Protein 7BHF (pdb70)

Radius of gyration: 43.04 Å; Cα contacts (8 Å, |Δi|>4): 1170; chains: 4; bounding box: 34×81×126 Å

Solvent-accessible surface area: 26265 Å² total; per-residue (Å²): 65,82,61,50,0,56,96,0,9,10,2,0,14,30,15,82,35,97,75,0,101,102,8,7,77,97,50,7,71,16,59,15,141,18,69,46,5,1,8,0,2,2,1,0,0,2,35,28,61,51,91,1,0,64,21,0,23,162,90,49,11,68,15,57,13,114,12,101,60,20,6,4,0,2,0,2,0,1,78,22,27,45,35,105,3,0,65,12,0,25,157,65,51,10,74,27,104,16,116,18,100,147,36,72,21,0,71,52,2,0,94,88,71,59,40,140,101,0,7,91,29,6,122,150,88,122,106,33,103,33,13,32,132,57,21,36,182,13,112,22,48,35,55,18,127,60,30,158,87,50,14,88,78,53,63,3,26,94,94,0,24,56,88,89,37,126,64,29,4,27,39,114,145,40,80,9,84,19,10,18,46,12,6,62,56,42,155,59,70,51,2,8,126,12,56,25,9,79,39,26,69,96,28,34,101,52,114,21,43,89,37,4,3,16,14,8,20,62,0,13,5,3,49,202,9,40,72,38,55,29,62,38,142,143,67,27,8,113,90,16,63,162,84,6,101,98,26,17,166,5,70,88,101,151,29,34,147,66,86,66,52,0,62,82,0,10,12,2,0,24,26,13,88,34,98,76,0,103,99,10,6,75,100,49,6,68,16,62,16,141,23,125,64,5,2,7,0,1,2,1,0,0,4,40,28,56,46,89,1,0,69,19,0,23,161,86,51,11,70,14,55,14,111,11,97,61,20,6,4,0,3,1,1,0,2,75,27,25,49,40,105,4,0,65,13,0,16,158,66,49,7,71,21,104,17,116,15,101,136,36,69,23,0,71,54,1,0,101,88,77,56,43,146,91,0,8,82,28,3,122,156,92,118,108,29,106,37,11,34,124,68,21,35,178,17,111,18,55,36,49,19,132,60,31,140,50,67,11,88,75,51,63,4,25,85,110,1,26,54,89,106,37,125,61,32,4,25,39,118,147,53,76,8,84,25,11,19,42,10,7,64,59,41,161,59,67,51,2,7,120,13,56,17,9,80,42,24,66,98,27,32,96,52,112,29,44,91,43,5,13,14,14,6,19,58,0,15,6,4,47,191,10,40,70,40,54,26,63,34,142,143,69,25,7,111,92,17,56,149,90,10,114,103,18,16,166,6,71,88,94,148,29,35,144

GO terms:
  GO:0043235 signaling receptor complex (C, IDA)
  GO:0038132 neuregulin binding (F, IDA)
  GO:0004713 protein tyrosine kinase activity (F, EXP)
  GO:0005886 plasma membrane (C, EXP)
  GO:0005515 protein binding (F, IPI)
  GO:0005886 plasma membrane (C, TAS)
  GO:0042802 identical protein binding (F, IPI)
  GO:0005576 extracellular region (C, IDA)
  GO:0016323 basolateral plasma membrane (C, IDA)
  GO:0042127 regulation of cell population proliferation (P, IDA)
  GO:0030296 protein tyrosine kinase activator activity (F, IDA)
  GO:0043491 phosphatidylinositol 3-kinase/protein kinase B signal transduction (P, IDA)
  GO:0009968 negative regulation of signal transduction (P, IDA)
  GO:0051048 negative regulation of secretion (P, IDA)
  GO:0007162 negative regulation of cell adhesion (P, IDA)
  GO:0007169 cell surface receptor protein tyrosine kinase signaling pathway (P, IDA)
  GO:0051897 positive regulation of phosphatidylinositol 3-kinase/protein kinase B signal transduction (P, TAS)
  GO:0051402 neuron apoptotic process (P, IMP)
  GO:0097192 extrinsic apoptotic signaling pathway in absence of ligand (P, IMP)
  GO:0046982 protein heterodimerization activity (F, IPI)

Foldseek 3Di:
DDVLQVVLLVCLLVVVLVSNLVSLVVPHDLCDADPFQQGSLLNNLQVLNQNSNVSSVVSPHDLLRATPFNDGSLLSNLLNVNQSSNVVSVVSPHDQCRATNVSDGSLNNCVVVVNPVNNVSSVVSD/DEPQADPPAFPDDAQLTHPHGPAADEPSGRDPDAQFAHDPPFWADDRRYTDGAAPQFDRDHPGGQFHDNFQLGGPHGNAAAEPSGRDNDAFFQPQDPVGGFEFEQDPRRYTDGDDPPLPGYANDNDPVRRD/DAVLQVVLLVCLLVVVLVSNLVSLVVPHDLCDADPQQQGSLLNNLQVLNQNSNVSSVVSPHDQLRATPFQDGSLLSNLLVVNQVSNVVSLVSPYDQCRQTNVSDGSLNNCVVVVPPVNNVSSVVSD/DDPQAPPPAFPDHAQLTHPHGNAAEEPSRHDPDEQFAHDPPFWADDPRYTDGAAPQQDRHHPGGQAHDNFQLTGPHGNAAAEVSGRDNDAFFQDDDPVGGFEFEQDPVRYTDGDDPPQPTYAHDNDPVRRD

Nearest PDB structures (foldseek):
  7bhf-assembly2_D  TM=1.003E+00  e=7.428E-29  Homo sapiens
  7mn6-assembly1_A  TM=9.715E-01  e=1.818E-25  Homo sapiens
  5o4o-assembly1_C  TM=9.491E-01  e=2.855E-25  Homo sapiens
  7mn5-assembly1_A  TM=9.721E-01  e=2.353E-25  Homo sapiens
  6kbi-assembly1_B-2  TM=9.640E-01  e=2.910E-24  Homo sapiens

Structure (mmCIF, N/CA/C/O backbone):
data_7BHF
#
_entry.id   7BHF
#
_cell.length_a   62.258
_cell.length_b   64.951
_cell.length_c   144.895
_cell.angle_alpha   90.000
_cell.angle_beta   90.000
_cell.angle_gamma   90.000
#
_symmetry.space_group_name_H-M   'P 21 21 21'
#
loop_
_entity.id
_entity.type
_entity.pdbx_description
1 polymer DARPin_D5
2 polymer 'Isoform 4 of Receptor tyrosine-protein kinase erbB-3'
3 non-polymer 'ACETATE ION'
4 water water
#
loop_
_atom_site.group_PDB
_atom_site.id
_atom_site.type_symbol
_atom_site.label_atom_id
_atom_site.label_alt_id
_atom_site.label_comp_id
_atom_site.label_asym_id
_atom_site.label_entity_id
_atom_site.label_seq_id
_atom_site.pdbx_PDB_ins_code
_atom_site.Cartn_x
_atom_site.Cartn_y
_atom_site.Cartn_z
_atom_site.occupancy
_atom_site.B_iso_or_equiv
_atom_site.auth_seq_id
_atom_site.auth_comp_id
_atom_site.auth_asym_id
_atom_site.auth_atom_id
_atom_site.pdbx_PDB_model_num
ATOM 1 N N . GLY A 1 13 ? -12.499 -2.075 22.394 1.00 35.76 11 GLY A N 1
ATOM 2 C CA . GLY A 1 13 ? -12.314 -0.799 23.085 1.00 35.92 11 GLY A CA 1
ATOM 3 C C . GLY A 1 13 ? -10.865 -0.351 23.227 1.00 35.69 11 GLY A C 1
ATOM 4 O O . GLY A 1 13 ? -10.605 0.795 23.608 1.00 35.25 11 GLY A O 1
ATOM 5 N N . SER A 1 14 ? -9.899 -1.239 22.895 1.00 35.53 12 SER A N 1
ATOM 6 C CA . SER A 1 14 ? -8.467 -0.929 23.034 1.00 35.73 12 SER A CA 1
ATOM 7 C C . SER A 1 14 ? -7.929 -0.005 21.945 1.00 34.84 12 SER A C 1
ATOM 8 O O . SER A 1 14 ? -7.170 0.912 22.258 1.00 35.07 12 SER A O 1
ATOM 11 N N . ASP A 1 15 ? -8.295 -0.247 20.668 1.00 33.40 13 ASP A N 1
ATOM 12 C CA . ASP A 1 15 ? -7.899 0.644 19.572 1.00 32.30 13 ASP A CA 1
ATOM 13 C C . ASP A 1 15 ? -8.538 2.011 19.786 1.00 30.61 13 ASP A C 1
ATOM 14 O O . ASP A 1 15 ? -7.879 3.035 19.612 1.00 29.91 13 ASP A O 1
ATOM 19 N N . LEU A 1 16 ? -9.800 2.021 20.242 1.00 29.30 14 LEU A N 1
ATOM 20 C CA . LEU A 1 16 ? -10.514 3.245 20.546 1.00 28.85 14 LEU A CA 1
ATOM 21 C C . LEU A 1 16 ? -9.887 3.995 21.738 1.00 27.80 14 LEU A C 1
ATOM 22 O O . LEU A 1 16 ? -9.898 5.223 21.740 1.00 27.73 14 LEU A O 1
ATOM 27 N N . GLY A 1 17 ? -9.370 3.254 22.721 1.00 26.53 15 GLY A N 1
ATOM 28 C CA . GLY A 1 17 ? -8.716 3.788 23.911 1.00 25.79 15 GLY A CA 1
ATOM 29 C C . GLY A 1 17 ? -7.447 4.533 23.568 1.00 26.13 15 GLY A C 1
ATOM 30 O O . GLY A 1 17 ? -7.172 5.579 24.154 1.00 26.49 15 GLY A O 1
ATOM 31 N N . LYS A 1 18 ? -6.655 4.004 22.606 1.00 25.14 16 LYS A N 1
ATOM 32 C CA . LYS A 1 18 ? -5.445 4.653 22.108 1.00 24.40 16 LYS A CA 1
ATOM 33 C C . LYS A 1 18 ? -5.821 5.976 21.458 1.00 23.95 16 LYS A C 1
ATOM 34 O O . LYS A 1 18 ? -5.187 6.992 21.722 1.00 24.43 16 LYS A O 1
ATOM 40 N N . LYS A 1 19 ? -6.881 5.985 20.644 1.00 23.39 17 LYS A N 1
ATOM 41 C CA . LYS A 1 19 ? -7.377 7.212 20.029 1.00 23.05 17 LYS A CA 1
ATOM 42 C C . LYS A 1 19 ? -7.874 8.194 21.093 1.00 22.15 17 LYS A C 1
ATOM 43 O O . LYS A 1 19 ? -7.696 9.402 20.942 1.00 21.21 17 LYS A O 1
ATOM 49 N N . LEU A 1 20 ? -8.548 7.673 22.133 1.00 21.53 18 LEU A N 1
ATOM 50 C CA . LEU A 1 20 ? -9.090 8.473 23.237 1.00 21.35 18 LEU A CA 1
ATOM 51 C C . LEU A 1 20 ? -7.955 9.199 23.958 1.00 20.83 18 LEU A C 1
ATOM 52 O O . LEU A 1 20 ? -8.081 10.381 24.301 1.00 21.27 18 LEU A O 1
ATOM 57 N N . LEU A 1 21 ? -6.825 8.511 24.165 1.00 19.89 19 LEU A N 1
ATOM 58 C CA . LEU A 1 21 ? -5.668 9.133 24.830 1.00 19.09 19 LEU A CA 1
ATOM 59 C C . LEU A 1 21 ? -5.179 10.339 24.047 1.00 18.79 19 LEU A C 1
ATOM 60 O O . LEU A 1 21 ? -4.951 11.379 24.622 1.00 19.14 19 LEU A O 1
ATOM 65 N N . GLU A 1 22 ? -5.092 10.224 22.725 1.00 18.89 20 GLU A N 1
ATOM 66 C CA . GLU A 1 22 ? -4.625 11.318 21.871 1.00 18.29 20 GLU A CA 1
ATOM 67 C C . GLU A 1 22 ? -5.661 12.440 21.726 1.00 18.29 20 GLU A C 1
ATOM 68 O O . GLU A 1 22 ? -5.274 13.588 21.576 1.00 18.54 20 GLU A O 1
ATOM 74 N N . ALA A 1 23 ? -6.968 12.122 21.763 1.00 17.73 21 ALA A N 1
ATOM 75 C CA . ALA A 1 23 ? -7.997 13.162 21.674 1.00 17.76 21 ALA A CA 1
ATOM 76 C C . ALA A 1 23 ? -8.024 13.955 22.987 1.00 18.12 21 ALA A C 1
ATOM 77 O O . ALA A 1 23 ? -8.164 15.171 22.965 1.00 18.40 21 ALA A O 1
ATOM 79 N N . ALA A 1 24 ? -7.836 13.276 24.133 1.00 18.39 22 ALA A N 1
ATOM 80 C CA . ALA A 1 24 ? -7.784 13.933 25.451 1.00 18.93 22 ALA A CA 1
ATOM 81 C C . ALA A 1 24 ? -6.487 14.758 25.575 1.00 18.72 22 ALA A C 1
ATOM 82 O O . ALA A 1 24 ? -6.482 15.848 26.144 1.00 19.24 22 ALA A O 1
ATOM 84 N N . ARG A 1 25 ? -5.388 14.242 25.012 1.00 18.19 23 ARG A N 1
ATOM 85 C CA . ARG A 1 25 ? -4.096 14.924 25.009 1.00 17.55 23 ARG A CA 1
ATOM 86 C C . ARG A 1 25 ? -4.174 16.244 24.257 1.00 17.57 23 ARG A C 1
ATOM 87 O O . ARG A 1 25 ? -3.637 17.251 24.730 1.00 17.50 23 ARG A O 1
ATOM 95 N N . ALA A 1 26 ? -4.844 16.252 23.080 1.00 17.57 24 ALA A N 1
ATOM 96 C CA . ALA A 1 26 ? -4.948 17.447 22.259 1.00 18.59 24 ALA A CA 1
ATOM 97 C C . ALA A 1 26 ? -6.113 18.374 22.598 1.00 19.36 24 ALA A C 1
ATOM 98 O O . ALA A 1 26 ? -6.231 19.413 21.957 1.00 20.75 24 ALA A O 1
ATOM 100 N N . GLY A 1 27 ? -6.947 18.005 23.565 1.00 18.37 25 GLY A N 1
ATOM 101 C CA . GLY A 1 27 ? -8.119 18.789 23.959 1.00 18.94 25 GLY A CA 1
ATOM 102 C C . GLY A 1 27 ? -9.200 18.828 22.901 1.00 18.62 25 GLY A C 1
ATOM 103 O O . GLY A 1 27 ? -9.797 19.876 22.621 1.00 18.79 25 GLY A O 1
ATOM 104 N N . GLN A 1 28 ? -9.439 17.679 22.286 1.00 18.48 26 GLN A N 1
ATOM 105 C CA . GLN A 1 28 ? -10.416 17.534 21.221 1.00 19.17 26 GLN A CA 1
ATOM 106 C C . GLN A 1 28 ? -11.705 17.009 21.830 1.00 20.54 26 GLN A C 1
ATOM 107 O O . GLN A 1 28 ? -11.995 15.832 21.714 1.00 19.95 26 GLN A O 1
ATOM 113 N N . ASP A 1 29 ? -12.452 17.899 22.507 1.00 21.73 27 ASP A N 1
ATOM 114 C CA . ASP A 1 29 ? -13.700 17.651 23.227 1.00 23.07 27 ASP A CA 1
ATOM 115 C C . ASP A 1 29 ? -14.715 16.848 22.438 1.00 23.90 27 ASP A C 1
ATOM 116 O O . ASP A 1 29 ? -15.141 15.804 22.912 1.00 24.62 27 ASP A O 1
ATOM 121 N N . ASP A 1 30 ? -15.092 17.300 21.234 1.00 24.00 28 ASP A N 1
ATOM 122 C CA . ASP A 1 30 ? -16.050 16.565 20.407 1.00 25.55 28 ASP A CA 1
ATOM 123 C C . ASP A 1 30 ? -15.556 15.193 20.058 1.00 24.85 28 ASP A C 1
ATOM 124 O O . ASP A 1 30 ? -16.331 14.248 20.117 1.00 25.86 28 ASP A O 1
ATOM 129 N N . GLU A 1 31 ? -14.252 15.052 19.796 1.00 23.17 29 GLU A N 1
ATOM 130 C CA . GLU A 1 31 ? -13.668 13.753 19.495 1.00 22.35 29 GLU A CA 1
ATOM 131 C C . GLU A 1 31 ? -13.736 12.784 20.688 1.00 21.56 29 GLU A C 1
ATOM 132 O O . GLU A 1 31 ? -14.076 11.620 20.500 1.00 20.28 29 GLU A O 1
ATOM 138 N N . VAL A 1 32 ? -13.459 13.275 21.917 1.00 20.81 30 VAL A N 1
ATOM 139 C CA . VAL A 1 32 ? -13.560 12.470 23.132 1.00 20.80 30 VAL A CA 1
ATOM 140 C C . VAL A 1 32 ? -15.009 11.965 23.304 1.00 21.81 30 VAL A C 1
ATOM 141 O O . VAL A 1 32 ? -15.228 10.785 23.603 1.00 21.36 30 VAL A O 1
ATOM 145 N N . ARG A 1 33 ? -16.000 12.854 23.086 1.00 22.94 31 ARG A N 1
ATOM 146 C CA . ARG A 1 33 ? -17.406 12.456 23.204 1.00 24.65 31 ARG A CA 1
ATOM 147 C C . ARG A 1 33 ? -17.782 11.328 22.224 1.00 25.38 31 ARG A C 1
ATOM 148 O O . ARG A 1 33 ? -18.413 10.355 22.637 1.00 25.83 31 ARG A O 1
ATOM 156 N N . ILE A 1 34 ? -17.362 11.426 20.949 1.00 25.18 32 ILE A N 1
ATOM 157 C CA . ILE A 1 34 ? -17.648 10.394 19.951 1.00 25.88 32 ILE A CA 1
ATOM 158 C C . ILE A 1 34 ? -16.987 9.079 20.355 1.00 25.12 32 ILE A C 1
ATOM 159 O O . ILE A 1 34 ? -17.613 8.030 20.299 1.00 25.98 32 ILE A O 1
ATOM 164 N N . LEU A 1 35 ? -15.744 9.144 20.799 1.00 24.18 33 LEU A N 1
ATOM 165 C CA . LEU A 1 35 ? -14.976 7.974 21.214 1.00 23.83 33 LEU A CA 1
ATOM 166 C C . LEU A 1 35 ? -15.580 7.298 22.413 1.00 23.80 33 LEU A C 1
ATOM 167 O O . LEU A 1 35 ? -15.673 6.083 22.414 1.00 23.94 33 LEU A O 1
ATOM 172 N N . MET A 1 36 ? -16.047 8.054 23.405 1.00 24.03 34 MET A N 1
ATOM 173 C CA . MET A 1 36 ? -16.719 7.468 24.577 1.00 24.52 34 MET A CA 1
ATOM 174 C C . MET A 1 36 ? -18.031 6.771 24.227 1.00 25.39 34 MET A C 1
ATOM 175 O O . MET A 1 36 ? -18.272 5.659 24.706 1.00 25.46 34 MET A O 1
ATOM 180 N N . ALA A 1 37 ? -18.873 7.417 23.398 1.00 25.45 35 ALA A N 1
ATOM 181 C CA . ALA A 1 37 ? -20.144 6.838 22.931 1.00 26.21 35 ALA A CA 1
ATOM 182 C C . ALA A 1 37 ? -19.921 5.559 22.152 1.00 27.69 35 ALA A C 1
ATOM 183 O O . ALA A 1 37 ? -20.802 4.709 22.138 1.00 28.05 35 ALA A O 1
ATOM 185 N N . ASN A 1 38 ? -18.742 5.408 21.517 1.00 28.63 36 ASN A N 1
ATOM 186 C CA . ASN A 1 38 ? -18.369 4.203 20.773 1.00 30.09 36 ASN A CA 1
ATOM 187 C C . ASN A 1 38 ? -17.712 3.111 21.645 1.00 29.54 36 ASN A C 1
ATOM 188 O O . ASN A 1 38 ? -17.337 2.069 21.124 1.00 30.53 36 ASN A O 1
ATOM 193 N N . GLY A 1 39 ? -17.639 3.318 22.952 1.00 28.02 37 GLY A N 1
ATOM 194 C CA . GLY A 1 39 ? -17.119 2.318 23.871 1.00 27.39 37 GLY A CA 1
ATOM 195 C C . GLY A 1 39 ? -15.621 2.311 24.109 1.00 26.81 37 GLY A C 1
ATOM 196 O O . GLY A 1 39 ? -15.091 1.282 24.523 1.00 27.16 37 GLY A O 1
ATOM 197 N N . ALA A 1 40 ? -14.927 3.448 23.913 1.00 25.56 38 ALA A N 1
ATOM 198 C CA . ALA A 1 40 ? -13.484 3.505 24.145 1.00 25.19 38 ALA A CA 1
ATOM 199 C C . ALA A 1 40 ? -13.150 3.192 25.616 1.00 25.00 38 ALA A C 1
ATOM 200 O O . ALA A 1 40 ? -13.926 3.547 26.501 1.00 24.37 38 ALA A O 1
ATOM 202 N N A ASP A 1 41 ? -12.006 2.516 25.877 0.50 24.74 39 ASP A N 1
ATOM 203 N N B ASP A 1 41 ? -12.018 2.520 25.862 0.50 24.85 39 ASP A N 1
ATOM 204 C CA A ASP A 1 41 ? -11.573 2.197 27.244 0.50 24.96 39 ASP A CA 1
ATOM 205 C CA B ASP A 1 41 ? -11.576 2.185 27.212 0.50 25.18 39 ASP A CA 1
ATOM 206 C C A ASP A 1 41 ? -11.208 3.491 27.940 0.50 25.04 39 ASP A C 1
ATOM 207 C C B ASP A 1 41 ? -11.196 3.467 27.946 0.50 25.12 39 ASP A C 1
ATOM 208 O O A ASP A 1 41 ? -10.179 4.097 27.634 0.50 25.41 39 ASP A O 1
ATOM 209 O O B ASP A 1 41 ? -10.156 4.062 27.652 0.50 25.48 39 ASP A O 1
ATOM 218 N N . VAL A 1 42 ? -12.048 3.908 28.884 1.00 24.59 40 VAL A N 1
ATOM 219 C CA . VAL A 1 42 ? -11.857 5.156 29.630 1.00 23.93 40 VAL A CA 1
ATOM 220 C C . VAL A 1 42 ? -10.596 5.166 30.523 1.00 24.67 40 VAL A C 1
ATOM 221 O O . VAL A 1 42 ? -10.065 6.241 30.839 1.00 24.92 40 VAL A O 1
ATOM 225 N N . ASN A 1 43 ? -10.104 3.980 30.897 1.00 24.58 41 ASN A N 1
ATOM 226 C CA . ASN A 1 43 ? -8.937 3.853 31.754 1.00 25.21 41 ASN A CA 1
ATOM 227 C C . ASN A 1 43 ? -7.688 3.376 31.005 1.00 26.06 41 ASN A C 1
ATOM 228 O O . ASN A 1 43 ? -6.748 2.872 31.619 1.00 26.46 41 ASN A O 1
ATOM 233 N N . ALA A 1 44 ? -7.620 3.646 29.686 1.00 25.29 42 ALA A N 1
ATOM 234 C CA . ALA A 1 44 ? -6.422 3.373 28.915 1.00 24.89 42 ALA A CA 1
ATOM 235 C C . ALA A 1 44 ? -5.286 4.279 29.451 1.00 24.49 42 ALA A C 1
ATOM 236 O O . ALA A 1 44 ? -5.563 5.274 30.124 1.00 24.77 42 ALA A O 1
ATOM 238 N N . PHE A 1 45 ? -4.030 3.931 29.199 1.00 24.65 43 PHE A N 1
ATOM 239 C CA . PHE A 1 45 ? -2.897 4.755 29.660 1.00 25.17 43 PHE A CA 1
ATOM 240 C C . PHE A 1 45 ? -1.786 4.754 28.630 1.00 24.56 43 PHE A C 1
ATOM 241 O O . PHE A 1 45 ? -1.601 3.749 27.937 1.00 24.07 43 PHE A O 1
ATOM 249 N N . ASP A 1 46 ? -1.067 5.882 28.499 1.00 23.77 44 ASP A N 1
ATOM 250 C CA . ASP A 1 46 ? -0.015 5.993 27.474 1.00 23.42 44 ASP A CA 1
ATOM 251 C C . ASP A 1 46 ? 1.383 5.530 28.000 1.00 23.80 44 ASP A C 1
ATOM 252 O O . ASP A 1 46 ? 1.450 4.951 29.091 1.00 24.14 44 ASP A O 1
ATOM 257 N N A HIS A 1 47 ? 2.457 5.808 27.213 0.50 23.59 45 HIS A N 1
ATOM 258 N N B HIS A 1 47 ? 2.488 5.735 27.239 0.50 24.00 45 HIS A N 1
ATOM 259 C CA A HIS A 1 47 ? 3.874 5.542 27.481 0.50 23.90 45 HIS A CA 1
ATOM 260 C CA B HIS A 1 47 ? 3.810 5.278 27.703 0.50 24.73 45 HIS A CA 1
ATOM 261 C C A HIS A 1 47 ? 4.384 6.126 28.812 0.50 24.20 45 HIS A C 1
ATOM 262 C C B HIS A 1 47 ? 4.310 5.964 28.975 0.50 24.63 45 HIS A C 1
ATOM 263 O O A HIS A 1 47 ? 5.506 5.831 29.207 0.50 24.23 45 HIS A O 1
ATOM 264 O O B HIS A 1 47 ? 5.326 5.544 29.517 0.50 24.80 45 HIS A O 1
ATOM 277 N N . ASN A 1 48 ? 3.582 6.964 29.484 1.00 24.25 46 ASN A N 1
ATOM 278 C CA . ASN A 1 48 ? 3.940 7.593 30.760 1.00 24.40 46 ASN A CA 1
ATOM 279 C C . ASN A 1 48 ? 2.991 7.154 31.906 1.00 24.14 46 ASN A C 1
ATOM 280 O O . ASN A 1 48 ? 3.164 7.612 33.039 1.00 24.48 46 ASN A O 1
ATOM 285 N N . GLY A 1 49 ? 1.991 6.306 31.607 1.00 23.46 47 GLY A N 1
ATOM 286 C CA . GLY A 1 49 ? 0.977 5.900 32.573 1.00 23.07 47 GLY A CA 1
ATOM 287 C C . GLY A 1 49 ? -0.134 6.932 32.724 1.00 23.00 47 GLY A C 1
ATOM 288 O O . GLY A 1 49 ? -1.043 6.761 33.548 1.00 24.73 47 GLY A O 1
ATOM 289 N N . SER A 1 50 ? -0.099 8.008 31.930 1.00 21.21 48 SER A N 1
ATOM 290 C CA . SER A 1 50 ? -1.116 9.044 32.002 1.00 19.51 48 SER A CA 1
ATOM 291 C C . SER A 1 50 ? -2.390 8.489 31.375 1.00 19.01 48 SER A C 1
ATOM 292 O O . SER A 1 50 ? -2.327 7.924 30.274 1.00 18.60 48 SER A O 1
ATOM 295 N N . THR A 1 51 ? -3.531 8.580 32.096 1.00 17.42 49 THR A N 1
ATOM 296 C CA . THR A 1 51 ? -4.807 8.143 31.555 1.00 16.76 49 THR A CA 1
ATOM 297 C C . THR A 1 51 ? -5.444 9.347 30.834 1.00 17.38 49 THR A C 1
ATOM 298 O O . THR A 1 51 ? -4.976 10.505 30.986 1.00 17.84 49 THR A O 1
ATOM 302 N N . PRO A 1 52 ? -6.560 9.152 30.101 1.00 15.64 50 PRO A N 1
ATOM 303 C CA . PRO A 1 52 ? -7.223 10.316 29.474 1.00 15.50 50 PRO A CA 1
ATOM 304 C C . PRO A 1 52 ? -7.567 11.416 30.493 1.00 16.40 50 PRO A C 1
ATOM 305 O O . PRO A 1 52 ? -7.467 12.589 30.180 1.00 16.06 50 PRO A O 1
ATOM 309 N N . LEU A 1 53 ? -7.927 11.037 31.719 1.00 16.69 51 LEU A N 1
ATOM 310 C CA . LEU A 1 53 ? -8.260 12.006 32.769 1.00 17.24 51 LEU A CA 1
ATOM 311 C C . LEU A 1 53 ? -7.026 12.805 33.202 1.00 17.12 51 LEU A C 1
ATOM 312 O O . LEU A 1 53 ? -7.139 13.999 33.499 1.00 17.35 51 LEU A O 1
ATOM 317 N N . HIS A 1 54 ? -5.837 12.177 33.201 1.00 15.87 52 HIS A N 1
ATOM 318 C CA . HIS A 1 54 ? -4.610 12.896 33.548 1.00 15.99 52 HIS A CA 1
ATOM 319 C C . HIS A 1 54 ? -4.334 13.928 32.437 1.00 16.30 52 HIS A C 1
ATOM 320 O O . HIS A 1 54 ? -4.015 15.071 32.737 1.00 17.14 52 HIS A O 1
ATOM 327 N N . LEU A 1 55 ? -4.464 13.514 31.165 1.00 15.90 53 LEU A N 1
ATOM 328 C CA . LEU A 1 55 ? -4.211 14.365 30.002 1.00 17.02 53 LEU A CA 1
ATOM 329 C C . LEU A 1 55 ? -5.187 15.524 29.894 1.00 17.01 53 LEU A C 1
ATOM 330 O O . LEU A 1 55 ? -4.744 16.659 29.643 1.00 17.70 53 LEU A O 1
ATOM 335 N N . ALA A 1 56 ? -6.478 15.263 30.188 1.00 16.01 54 ALA A N 1
ATOM 336 C CA . ALA A 1 56 ? -7.520 16.281 30.210 1.00 16.37 54 ALA A CA 1
ATOM 337 C C . ALA A 1 56 ? -7.254 17.279 31.347 1.00 17.16 54 ALA A C 1
ATOM 338 O O . ALA A 1 56 ? -7.382 18.484 31.134 1.00 15.93 54 ALA A O 1
ATOM 340 N N . ALA A 1 57 ? -6.893 16.774 32.551 1.00 17.95 55 ALA A N 1
ATOM 341 C CA . ALA A 1 57 ? -6.607 17.647 33.695 1.00 19.31 55 ALA A CA 1
ATOM 342 C C . ALA A 1 57 ? -5.406 18.545 33.402 1.00 20.46 55 ALA A C 1
ATOM 343 O O . ALA A 1 57 ? -5.382 19.690 33.850 1.00 21.56 55 ALA A O 1
ATOM 345 N N . ALA A 1 58 ? -4.412 18.041 32.666 1.00 19.71 56 ALA A N 1
ATOM 346 C CA . ALA A 1 58 ? -3.211 18.817 32.357 1.00 19.96 56 ALA A CA 1
ATOM 347 C C . ALA A 1 58 ? -3.513 20.023 31.459 1.00 20.71 56 ALA A C 1
ATOM 348 O O . ALA A 1 58 ? -3.093 21.113 31.782 1.00 20.67 56 ALA A O 1
ATOM 350 N N A ILE A 1 59 ? -4.260 19.845 30.362 0.50 21.13 57 ILE A N 1
ATOM 351 N N B ILE A 1 59 ? -4.283 19.815 30.369 0.50 21.31 57 ILE A N 1
ATOM 352 C CA A ILE A 1 59 ? -4.572 20.976 29.474 0.50 21.78 57 ILE A CA 1
ATOM 353 C CA B ILE A 1 59 ? -4.634 20.849 29.390 0.50 22.15 57 ILE A CA 1
ATOM 354 C C A ILE A 1 59 ? -5.657 21.915 30.015 0.50 22.47 57 ILE A C 1
ATOM 355 C C B ILE A 1 59 ? -5.829 21.758 29.843 0.50 22.56 57 ILE A C 1
ATOM 356 O O A ILE A 1 59 ? -5.756 23.048 29.551 0.50 22.43 57 ILE A O 1
ATOM 357 O O B ILE A 1 59 ? -6.134 22.745 29.183 0.50 22.41 57 ILE A O 1
ATOM 366 N N . GLY A 1 60 ? -6.446 21.454 30.980 1.00 22.42 58 GLY A N 1
ATOM 367 C CA . GLY A 1 60 ? -7.513 22.281 31.534 1.00 22.28 58 GLY A CA 1
ATOM 368 C C . GLY A 1 60 ? -8.857 22.181 30.853 1.00 21.98 58 GLY A C 1
ATOM 369 O O . GLY A 1 60 ? -9.650 23.119 30.942 1.00 22.52 58 GLY A O 1
ATOM 370 N N . HIS A 1 61 ? -9.141 21.053 30.179 1.00 20.64 59 HIS A N 1
ATOM 371 C CA . HIS A 1 61 ? -10.427 20.899 29.517 1.00 20.63 59 HIS A CA 1
ATOM 372 C C . HIS A 1 61 ? -11.433 20.311 30.517 1.00 21.24 59 HIS A C 1
ATOM 373 O O . HIS A 1 61 ? -11.480 19.112 30.716 1.00 20.38 59 HIS A O 1
ATOM 380 N N . LEU A 1 62 ? -12.182 21.181 31.198 1.00 22.06 60 LEU A N 1
ATOM 381 C CA . LEU A 1 62 ? -13.113 20.762 32.231 1.00 24.32 60 LEU A CA 1
ATOM 382 C C . LEU A 1 62 ? -14.234 19.858 31.672 1.00 26.02 60 LEU A C 1
ATOM 383 O O . LEU A 1 62 ? -14.634 18.903 32.339 1.00 26.43 60 LEU A O 1
ATOM 388 N N . GLU A 1 63 ? -14.693 20.122 30.436 1.00 26.62 61 GLU A N 1
ATOM 389 C CA . GLU A 1 63 ? -15.758 19.313 29.837 1.00 27.74 61 GLU A CA 1
ATOM 390 C C . GLU A 1 63 ? -15.268 17.906 29.528 1.00 27.31 61 GLU A C 1
ATOM 391 O O . GLU A 1 63 ? -15.998 16.971 29.818 1.00 28.64 61 GLU A O 1
ATOM 397 N N . ILE A 1 64 ? -14.019 17.727 29.046 1.00 25.70 62 ILE A N 1
ATOM 398 C CA . ILE A 1 64 ? -13.471 16.386 28.838 1.00 24.56 62 ILE A CA 1
ATOM 399 C C . ILE A 1 64 ? -13.388 15.640 30.184 1.00 23.21 62 ILE A C 1
ATOM 400 O O . ILE A 1 64 ? -13.837 14.497 30.259 1.00 23.56 62 ILE A O 1
ATOM 405 N N . VAL A 1 65 ? -12.900 16.300 31.259 1.00 20.72 63 VAL A N 1
ATOM 406 C CA . VAL A 1 65 ? -12.814 15.688 32.595 1.00 19.72 63 VAL A CA 1
ATOM 407 C C . VAL A 1 65 ? -14.180 15.160 33.051 1.00 18.80 63 VAL A C 1
ATOM 408 O O . VAL A 1 65 ? -14.262 14.040 33.540 1.00 18.33 63 VAL A O 1
ATOM 412 N N . GLU A 1 66 ? -15.244 15.968 32.876 1.00 18.52 64 GLU A N 1
ATOM 413 C CA . GLU A 1 66 ? -16.603 15.595 33.249 1.00 18.97 64 GLU A CA 1
ATOM 414 C C . GLU A 1 66 ? -17.152 14.453 32.389 1.00 20.66 64 GLU A C 1
ATOM 415 O O . GLU A 1 66 ? -17.909 13.623 32.899 1.00 21.99 64 GLU A O 1
ATOM 421 N N . VAL A 1 67 ? -16.818 14.422 31.097 1.00 20.20 65 VAL A N 1
ATOM 422 C CA . VAL A 1 67 ? -17.293 13.355 30.207 1.00 21.19 65 VAL A CA 1
ATOM 423 C C . VAL A 1 67 ? -16.612 12.032 30.600 1.00 20.95 65 VAL A C 1
ATOM 424 O O . VAL A 1 67 ? -17.274 11.009 30.785 1.00 20.90 65 VAL A O 1
ATOM 428 N N . LEU A 1 68 ? -15.303 12.070 30.811 1.00 20.91 66 LEU A N 1
ATOM 429 C CA . LEU A 1 68 ? -14.558 10.869 31.223 1.00 20.79 66 LEU A CA 1
ATOM 430 C C . LEU A 1 68 ? -15.072 10.300 32.535 1.00 20.61 66 LEU A C 1
ATOM 431 O O . LEU A 1 68 ? -15.272 9.081 32.625 1.00 20.85 66 LEU A O 1
ATOM 436 N N . LEU A 1 69 ? -15.350 11.164 33.529 1.00 19.90 67 LEU A N 1
ATOM 437 C CA . LEU A 1 69 ? -15.892 10.673 34.800 1.00 20.78 67 LEU A CA 1
ATOM 438 C C . LEU A 1 69 ? -17.305 10.107 34.635 1.00 22.30 67 LEU A C 1
ATOM 439 O O . LEU A 1 69 ? -17.705 9.238 35.407 1.00 22.60 67 LEU A O 1
ATOM 444 N N . LYS A 1 70 ? -18.088 10.638 33.673 1.00 23.45 68 LYS A N 1
ATOM 445 C CA . LYS A 1 70 ? -19.439 10.160 33.404 1.00 25.21 68 LYS A CA 1
ATOM 446 C C . LYS A 1 70 ? -19.370 8.737 32.839 1.00 25.92 68 LYS A C 1
ATOM 447 O O . LYS A 1 70 ? -20.171 7.876 33.215 1.00 27.40 68 LYS A O 1
ATOM 453 N N . TYR A 1 71 ? -18.405 8.480 31.955 1.00 25.00 69 TYR A N 1
ATOM 454 C CA . TYR A 1 71 ? -18.201 7.155 31.373 1.00 24.59 69 TYR A CA 1
ATOM 455 C C . TYR A 1 71 ? -17.385 6.180 32.267 1.00 25.45 69 TYR A C 1
ATOM 456 O O . TYR A 1 71 ? -16.914 5.144 31.786 1.00 25.23 69 TYR A O 1
ATOM 465 N N . GLY A 1 72 ? -17.202 6.547 33.534 1.00 25.10 70 GLY A N 1
ATOM 466 C CA . GLY A 1 72 ? -16.575 5.714 34.538 1.00 24.85 70 GLY A CA 1
ATOM 467 C C . GLY A 1 72 ? -15.084 5.786 34.726 1.00 24.87 70 GLY A C 1
ATOM 468 O O . GLY A 1 72 ? -14.519 4.826 35.252 1.00 25.47 70 GLY A O 1
ATOM 469 N N . ALA A 1 73 ? -14.430 6.925 34.391 1.00 23.47 71 ALA A N 1
ATOM 470 C CA . ALA A 1 73 ? -12.988 7.045 34.573 1.00 22.66 71 ALA A CA 1
ATOM 471 C C . ALA A 1 73 ? -12.607 6.907 36.019 1.00 22.87 71 ALA A C 1
ATOM 472 O O . ALA A 1 73 ? -13.341 7.346 36.905 1.00 22.52 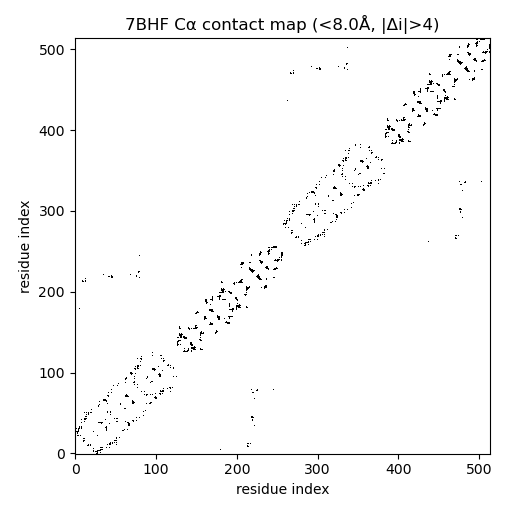71 ALA A O 1
ATOM 474 N N . ASP A 1 74 ? -11.463 6.264 36.259 1.00 22.56 72 ASP A N 1
ATOM 475 C CA . ASP A 1 74 ? -10.968 6.046 37.598 1.00 22.63 72 ASP A CA 1
ATOM 476 C C . ASP A 1 74 ? -10.360 7.353 38.094 1.00 21.24 72 ASP A C 1
ATOM 477 O O . ASP A 1 74 ? -9.285 7.772 37.641 1.00 20.48 72 ASP A O 1
ATOM 482 N N . VAL A 1 75 ? -11.047 7.997 39.033 1.00 21.06 73 VAL A N 1
ATOM 483 C CA . VAL A 1 75 ? -10.609 9.278 39.583 1.00 22.78 73 VAL A CA 1
ATOM 484 C C . VAL A 1 75 ? -9.274 9.188 40.347 1.00 24.57 73 VAL A C 1
ATOM 485 O O . VAL A 1 75 ? -8.571 10.200 40.501 1.00 26.24 73 VAL A O 1
ATOM 489 N N . ASN A 1 76 ? -8.886 7.979 40.763 1.00 24.17 74 ASN A N 1
ATOM 490 C CA . ASN A 1 76 ? -7.663 7.793 41.509 1.00 25.22 74 ASN A CA 1
ATOM 491 C C . ASN A 1 76 ? -6.629 6.986 40.781 1.00 24.85 74 ASN A C 1
ATOM 492 O O . ASN A 1 76 ? -5.768 6.405 41.431 1.00 26.04 74 ASN A O 1
ATOM 497 N N . ALA A 1 77 ? -6.677 6.962 39.433 1.00 23.42 75 ALA A N 1
ATOM 498 C CA . ALA A 1 77 ? -5.673 6.267 38.618 1.00 22.74 75 ALA A CA 1
ATOM 499 C C . ALA A 1 77 ? -4.305 6.931 38.854 1.00 20.81 75 ALA A C 1
ATOM 500 O O . ALA A 1 77 ? -4.246 8.127 39.067 1.00 20.08 75 ALA A O 1
ATOM 502 N N . GLU A 1 78 ? -3.226 6.167 38.828 1.00 20.39 76 GLU A N 1
ATOM 503 C CA . GLU A 1 78 ? -1.881 6.699 39.032 1.00 20.29 76 GLU A CA 1
ATOM 504 C C . GLU A 1 78 ? -1.049 6.579 37.776 1.00 20.05 76 GLU A C 1
ATOM 505 O O . GLU A 1 78 ? -1.079 5.535 37.130 1.00 20.24 76 GLU A O 1
ATOM 511 N N . ASP A 1 79 ? -0.257 7.596 37.454 1.00 19.93 77 ASP A N 1
ATOM 512 C CA . ASP A 1 79 ? 0.669 7.495 36.313 1.00 21.05 77 ASP A CA 1
ATOM 513 C C . ASP A 1 79 ? 1.948 6.712 36.750 1.00 22.47 77 ASP A C 1
ATOM 514 O O . ASP A 1 79 ? 1.952 6.141 37.853 1.00 22.44 77 ASP A O 1
ATOM 519 N N . ASN A 1 80 ? 3.027 6.662 35.906 1.00 23.38 78 ASN A N 1
ATOM 520 C CA . ASN A 1 80 ? 4.256 5.922 36.242 1.00 24.74 78 ASN A CA 1
ATOM 521 C C . ASN A 1 80 ? 4.958 6.410 37.508 1.00 24.92 78 ASN A C 1
ATOM 522 O O . ASN A 1 80 ? 5.829 5.715 38.009 1.00 24.56 78 ASN A O 1
ATOM 527 N N . TRP A 1 81 ? 4.570 7.577 38.042 1.00 24.80 79 TRP A N 1
ATOM 528 C CA . TRP A 1 81 ? 5.211 8.132 39.238 1.00 24.00 79 TRP A CA 1
ATOM 529 C C . TRP A 1 81 ? 4.304 8.181 40.477 1.00 22.74 79 TRP A C 1
ATOM 530 O O . TRP A 1 81 ? 4.701 8.766 41.469 1.00 23.62 79 TRP A O 1
ATOM 541 N N . GLY A 1 82 ? 3.123 7.589 40.426 1.00 21.40 80 GLY A N 1
ATOM 542 C CA . GLY A 1 82 ? 2.190 7.635 41.552 1.00 21.22 80 GLY A CA 1
ATOM 543 C C . GLY A 1 82 ? 1.292 8.864 41.582 1.00 20.65 80 GLY A C 1
ATOM 544 O O . GLY A 1 82 ? 0.561 9.091 42.561 1.00 20.94 80 GLY A O 1
ATOM 545 N N . ASN A 1 83 ? 1.326 9.680 40.515 1.00 19.14 81 ASN A N 1
ATOM 546 C CA . ASN A 1 83 ? 0.492 10.885 40.469 1.00 18.12 81 ASN A CA 1
ATOM 547 C C . ASN A 1 83 ? -0.931 10.569 40.093 1.00 18.19 81 ASN A C 1
ATOM 548 O O . ASN A 1 83 ? -1.166 9.875 39.107 1.00 19.18 81 ASN A O 1
ATOM 553 N N . THR A 1 84 ? -1.885 11.098 40.842 1.00 17.57 82 THR A N 1
ATOM 554 C CA . THR A 1 84 ? -3.283 10.963 40.461 1.00 18.40 82 THR A CA 1
ATOM 555 C C . THR A 1 84 ? -3.652 12.202 39.612 1.00 18.37 82 THR A C 1
ATOM 556 O O . THR A 1 84 ? -2.902 13.182 39.573 1.00 18.15 82 THR A O 1
ATOM 560 N N . PRO A 1 85 ? -4.842 12.206 38.991 1.00 17.99 83 PRO A N 1
ATOM 561 C CA . PRO A 1 85 ? -5.277 13.402 38.261 1.00 17.79 83 PRO A CA 1
ATOM 562 C C . PRO A 1 85 ? -5.459 14.607 39.196 1.00 18.51 83 PRO A C 1
ATOM 563 O O . PRO A 1 85 ? -5.317 15.725 38.736 1.00 18.93 83 PRO A O 1
ATOM 567 N N . LEU A 1 86 ? -5.715 14.415 40.510 1.00 18.30 84 LEU A N 1
ATOM 568 C CA . LEU A 1 86 ? -5.805 15.552 41.451 1.00 17.85 84 LEU A CA 1
ATOM 569 C C . LEU A 1 86 ? -4.423 16.234 41.520 1.00 17.07 84 LEU A C 1
ATOM 570 O O . LEU A 1 86 ? -4.344 17.466 41.498 1.00 16.51 84 LEU A O 1
ATOM 575 N N . HIS A 1 87 ? -3.334 15.422 41.585 1.00 16.30 85 HIS A N 1
ATOM 576 C CA . HIS A 1 87 ? -1.948 15.913 41.588 1.00 16.45 85 HIS A CA 1
ATOM 577 C C . HIS A 1 87 ? -1.693 16.665 40.302 1.00 16.87 85 HIS A C 1
ATOM 578 O O . HIS A 1 87 ? -1.171 17.772 40.338 1.00 16.74 85 HIS A O 1
ATOM 585 N N . GLN A 1 88 ? -2.110 16.097 39.163 1.00 16.97 86 GLN A N 1
ATOM 586 C CA . GLN A 1 88 ? -1.956 16.763 37.869 1.00 17.68 86 GLN A CA 1
ATOM 587 C C . GLN A 1 88 ? -2.662 18.142 37.855 1.00 18.56 86 GLN A C 1
ATOM 588 O O . GLN A 1 88 ? -2.009 19.135 37.546 1.00 18.88 86 GLN A O 1
ATOM 594 N N . ALA A 1 89 ? -3.982 18.195 38.173 1.00 18.19 87 ALA A N 1
ATOM 595 C CA . ALA A 1 89 ? -4.748 19.462 38.163 1.00 18.87 87 ALA A CA 1
ATOM 596 C C . ALA A 1 89 ? -4.187 20.486 39.144 1.00 19.30 87 ALA A C 1
ATOM 597 O O . ALA A 1 89 ? -4.257 21.662 38.854 1.00 20.52 87 ALA A O 1
ATOM 599 N N . ALA A 1 90 ? -3.720 20.066 40.320 1.00 18.94 88 ALA A N 1
ATOM 600 C CA . ALA A 1 90 ? -3.159 20.984 41.320 1.00 19.40 88 ALA A CA 1
ATOM 601 C C . ALA A 1 90 ? -1.819 21.589 40.877 1.00 20.91 88 ALA A C 1
ATOM 602 O O . ALA A 1 90 ? -1.560 22.765 41.125 1.00 21.81 88 ALA A O 1
ATOM 604 N N . TRP A 1 91 ? -0.950 20.781 40.257 1.00 21.21 89 TRP A N 1
ATOM 605 C CA . TRP A 1 91 ? 0.357 21.241 39.784 1.00 22.14 89 TRP A CA 1
ATOM 606 C C . TRP A 1 91 ? 0.237 22.382 38.768 1.00 23.93 89 TRP A C 1
ATOM 607 O O . TRP A 1 91 ? 1.104 23.250 38.723 1.00 23.56 89 TRP A O 1
ATOM 618 N N . VAL A 1 92 ? -0.795 22.339 37.913 1.00 24.10 90 VAL A N 1
ATOM 619 C CA . VAL A 1 92 ? -0.970 23.362 36.882 1.00 24.44 90 VAL A CA 1
ATOM 620 C C . VAL A 1 92 ? -2.036 24.419 37.243 1.00 25.48 90 VAL A C 1
ATOM 621 O O . VAL A 1 92 ? -2.376 25.236 36.391 1.00 25.38 90 VAL A O 1
ATOM 625 N N . GLY A 1 93 ? -2.558 24.379 38.480 1.00 26.07 91 GLY A N 1
ATOM 626 C CA . GLY A 1 93 ? -3.504 25.350 39.018 1.00 26.23 91 GLY A CA 1
ATOM 627 C C . GLY A 1 93 ? -4.886 25.340 38.415 1.00 26.85 91 GLY A C 1
ATOM 628 O O . GLY A 1 93 ? -5.538 26.378 38.361 1.00 26.59 91 GLY A O 1
ATOM 629 N N . HIS A 1 94 ? -5.365 24.166 37.973 1.00 27.21 92 HIS A N 1
ATOM 630 C CA . HIS A 1 94 ? -6.704 24.067 37.404 1.00 27.52 92 HIS A CA 1
ATOM 631 C C . HIS A 1 94 ? -7.711 23.830 38.514 1.00 27.04 92 HIS A C 1
ATOM 632 O O . HIS A 1 94 ? -8.061 22.698 38.790 1.00 25.78 92 HIS A O 1
ATOM 639 N N . LEU A 1 95 ? -8.155 24.927 39.165 1.00 27.97 93 LEU A N 1
ATOM 640 C CA . LEU A 1 95 ? -9.037 24.920 40.339 1.00 28.79 93 LEU A CA 1
ATOM 641 C C . LEU A 1 95 ? -10.362 24.253 40.128 1.00 28.22 93 LEU A C 1
ATOM 642 O O . LEU A 1 95 ? -10.821 23.497 40.984 1.00 27.93 93 LEU A O 1
ATOM 647 N N . GLU A 1 96 ? -11.004 24.567 39.001 1.00 27.70 94 GLU A N 1
ATOM 648 C CA . GLU A 1 96 ? -12.313 24.068 38.634 1.00 27.00 94 GLU A CA 1
ATOM 649 C C . GLU A 1 96 ? -12.235 22.551 38.477 1.00 25.04 94 GLU A C 1
ATOM 650 O O . GLU A 1 96 ? -13.091 21.843 38.989 1.00 25.17 94 GLU A O 1
ATOM 656 N N . ILE A 1 97 ? -11.170 22.055 37.819 1.00 23.14 95 ILE A N 1
ATOM 657 C CA . ILE A 1 97 ? -10.933 20.625 37.634 1.00 21.20 95 ILE A CA 1
ATOM 658 C C . ILE A 1 97 ? -10.681 19.952 38.971 1.00 21.23 95 ILE A C 1
ATOM 659 O O . ILE A 1 97 ? -11.237 18.888 39.226 1.00 21.22 95 ILE A O 1
ATOM 664 N N . VAL A 1 98 ? -9.909 20.599 39.869 1.00 21.68 96 VAL A N 1
ATOM 665 C CA . VAL A 1 98 ? -9.675 20.116 41.241 1.00 22.63 96 VAL A CA 1
ATOM 666 C C . VAL A 1 98 ? -11.038 19.939 41.957 1.00 24.17 96 VAL A C 1
ATOM 667 O O . VAL A 1 98 ? -11.319 18.872 42.486 1.00 25.13 96 VAL A O 1
ATOM 671 N N . GLU A 1 99 ? -11.895 20.961 41.906 1.00 24.82 97 GLU A N 1
ATOM 672 C CA . GLU A 1 99 ? -13.209 20.895 42.526 1.00 25.78 97 GLU A CA 1
ATOM 673 C C . GLU A 1 99 ? -14.055 19.741 41.962 1.00 26.00 97 GLU A C 1
ATOM 674 O O . GLU A 1 99 ? -14.675 19.017 42.732 1.00 26.94 97 GLU A O 1
ATOM 680 N N . VAL A 1 100 ? -14.051 19.529 40.634 1.00 25.36 98 VAL A N 1
ATOM 681 C CA . VAL A 1 100 ? -14.829 18.430 40.023 1.00 24.63 98 VAL A CA 1
ATOM 682 C C . VAL A 1 100 ? -14.271 17.040 40.406 1.00 24.29 98 VAL A C 1
ATOM 683 O O . VAL A 1 100 ? -15.034 16.144 40.765 1.00 25.14 98 VAL A O 1
ATOM 687 N N . LEU A 1 101 ? -12.947 16.854 40.359 1.00 23.59 99 LEU A N 1
ATOM 688 C CA . LEU A 1 101 ? -12.337 15.575 40.750 1.00 22.45 99 LEU A CA 1
ATOM 689 C C . LEU A 1 101 ? -12.696 15.196 42.201 1.00 23.28 99 LEU A C 1
ATOM 690 O O . LEU A 1 101 ? -12.976 14.023 42.471 1.00 24.30 99 LEU A O 1
ATOM 695 N N . LEU A 1 102 ? -12.685 16.176 43.121 1.00 22.87 100 LEU A N 1
ATOM 696 C CA . LEU A 1 102 ? -13.003 15.976 44.540 1.00 23.49 100 LEU A CA 1
ATOM 697 C C . LEU A 1 102 ? -14.462 15.539 44.761 1.00 25.34 100 LEU A C 1
ATOM 698 O O . LEU A 1 102 ? -14.729 14.668 45.601 1.00 25.71 100 LEU A O 1
ATOM 703 N N . LYS A 1 103 ? -15.390 16.190 44.036 1.00 25.33 101 LYS A N 1
ATOM 704 C CA . LYS A 1 103 ? -16.839 15.916 44.043 1.00 26.97 101 LYS A CA 1
ATOM 705 C C . LYS A 1 103 ? -17.101 14.473 43.539 1.00 27.36 101 LYS A C 1
ATOM 706 O O . LYS A 1 103 ? -18.020 13.803 44.015 1.00 27.84 101 LYS A O 1
ATOM 712 N N . ASN A 1 104 ? -16.246 13.976 42.633 1.00 26.47 102 ASN A N 1
ATOM 713 C CA . ASN A 1 104 ? -16.339 12.642 42.070 1.00 26.44 102 ASN A CA 1
ATOM 714 C C . ASN A 1 104 ? -15.479 11.591 42.799 1.00 26.88 102 ASN A C 1
ATOM 715 O O . ASN A 1 104 ? -15.136 10.581 42.204 1.00 27.20 102 ASN A O 1
ATOM 720 N N . GLY A 1 105 ? -15.140 11.831 44.064 1.00 26.66 103 GLY A N 1
ATOM 721 C CA . GLY A 1 105 ? -14.424 10.862 44.890 1.00 26.24 103 GLY A CA 1
ATOM 722 C C . GLY A 1 105 ? -12.900 10.850 44.929 1.00 26.05 103 GLY A C 1
ATOM 723 O O . GLY A 1 105 ? -12.326 9.877 45.429 1.00 26.81 103 GLY A O 1
ATOM 724 N N . ALA A 1 106 ? -12.214 11.894 44.429 1.00 24.83 104 ALA A N 1
ATOM 725 C CA . ALA A 1 106 ? -10.739 11.910 44.460 1.00 24.97 104 ALA A CA 1
ATOM 726 C C . ALA A 1 106 ? -10.278 11.962 45.901 1.00 25.46 104 ALA A C 1
ATOM 727 O O . ALA A 1 106 ? -10.852 12.696 46.724 1.00 25.98 104 ALA A O 1
ATOM 729 N N . ASP A 1 107 ? -9.287 11.154 46.213 1.00 24.60 105 ASP A N 1
ATOM 730 C CA . ASP A 1 107 ? -8.710 11.134 47.539 1.00 24.69 105 ASP A CA 1
ATOM 731 C C . ASP A 1 107 ? -7.878 12.429 47.678 1.00 24.40 105 ASP A C 1
ATOM 732 O O . ASP A 1 107 ? -6.827 12.565 47.052 1.00 23.70 105 ASP A O 1
ATOM 737 N N . VAL A 1 108 ? -8.380 13.379 48.479 1.00 24.37 106 VAL A N 1
ATOM 738 C CA . VAL A 1 108 ? -7.755 14.686 48.696 1.00 24.80 106 VAL A CA 1
ATOM 739 C C . VAL A 1 108 ? -6.378 14.590 49.367 1.00 24.99 106 VAL A C 1
ATOM 740 O O . VAL A 1 108 ? -5.483 15.424 49.120 1.00 25.29 106 VAL A O 1
ATOM 744 N N . ASN A 1 109 ? -6.172 13.531 50.152 1.00 24.45 107 ASN A N 1
ATOM 745 C CA . ASN A 1 109 ? -4.913 13.320 50.831 1.00 24.21 107 ASN A CA 1
ATOM 746 C C . ASN A 1 109 ? -3.999 12.317 50.125 1.00 23.49 107 ASN A C 1
ATOM 747 O O . ASN A 1 109 ? -3.022 11.872 50.727 1.00 22.76 107 ASN A O 1
ATOM 752 N N . ALA A 1 110 ? -4.250 12.012 48.829 1.00 23.03 108 ALA A N 1
ATOM 753 C CA . ALA A 1 110 ? -3.360 11.097 48.085 1.00 22.79 108 ALA A CA 1
ATOM 754 C C . ALA A 1 110 ? -1.973 11.742 47.987 1.00 21.97 108 ALA A C 1
ATOM 755 O O . ALA A 1 110 ? -1.871 12.960 47.817 1.00 21.70 108 ALA A O 1
ATOM 757 N N . GLN A 1 111 ? -0.927 10.956 48.220 1.00 22.07 109 GLN A N 1
ATOM 758 C CA . GLN A 1 111 ? 0.431 11.478 48.234 1.00 22.54 109 GLN A CA 1
ATOM 759 C C . GLN A 1 111 ? 1.195 11.006 47.012 1.00 22.60 109 GLN A C 1
ATOM 760 O O . GLN A 1 111 ? 1.050 9.858 46.604 1.00 22.33 109 GLN A O 1
ATOM 766 N N . ASP A 1 112 ? 2.072 11.875 46.485 1.00 21.65 110 ASP A N 1
ATOM 767 C CA . ASP A 1 112 ? 2.927 11.584 45.356 1.00 20.87 110 ASP A CA 1
ATOM 768 C C . ASP A 1 112 ? 4.243 10.884 45.806 1.00 21.78 110 ASP A C 1
ATOM 769 O O . ASP A 1 112 ? 4.360 10.515 46.983 1.00 21.83 110 ASP A O 1
ATOM 774 N N . LYS A 1 113 ? 5.243 10.704 44.897 1.00 21.55 111 LYS A N 1
ATOM 775 C CA . LYS A 1 113 ? 6.477 10.026 45.279 1.00 22.20 111 LYS A CA 1
ATOM 776 C C . LYS A 1 113 ? 7.311 10.791 46.321 1.00 22.45 111 LYS A C 1
ATOM 777 O O . LYS A 1 113 ? 8.221 10.197 46.905 1.00 21.52 111 LYS A O 1
ATOM 783 N N . PHE A 1 114 ? 6.987 12.081 46.586 1.00 22.21 112 PHE A N 1
ATOM 784 C CA . PHE A 1 114 ? 7.703 12.817 47.640 1.00 23.38 112 PHE A CA 1
ATOM 785 C C . PHE A 1 114 ? 6.851 12.957 48.928 1.00 23.92 112 PHE A C 1
ATOM 786 O O . PHE A 1 114 ? 7.207 13.762 49.796 1.00 24.37 112 PHE A O 1
ATOM 794 N N . GLY A 1 115 ? 5.764 12.179 49.038 1.00 22.81 113 GLY A N 1
ATOM 795 C CA . GLY A 1 115 ? 4.833 12.209 50.157 1.00 22.59 113 GLY A CA 1
ATOM 796 C C . GLY A 1 115 ? 3.904 13.417 50.161 1.00 22.70 113 GLY A C 1
ATOM 797 O O . GLY A 1 115 ? 3.188 13.651 51.138 1.00 23.15 113 GLY A O 1
ATOM 798 N N . LYS A 1 116 ? 3.878 14.178 49.059 1.00 21.64 114 LYS A N 1
ATOM 799 C CA . LYS A 1 116 ? 3.108 15.400 48.974 1.00 21.03 114 LYS A CA 1
ATOM 800 C C . LYS A 1 116 ? 1.707 15.256 48.429 1.00 20.74 114 LYS A C 1
ATOM 801 O O . LYS A 1 116 ? 1.486 14.542 47.462 1.00 20.67 114 LYS A O 1
ATOM 807 N N . THR A 1 117 ? 0.761 15.990 49.035 1.00 20.58 115 THR A N 1
ATOM 808 C CA . THR A 1 117 ? -0.629 16.026 48.640 1.00 21.03 115 THR A CA 1
ATOM 809 C C . THR A 1 117 ? -0.859 17.241 47.733 1.00 21.29 115 THR A C 1
ATOM 810 O O . THR A 1 117 ? 0.001 18.133 47.668 1.00 21.58 115 THR A O 1
ATOM 814 N N . ALA A 1 118 ? -2.061 17.337 47.116 1.00 20.60 116 ALA A N 1
ATOM 815 C CA . ALA A 1 118 ? -2.481 18.472 46.294 1.00 20.57 116 ALA A CA 1
ATOM 816 C C . ALA A 1 118 ? -2.321 19.783 47.083 1.00 20.63 116 ALA A C 1
ATOM 817 O O . ALA A 1 118 ? -1.859 20.760 46.522 1.00 20.55 116 ALA A O 1
ATOM 819 N N . PHE A 1 119 ? -2.603 19.770 48.410 1.00 20.80 117 PHE A N 1
ATOM 820 C CA . PHE A 1 119 ? -2.403 20.948 49.262 1.00 20.73 117 PHE A CA 1
ATOM 821 C C . PHE A 1 119 ? -0.914 21.328 49.360 1.00 21.24 117 PHE A C 1
ATOM 822 O O . PHE A 1 119 ? -0.567 22.512 49.273 1.00 21.27 117 PHE A O 1
ATOM 830 N N . ASP A 1 120 ? -0.030 20.340 49.564 1.00 21.35 118 ASP A N 1
ATOM 831 C CA . ASP A 1 120 ? 1.413 20.602 49.638 1.00 22.68 118 ASP A CA 1
ATOM 832 C C . ASP A 1 120 ? 1.907 21.225 48.336 1.00 23.75 118 ASP A C 1
ATOM 833 O O . ASP A 1 120 ? 2.753 22.122 48.372 1.00 25.32 118 ASP A O 1
ATOM 838 N N . ILE A 1 121 ? 1.390 20.741 47.197 1.00 23.09 119 ILE A N 1
ATOM 839 C CA . ILE A 1 121 ? 1.771 21.246 45.877 1.00 24.06 119 ILE A CA 1
ATOM 840 C C . ILE A 1 121 ? 1.336 22.694 45.702 1.00 24.14 119 ILE A C 1
ATOM 841 O O . ILE A 1 121 ? 2.130 23.534 45.264 1.00 24.82 119 ILE A O 1
ATOM 846 N N . SER A 1 122 ? 0.099 23.007 46.101 1.00 23.24 120 SER A N 1
ATOM 847 C CA . SER A 1 122 ? -0.420 24.366 45.984 1.00 23.97 120 SER A CA 1
ATOM 848 C C . SER A 1 122 ? 0.385 25.347 46.834 1.00 24.35 120 SER A C 1
ATOM 849 O O . SER A 1 122 ? 0.650 26.446 46.374 1.00 24.68 120 SER A O 1
ATOM 852 N N . ILE A 1 123 ? 0.811 24.944 48.039 1.00 24.50 121 ILE A N 1
ATOM 853 C CA . ILE A 1 123 ? 1.637 25.800 48.882 1.00 25.78 121 ILE A CA 1
ATOM 854 C C . ILE A 1 123 ? 3.026 25.937 48.243 1.00 26.63 121 ILE A C 1
ATOM 855 O O . ILE A 1 123 ? 3.531 27.053 48.122 1.00 26.62 121 ILE A O 1
ATOM 860 N N . ASP A 1 124 ? 3.620 24.812 47.767 1.00 27.19 122 ASP A N 1
ATOM 861 C CA . ASP A 1 124 ? 4.937 24.860 47.118 1.00 27.84 122 ASP A CA 1
ATOM 862 C C . ASP A 1 124 ? 4.933 25.825 45.911 1.00 28.11 122 ASP A C 1
ATOM 863 O O . ASP A 1 124 ? 5.936 26.468 45.653 1.00 28.13 122 ASP A O 1
ATOM 868 N N . ASN A 1 125 ? 3.796 25.947 45.205 1.00 27.56 123 ASN A N 1
ATOM 869 C CA . ASN A 1 125 ? 3.661 26.804 44.026 1.00 27.73 123 ASN A CA 1
ATOM 870 C C . ASN A 1 125 ? 3.134 28.217 44.300 1.00 28.59 123 ASN A C 1
ATOM 871 O O . ASN A 1 125 ? 3.005 28.990 43.364 1.00 29.62 123 ASN A O 1
ATOM 876 N N . GLY A 1 126 ? 2.796 28.537 45.538 1.00 28.40 124 GLY A N 1
ATOM 877 C CA . GLY A 1 126 ? 2.271 29.859 45.882 1.00 28.75 124 GLY A CA 1
ATOM 878 C C . GLY A 1 126 ? 0.824 30.087 45.483 1.00 28.63 124 GLY A C 1
ATOM 879 O O . GLY A 1 126 ? 0.343 31.222 45.481 1.00 28.64 124 GLY A O 1
ATOM 880 N N . ASN A 1 127 ? 0.110 29.017 45.169 1.00 28.62 125 ASN A N 1
ATOM 881 C CA . ASN A 1 127 ? -1.291 29.100 44.774 1.00 28.42 125 ASN A CA 1
ATOM 882 C C . ASN A 1 127 ? -2.193 29.136 45.996 1.00 28.05 125 ASN A C 1
ATOM 883 O O . ASN A 1 127 ? -2.666 28.094 46.438 1.00 28.16 125 ASN A O 1
ATOM 888 N N . GLU A 1 128 ? -2.450 30.334 46.524 1.00 27.14 126 GLU A N 1
ATOM 889 C CA . GLU A 1 128 ? -3.294 30.490 47.690 1.00 26.88 126 GLU A CA 1
ATOM 890 C C . GLU A 1 128 ? -4.758 30.222 47.397 1.00 25.93 126 GLU A C 1
ATOM 891 O O . GLU A 1 128 ? -5.448 29.684 48.261 1.00 25.89 126 GLU A O 1
ATOM 897 N N . ASP A 1 129 ? -5.234 30.541 46.180 1.00 25.35 127 ASP A N 1
ATOM 898 C CA . ASP A 1 129 ? -6.626 30.241 45.795 1.00 25.96 127 ASP A CA 1
ATOM 899 C C . ASP A 1 129 ? -6.851 28.722 45.814 1.00 24.91 127 ASP A C 1
ATOM 900 O O . ASP A 1 129 ? -7.862 28.257 46.332 1.00 25.23 127 ASP A O 1
ATOM 905 N N . LEU A 1 130 ? -5.891 27.963 45.302 1.00 24.04 128 LEU A N 1
ATOM 906 C CA . LEU A 1 130 ? -5.983 26.508 45.297 1.00 23.69 128 LEU A CA 1
ATOM 907 C C . LEU A 1 130 ? -5.934 25.946 46.711 1.00 23.58 128 LEU A C 1
ATOM 908 O O . LEU A 1 130 ? -6.787 25.121 47.081 1.00 24.22 128 LEU A O 1
ATOM 913 N N . ALA A 1 131 ? -4.990 26.424 47.527 1.00 22.18 129 ALA A N 1
ATOM 914 C CA . ALA A 1 131 ? -4.865 25.954 48.905 1.00 22.84 129 ALA A CA 1
ATOM 915 C C . ALA A 1 131 ? -6.139 26.179 49.698 1.00 24.42 129 ALA A C 1
ATOM 916 O O . ALA A 1 131 ? -6.578 25.296 50.436 1.00 24.42 129 ALA A O 1
ATOM 918 N N . GLU A 1 132 ? -6.762 27.352 49.506 1.00 25.57 130 GLU A N 1
ATOM 919 C CA . GLU A 1 132 ? -7.974 27.682 50.216 1.00 27.08 130 GLU A CA 1
ATOM 920 C C . GLU A 1 132 ? -9.135 26.760 49.834 1.00 28.27 130 GLU A C 1
ATOM 921 O O . GLU A 1 132 ? -9.869 26.336 50.717 1.00 28.69 130 GLU A O 1
ATOM 927 N N . ILE A 1 133 ? -9.277 26.417 48.542 1.00 28.92 131 ILE A N 1
ATOM 928 C CA . ILE A 1 133 ? -10.331 25.530 48.016 1.00 29.66 131 ILE A CA 1
ATOM 929 C C . ILE A 1 133 ? -10.188 24.150 48.669 1.00 29.68 131 ILE A C 1
ATOM 930 O O . ILE A 1 133 ? -11.172 23.593 49.134 1.00 29.84 131 ILE A O 1
ATOM 935 N N . LEU A 1 134 ? -8.962 23.629 48.727 1.00 28.84 132 LEU A N 1
ATOM 936 C CA . LEU A 1 134 ? -8.640 22.336 49.313 1.00 28.75 132 LEU A CA 1
ATOM 937 C C . LEU A 1 134 ? -8.968 22.301 50.789 1.00 31.26 132 LEU A C 1
ATOM 938 O O . LEU A 1 134 ? -9.517 21.310 51.259 1.00 32.15 132 LEU A O 1
ATOM 943 N N . GLN A 1 135 ? -8.720 23.402 51.505 1.00 32.19 133 GLN A N 1
ATOM 944 C CA . GLN A 1 135 ? -9.068 23.533 52.920 1.00 33.41 133 GLN A CA 1
ATOM 945 C C . GLN A 1 135 ? -10.585 23.607 53.125 1.00 35.52 133 GLN A C 1
ATOM 946 O O . GLN A 1 135 ? -11.101 23.010 54.060 1.00 36.24 133 GLN A O 1
ATOM 952 N N . LYS A 1 136 ? -11.290 24.394 52.304 1.00 36.24 134 LYS A N 1
ATOM 953 C CA . LYS A 1 136 ? -12.730 24.594 52.438 1.00 37.59 134 LYS A CA 1
ATOM 954 C C . LYS A 1 136 ? -13.529 23.371 52.002 1.00 39.60 134 LYS A C 1
ATOM 955 O O . LYS A 1 136 ? -14.535 23.035 52.629 1.00 39.54 134 LYS A O 1
ATOM 961 N N . LEU A 1 137 ? -13.105 22.727 50.908 1.00 41.29 135 LEU A N 1
ATOM 962 C CA . LEU A 1 137 ? -13.787 21.545 50.390 1.00 43.65 135 LEU A CA 1
ATOM 963 C C . LEU A 1 137 ? -13.547 20.297 51.234 1.00 46.17 135 LEU A C 1
ATOM 964 O O . LEU A 1 137 ? -14.312 19.345 51.120 1.00 46.84 135 LEU A O 1
ATOM 969 N N . ASN A 1 138 ? -12.532 20.303 52.107 1.00 47.54 136 ASN A N 1
ATOM 970 C CA . ASN A 1 138 ? -12.289 19.193 53.009 1.00 49.30 136 ASN A CA 1
ATOM 971 C C . ASN A 1 138 ? -11.820 19.673 54.380 1.00 51.19 136 ASN A C 1
ATOM 972 O O . ASN A 1 138 ? -10.592 19.802 54.582 1.00 51.52 136 ASN A O 1
ATOM 978 N N . CYS B 2 7 ? -15.675 -26.224 4.534 1.00 46.63 481 CYS B N 1
ATOM 979 C CA . CYS B 2 7 ? -14.604 -25.444 5.172 1.00 47.47 481 CYS B CA 1
ATOM 980 C C . CYS B 2 7 ? -14.170 -24.300 4.301 1.00 47.06 481 CYS B C 1
ATOM 981 O O . CYS B 2 7 ? -13.885 -24.493 3.122 1.00 47.47 481 CYS B O 1
ATOM 984 N N . ASP B 2 8 ? -14.080 -23.111 4.878 1.00 46.51 482 ASP B N 1
ATOM 985 C CA . ASP B 2 8 ? -13.647 -21.916 4.155 1.00 46.42 482 ASP B CA 1
ATOM 986 C C . ASP B 2 8 ? -12.215 -22.111 3.615 1.00 47.30 482 ASP B C 1
ATOM 987 O O . ASP B 2 8 ? -11.372 -22.695 4.299 1.00 47.48 482 ASP B O 1
ATOM 992 N N . PRO B 2 9 ? -11.932 -21.664 2.379 1.00 47.69 483 PRO B N 1
ATOM 993 C CA . PRO B 2 9 ? -10.579 -21.843 1.822 1.00 48.07 483 PRO B CA 1
ATOM 994 C C . PRO B 2 9 ? -9.429 -21.317 2.684 1.00 48.35 483 PRO B C 1
ATOM 995 O O . PRO B 2 9 ? -8.299 -21.754 2.510 1.00 48.15 483 PRO B O 1
ATOM 999 N N . LEU B 2 10 ? -9.711 -20.417 3.628 1.00 48.93 484 LEU B N 1
ATOM 1000 C CA . LEU B 2 10 ? -8.678 -19.845 4.482 1.00 50.30 484 LEU B CA 1
ATOM 1001 C C . LEU B 2 10 ? -8.301 -20.713 5.691 1.00 51.71 484 LEU B C 1
ATOM 1002 O O . LEU B 2 10 ? -7.366 -20.360 6.409 1.00 51.99 484 LEU B O 1
ATOM 1007 N N . CYS B 2 11 ? -8.987 -21.857 5.905 1.00 52.57 485 CYS B N 1
ATOM 1008 C CA . CYS B 2 11 ? -8.640 -22.779 6.994 1.00 53.68 485 CYS B CA 1
ATOM 1009 C C . CYS B 2 11 ? -7.432 -23.625 6.581 1.00 55.79 485 CYS B C 1
ATOM 1010 O O . CYS B 2 11 ? -7.248 -23.918 5.397 1.00 55.73 485 CYS B O 1
ATOM 1013 N N . SER B 2 12 ? -6.662 -24.100 7.565 1.00 57.20 486 SER B N 1
ATOM 1014 C CA . SER B 2 12 ? -5.544 -25.001 7.292 1.00 58.77 486 SER B CA 1
ATOM 1015 C C . SER B 2 12 ? -6.093 -26.431 7.055 1.00 60.29 486 SER B C 1
ATOM 1016 O O . SER B 2 12 ? -7.295 -26.661 7.215 1.00 60.60 486 SER B O 1
ATOM 1019 N N . SER B 2 13 ? -5.228 -27.391 6.666 1.00 60.99 487 SER B N 1
ATOM 1020 C CA . SER B 2 13 ? -5.642 -28.766 6.374 1.00 62.00 487 SER B CA 1
ATOM 1021 C C . SER B 2 13 ? -6.372 -29.490 7.517 1.00 62.40 487 SER B C 1
ATOM 1022 O O . SER B 2 13 ? -7.011 -30.512 7.275 1.00 62.82 487 SER B O 1
ATOM 1025 N N . GLY B 2 14 ? -6.298 -28.949 8.731 1.00 62.16 488 GLY B N 1
ATOM 1026 C CA . GLY B 2 14 ? -6.934 -29.540 9.905 1.00 62.11 488 GLY B CA 1
ATOM 1027 C C . GLY B 2 14 ? -8.453 -29.567 9.907 1.00 61.53 488 GLY B C 1
ATOM 1028 O O . GLY B 2 14 ? -9.061 -30.305 10.687 1.00 61.77 488 GLY B O 1
ATOM 1029 N N . GLY B 2 15 ? -9.064 -28.750 9.058 1.00 60.43 489 GLY B N 1
ATOM 1030 C CA . GLY B 2 15 ? -10.512 -28.678 8.962 1.00 59.71 489 GLY B CA 1
ATOM 1031 C C . GLY B 2 15 ? -11.136 -27.468 9.628 1.00 58.69 489 GLY B C 1
ATOM 1032 O O . GLY B 2 15 ? -10.475 -26.456 9.880 1.00 58.64 489 GLY B O 1
ATOM 1033 N N . CYS B 2 16 ? -12.432 -27.574 9.912 1.00 57.68 490 CYS B N 1
ATOM 1034 C CA . CYS B 2 16 ? -13.207 -26.490 10.501 1.00 56.90 490 CYS B CA 1
ATOM 1035 C C . CYS B 2 16 ? -14.386 -27.047 11.308 1.00 56.46 490 CYS B C 1
ATOM 1036 O O . CYS B 2 16 ? -14.813 -28.175 11.097 1.00 56.52 490 CYS B O 1
ATOM 1039 N N . TRP B 2 17 ? -14.938 -26.233 12.195 1.00 56.18 491 TRP B N 1
ATOM 1040 C CA . TRP B 2 17 ? -16.146 -26.585 12.937 1.00 56.60 491 TRP B CA 1
ATOM 1041 C C . TRP B 2 17 ? -17.423 -25.920 12.356 1.00 57.14 491 TRP B C 1
ATOM 1042 O O . TRP B 2 17 ? -18.536 -26.302 12.726 1.00 57.54 491 TRP B O 1
ATOM 1053 N N . GLY B 2 18 ? -17.244 -24.959 11.447 1.00 56.89 492 GLY B N 1
ATOM 1054 C CA . GLY B 2 18 ? -18.309 -24.226 10.779 1.00 57.65 492 GLY B CA 1
ATOM 1055 C C . GLY B 2 18 ? -17.901 -23.756 9.393 1.00 58.29 492 GLY B C 1
ATOM 1056 O O . GLY B 2 18 ? -16.751 -23.933 8.971 1.00 58.65 492 GLY B O 1
ATOM 1057 N N . PRO B 2 19 ? -18.824 -23.110 8.663 1.00 57.96 493 PRO B N 1
ATOM 1058 C CA . PRO B 2 19 ? -18.510 -22.704 7.281 1.00 57.11 493 PRO B CA 1
ATOM 1059 C C . PRO B 2 19 ? -17.588 -21.498 7.087 1.00 55.50 493 PRO B C 1
ATOM 1060 O O . PRO B 2 19 ? -16.772 -21.515 6.175 1.00 56.14 493 PRO B O 1
ATOM 1064 N N . GLY B 2 20 ? -17.749 -20.456 7.888 1.00 53.01 494 GLY B N 1
ATOM 1065 C CA . GLY B 2 20 ? -16.988 -19.226 7.711 1.00 51.35 494 GLY B CA 1
ATOM 1066 C C . GLY B 2 20 ? -15.519 -19.249 8.078 1.00 49.11 494 GLY B C 1
ATOM 1067 O O . GLY B 2 20 ? -14.988 -20.252 8.563 1.00 48.60 494 GLY B O 1
ATOM 1068 N N . PRO B 2 21 ? -14.845 -18.108 7.833 1.00 47.40 495 PRO B N 1
ATOM 1069 C CA . PRO B 2 21 ? -13.421 -17.998 8.176 1.00 46.23 495 PRO B CA 1
ATOM 1070 C C . PRO B 2 21 ? -13.146 -17.889 9.683 1.00 45.14 495 PRO B C 1
ATOM 1071 O O . PRO B 2 21 ? -12.015 -18.106 10.124 1.00 44.56 495 PRO B O 1
ATOM 1075 N N . GLY B 2 22 ? -14.166 -17.549 10.467 1.00 44.48 496 GLY B N 1
ATOM 1076 C CA . GLY B 2 22 ? -14.024 -17.481 11.916 1.00 44.56 496 GLY B CA 1
ATOM 1077 C C . GLY B 2 22 ? -14.197 -18.825 12.602 1.00 44.64 496 GLY B C 1
ATOM 1078 O O . GLY B 2 22 ? -14.077 -18.918 13.825 1.00 44.77 496 GLY B O 1
ATOM 1079 N N . GLN B 2 23 ? -14.444 -19.899 11.820 1.00 44.20 497 GLN B N 1
ATOM 1080 C CA . GLN B 2 23 ? -14.702 -21.219 12.359 1.00 44.41 497 GLN B CA 1
ATOM 1081 C C . GLN B 2 23 ? -13.748 -22.310 11.886 1.00 44.52 497 GLN B C 1
ATOM 1082 O O . GLN B 2 23 ? -14.166 -23.458 11.677 1.00 43.72 497 GLN B O 1
ATOM 1088 N N . CYS B 2 24 ? -12.465 -21.962 11.734 1.00 44.91 498 CYS B N 1
ATOM 1089 C CA . CYS B 2 24 ? -11.408 -22.924 11.387 1.00 45.99 498 CYS B CA 1
ATOM 1090 C C . CYS B 2 24 ? -10.762 -23.381 12.694 1.00 46.48 498 CYS B C 1
ATOM 1091 O O . CYS B 2 24 ? -10.703 -22.594 13.645 1.00 46.73 498 CYS B O 1
ATOM 1094 N N . LEU B 2 25 ? -10.205 -24.606 12.730 1.00 46.73 499 LEU B N 1
ATOM 1095 C CA . LEU B 2 25 ? -9.439 -25.035 13.911 1.00 47.36 499 LEU B CA 1
ATOM 1096 C C . LEU B 2 25 ? -8.127 -24.198 13.960 1.00 47.60 499 LEU B C 1
ATOM 1097 O O . LEU B 2 25 ? -7.714 -23.733 15.027 1.00 47.90 499 LEU B O 1
ATOM 1102 N N . SER B 2 26 ? -7.528 -23.941 12.778 1.00 46.86 500 SER B N 1
ATOM 1103 C CA . SER B 2 26 ? -6.345 -23.097 12.589 1.00 46.09 500 SER B CA 1
ATOM 1104 C C . SER B 2 26 ? -6.376 -22.460 11.178 1.00 44.59 500 SER B C 1
ATOM 1105 O O . SER B 2 26 ? -7.042 -22.972 10.275 1.00 44.90 500 SER B O 1
ATOM 1108 N N . CYS B 2 27 ? -5.671 -21.346 10.992 1.00 43.14 501 CYS B N 1
ATOM 1109 C CA . CYS B 2 27 ? -5.650 -20.647 9.702 1.00 41.83 501 CYS B CA 1
ATOM 1110 C C . CYS B 2 27 ? -4.530 -21.108 8.781 1.00 41.54 501 CYS B C 1
ATOM 1111 O O . CYS B 2 27 ? -3.507 -21.606 9.254 1.00 42.25 501 CYS B O 1
ATOM 1114 N N . ARG B 2 28 ? -4.705 -20.904 7.464 1.00 40.36 502 ARG B N 1
ATOM 1115 C CA . ARG B 2 28 ? -3.700 -21.225 6.443 1.00 39.84 502 ARG B CA 1
ATOM 1116 C C . ARG B 2 28 ? -2.470 -20.337 6.731 1.00 38.55 502 ARG B C 1
ATOM 1117 O O . ARG B 2 28 ? -1.350 -20.840 6.837 1.00 39.55 502 ARG B O 1
ATOM 1125 N N A ASN B 2 29 ? -2.692 -19.030 6.939 0.50 37.10 503 ASN B N 1
ATOM 1126 N N B ASN B 2 29 ? -2.703 -19.033 6.908 0.50 37.18 503 ASN B N 1
ATOM 1127 C CA A ASN B 2 29 ? -1.612 -18.120 7.312 0.50 36.23 503 ASN B CA 1
ATOM 1128 C CA B ASN B 2 29 ? -1.649 -18.083 7.224 0.50 36.38 503 ASN B CA 1
ATOM 1129 C C A ASN B 2 29 ? -2.113 -17.098 8.376 0.50 34.74 503 ASN B C 1
ATOM 1130 C C B ASN B 2 29 ? -2.123 -17.105 8.334 0.50 34.81 503 ASN B C 1
ATOM 1131 O O A ASN B 2 29 ? -2.223 -17.467 9.550 0.50 35.02 503 ASN B O 1
ATOM 1132 O O B ASN B 2 29 ? -2.222 -17.511 9.499 0.50 35.10 503 ASN B O 1
ATOM 1141 N N . TYR B 2 30 ? -2.500 -15.882 7.973 1.00 32.97 504 TYR B N 1
ATOM 1142 C CA . TYR B 2 30 ? -2.935 -14.851 8.897 1.00 30.66 504 TYR B CA 1
ATOM 1143 C C . TYR B 2 30 ? -4.329 -14.985 9.492 1.00 29.70 504 TYR B C 1
ATOM 1144 O O . TYR B 2 30 ? -5.243 -15.556 8.899 1.00 29.71 504 TYR B O 1
ATOM 1153 N N . SER B 2 31 ? -4.493 -14.379 10.663 1.00 28.58 505 SER B N 1
ATOM 1154 C CA . SER B 2 31 ? -5.775 -14.257 11.327 1.00 27.82 505 SER B CA 1
ATOM 1155 C C . SER B 2 31 ? -5.869 -12.882 12.003 1.00 27.62 505 SER B C 1
ATOM 1156 O O . SER B 2 31 ? -4.858 -12.330 12.434 1.00 27.91 505 SER B O 1
ATOM 1159 N N . ARG B 2 32 ? -7.068 -12.327 12.084 1.00 26.73 506 ARG B N 1
ATOM 1160 C CA . ARG B 2 32 ? -7.301 -11.062 12.761 1.00 26.87 506 ARG B CA 1
ATOM 1161 C C . ARG B 2 32 ? -8.429 -11.318 13.754 1.00 28.17 506 ARG B C 1
ATOM 1162 O O . ARG B 2 32 ? -9.548 -11.627 13.334 1.00 28.29 506 ARG B O 1
ATOM 1170 N N . GLY B 2 33 ? -8.110 -11.293 15.047 1.00 28.33 507 GLY B N 1
ATOM 1171 C CA . GLY B 2 33 ? -9.086 -11.589 16.089 1.00 29.08 507 GLY B CA 1
ATOM 1172 C C . GLY B 2 33 ? -9.608 -13.014 16.017 1.00 30.06 507 GLY B C 1
ATOM 1173 O O . GLY B 2 33 ? -10.785 -13.271 16.289 1.00 30.16 507 GLY B O 1
ATOM 1174 N N . GLY B 2 34 ? -8.742 -13.942 15.624 1.00 30.33 508 GLY B N 1
ATOM 1175 C CA . GLY B 2 34 ? -9.143 -15.337 15.484 1.00 30.70 508 GLY B CA 1
ATOM 1176 C C . GLY B 2 34 ? -9.872 -15.660 14.192 1.00 31.00 508 GLY B C 1
ATOM 1177 O O . GLY B 2 34 ? -10.220 -16.821 13.971 1.00 32.10 508 GLY B O 1
ATOM 1178 N N . VAL B 2 35 ? -10.117 -14.655 13.319 1.00 30.39 509 VAL B N 1
ATOM 1179 C CA . VAL B 2 35 ? -10.799 -14.846 12.026 1.00 30.08 509 VAL B CA 1
ATOM 1180 C C . VAL B 2 35 ? -9.761 -14.975 10.908 1.00 29.46 509 VAL B C 1
ATOM 1181 O O . VAL B 2 35 ? -8.911 -14.098 10.797 1.00 29.12 509 VAL B O 1
ATOM 1185 N N . CYS B 2 36 ? -9.805 -16.054 10.094 1.00 28.66 510 CYS B N 1
ATOM 1186 C CA . CYS B 2 36 ? -8.799 -16.235 9.039 1.00 28.76 510 CYS B CA 1
ATOM 1187 C C . CYS B 2 36 ? -8.926 -15.227 7.935 1.00 28.20 510 CYS B C 1
ATOM 1188 O O . CYS B 2 36 ? -9.995 -15.116 7.346 1.00 28.79 510 CYS B O 1
ATOM 1191 N N . VAL B 2 37 ? -7.828 -14.516 7.619 1.00 27.33 511 VAL B N 1
ATOM 1192 C CA . VAL B 2 37 ? -7.794 -13.535 6.529 1.00 27.06 511 VAL B CA 1
ATOM 1193 C C . VAL B 2 37 ? -6.720 -13.881 5.476 1.00 27.62 511 VAL B C 1
ATOM 1194 O O . VAL B 2 37 ? -5.787 -14.625 5.768 1.00 28.09 511 VAL B O 1
ATOM 1198 N N . THR B 2 38 ? -6.835 -13.337 4.265 1.00 27.64 512 THR B N 1
ATOM 1199 C CA . THR B 2 38 ? -5.832 -13.564 3.219 1.00 28.14 512 THR B CA 1
ATOM 1200 C C . THR B 2 38 ? -4.518 -12.904 3.632 1.00 28.02 512 THR B C 1
ATOM 1201 O O . THR B 2 38 ? -3.452 -13.502 3.479 1.00 28.53 512 THR B O 1
ATOM 1205 N N . HIS B 2 39 ? -4.597 -11.673 4.192 1.00 27.14 513 HIS B N 1
ATOM 1206 C CA . HIS B 2 39 ? -3.426 -10.936 4.627 1.00 27.05 513 HIS B CA 1
ATOM 1207 C C . HIS B 2 39 ? -3.834 -9.795 5.561 1.00 26.24 513 HIS B C 1
ATOM 1208 O O . HIS B 2 39 ? -4.988 -9.343 5.524 1.00 26.31 513 HIS B O 1
ATOM 1215 N N . CYS B 2 40 ? -2.870 -9.285 6.343 1.00 24.93 514 CYS B N 1
ATOM 1216 C CA . CYS B 2 40 ? -3.066 -8.100 7.180 1.00 24.87 514 CYS B CA 1
ATOM 1217 C C . CYS B 2 40 ? -3.108 -6.850 6.287 1.00 25.11 514 CYS B C 1
ATOM 1218 O O . CYS B 2 40 ? -2.669 -6.888 5.130 1.00 25.50 514 CYS B O 1
ATOM 1221 N N . ASN B 2 41 ? -3.518 -5.702 6.866 1.00 24.39 515 ASN B N 1
ATOM 1222 C CA . ASN B 2 41 ? -3.543 -4.427 6.163 1.00 24.84 515 ASN B CA 1
ATOM 1223 C C . ASN B 2 41 ? -2.136 -3.831 6.167 1.00 25.68 515 ASN B C 1
ATOM 1224 O O . ASN B 2 41 ? -1.892 -2.798 6.799 1.00 25.87 515 ASN B O 1
ATOM 1229 N N . PHE B 2 42 ? -1.196 -4.492 5.480 1.00 25.97 516 PHE B N 1
ATOM 1230 C CA . PHE B 2 42 ? 0.199 -4.068 5.460 1.00 26.57 516 PHE B CA 1
ATOM 1231 C C . PHE B 2 42 ? 0.429 -2.831 4.602 1.00 28.10 516 PHE B C 1
ATOM 1232 O O . PHE B 2 42 ? 1.128 -1.904 5.038 1.00 27.34 516 PHE B O 1
ATOM 1240 N N . LEU B 2 43 ? -0.090 -2.854 3.354 1.00 29.38 517 LEU B N 1
ATOM 1241 C CA . LEU B 2 43 ? 0.110 -1.792 2.351 1.00 30.70 517 LEU B CA 1
ATOM 1242 C C . LEU B 2 43 ? -1.150 -0.979 2.007 1.00 30.93 517 LEU B C 1
ATOM 1243 O O . LEU B 2 43 ? -1.051 0.053 1.353 1.00 31.03 517 LEU B O 1
ATOM 1248 N N A ASN B 2 44 ? -2.316 -1.429 2.468 0.50 30.77 518 ASN B N 1
ATOM 1249 N N B ASN B 2 44 ? -2.325 -1.442 2.441 0.50 30.94 518 ASN B N 1
ATOM 1250 C CA A ASN B 2 44 ? -3.587 -0.755 2.208 0.50 31.20 518 ASN B CA 1
ATOM 1251 C CA B ASN B 2 44 ? -3.589 -0.746 2.183 0.50 31.55 518 ASN B CA 1
ATOM 1252 C C A ASN B 2 44 ? -4.618 -1.117 3.278 0.50 31.24 518 ASN B C 1
ATOM 1253 C C B ASN B 2 44 ? -4.625 -1.126 3.254 0.50 31.42 518 ASN B C 1
ATOM 1254 O O A ASN B 2 44 ? -4.432 -2.091 4.002 0.50 31.22 518 ASN B O 1
ATOM 1255 O O B ASN B 2 44 ? -4.443 -2.116 3.959 0.50 31.41 518 ASN B O 1
ATOM 1264 N N . GLY B 2 45 ? -5.705 -0.355 3.359 1.00 30.88 519 GLY B N 1
ATOM 1265 C CA . GLY B 2 45 ? -6.770 -0.645 4.311 1.00 30.63 519 GLY B CA 1
ATOM 1266 C C . GLY B 2 45 ? -6.653 0.054 5.645 1.00 30.31 519 GLY B C 1
ATOM 1267 O O . GLY B 2 45 ? -5.591 0.565 5.999 1.00 30.75 519 GLY B O 1
ATOM 1268 N N . GLU B 2 46 ? -7.750 0.089 6.393 1.00 29.71 520 GLU B N 1
ATOM 1269 C CA . GLU B 2 46 ? -7.753 0.684 7.723 1.00 29.60 520 GLU B CA 1
ATOM 1270 C C . GLU B 2 46 ? -8.355 -0.299 8.720 1.00 29.04 520 GLU B C 1
ATOM 1271 O O . GLU B 2 46 ? -9.358 -0.926 8.425 1.00 30.52 520 GLU B O 1
ATOM 1277 N N . PRO B 2 47 ? -7.787 -0.428 9.920 1.00 27.50 521 PRO B N 1
ATOM 1278 C CA . PRO B 2 47 ? -6.549 0.223 10.367 1.00 26.64 521 PRO B CA 1
ATOM 1279 C C . PRO B 2 47 ? -5.348 -0.415 9.688 1.00 25.77 521 PRO B C 1
ATOM 1280 O O . PRO B 2 47 ? -5.412 -1.580 9.286 1.00 26.53 521 PRO B O 1
ATOM 1284 N N . ARG B 2 48 ? -4.231 0.317 9.573 1.00 24.20 522 ARG B N 1
ATOM 1285 C CA . ARG B 2 48 ? -2.993 -0.279 9.049 1.00 23.18 522 ARG B CA 1
ATOM 1286 C C . ARG B 2 48 ? -2.513 -1.267 10.095 1.00 21.96 522 ARG B C 1
ATOM 1287 O O . ARG B 2 48 ? -2.852 -1.134 11.282 1.00 21.86 522 ARG B O 1
ATOM 1295 N N . GLU B 2 49 ? -1.830 -2.311 9.645 1.00 20.11 523 GLU B N 1
ATOM 1296 C CA . GLU B 2 49 ? -1.438 -3.379 10.534 1.00 18.52 523 GLU B CA 1
ATOM 1297 C C . GLU B 2 49 ? -0.005 -3.824 10.343 1.00 18.68 523 GLU B C 1
ATOM 1298 O O . GLU B 2 49 ? 0.647 -3.505 9.354 1.00 18.54 523 GLU B O 1
ATOM 1304 N N . PHE B 2 50 ? 0.469 -4.574 11.324 1.00 18.20 524 PHE B N 1
ATOM 1305 C CA . PHE B 2 50 ? 1.716 -5.309 11.325 1.00 18.12 524 PHE B CA 1
ATOM 1306 C C . PHE B 2 50 ? 1.290 -6.757 11.700 1.00 19.92 524 PHE B C 1
ATOM 1307 O O . PHE B 2 50 ? 0.156 -6.992 12.125 1.00 20.49 524 PHE B O 1
ATOM 1315 N N . ALA B 2 51 ? 2.181 -7.718 11.520 1.00 21.26 525 ALA B N 1
ATOM 1316 C CA . ALA B 2 51 ? 1.919 -9.103 11.893 1.00 22.27 525 ALA B CA 1
ATOM 1317 C C . ALA B 2 51 ? 2.941 -9.573 12.920 1.00 23.52 525 ALA B C 1
ATOM 1318 O O . ALA B 2 51 ? 4.088 -9.114 12.925 1.00 23.21 525 ALA B O 1
ATOM 1320 N N . HIS B 2 52 ? 2.506 -10.472 13.814 1.00 24.23 526 HIS B N 1
ATOM 1321 C CA . HIS B 2 52 ? 3.358 -11.141 14.786 1.00 25.44 526 HIS B CA 1
ATOM 1322 C C . HIS B 2 52 ? 2.837 -12.549 14.856 1.00 26.17 526 HIS B C 1
ATOM 1323 O O . HIS B 2 52 ? 1.667 -12.744 15.183 1.00 26.26 526 HIS B O 1
ATOM 1330 N N . GLU B 2 53 ? 3.665 -13.528 14.490 1.00 26.60 527 GLU B N 1
ATOM 1331 C CA . GLU B 2 53 ? 3.277 -14.936 14.489 1.00 27.71 527 GLU B CA 1
ATOM 1332 C C . GLU B 2 53 ? 1.984 -15.204 13.717 1.00 28.33 527 GLU B C 1
ATOM 1333 O O . GLU B 2 53 ? 1.091 -15.899 14.216 1.00 28.77 527 GLU B O 1
ATOM 1339 N N . ALA B 2 54 ? 1.881 -14.653 12.489 1.00 27.96 528 ALA B N 1
ATOM 1340 C CA . ALA B 2 54 ? 0.713 -14.859 11.611 1.00 27.45 528 ALA B CA 1
ATOM 1341 C C . ALA B 2 54 ? -0.587 -14.268 12.135 1.00 26.80 528 ALA B C 1
ATOM 1342 O O . ALA B 2 54 ? -1.646 -14.660 11.673 1.00 27.99 528 ALA B O 1
ATOM 1344 N N . GLU B 2 55 ? -0.526 -13.366 13.120 1.00 24.94 529 GLU B N 1
ATOM 1345 C CA . GLU B 2 55 ? -1.713 -12.690 13.602 1.00 23.71 529 GLU B CA 1
ATOM 1346 C C . GLU B 2 55 ? -1.569 -11.221 13.228 1.00 23.30 529 GLU B C 1
ATOM 1347 O O . GLU B 2 55 ? -0.487 -10.664 13.333 1.00 23.01 529 GLU B O 1
ATOM 1353 N N . CYS B 2 56 ? -2.665 -10.582 12.851 1.00 23.14 530 CYS B N 1
ATOM 1354 C CA . CYS B 2 56 ? -2.674 -9.171 12.461 1.00 22.26 530 CYS B CA 1
ATOM 1355 C C . CYS B 2 56 ? -3.025 -8.293 13.627 1.00 21.16 530 CYS B C 1
ATOM 1356 O O . CYS B 2 56 ? -4.048 -8.511 14.261 1.00 20.43 530 CYS B O 1
ATOM 1359 N N . PHE B 2 57 ? -2.209 -7.261 13.881 1.00 20.50 531 PHE B N 1
ATOM 1360 C CA . PHE B 2 57 ? -2.486 -6.323 14.965 1.00 20.16 531 PHE B CA 1
ATOM 1361 C C . PHE B 2 57 ? -2.466 -4.879 14.409 1.00 19.24 531 PHE B C 1
ATOM 1362 O O . PHE B 2 57 ? -1.733 -4.614 13.466 1.00 18.92 531 PHE B O 1
ATOM 1370 N N . SER B 2 58 ? -3.267 -3.953 14.985 1.00 18.55 532 SER B N 1
ATOM 1371 C CA . SER B 2 58 ? -3.317 -2.589 14.493 1.00 18.88 532 SER B CA 1
ATOM 1372 C C . SER B 2 58 ? -2.060 -1.775 14.786 1.00 19.47 532 SER B C 1
ATOM 1373 O O . SER B 2 58 ? -1.518 -1.822 15.898 1.00 20.89 532 SER B O 1
ATOM 1376 N N . CYS B 2 59 ? -1.682 -0.909 13.842 1.00 18.27 533 CYS B N 1
ATOM 1377 C CA . CYS B 2 59 ? -0.659 0.103 14.072 1.00 17.99 533 CYS B CA 1
ATOM 1378 C C . CYS B 2 59 ? -1.273 1.119 15.039 1.00 18.71 533 CYS B C 1
ATOM 1379 O O . CYS B 2 59 ? -2.497 1.235 15.145 1.00 19.22 533 CYS B O 1
ATOM 1382 N N . HIS B 2 60 ? -0.435 1.888 15.715 1.00 19.01 534 HIS B N 1
ATOM 1383 C CA . HIS B 2 60 ? -0.884 2.971 16.578 1.00 18.53 534 HIS B CA 1
ATOM 1384 C C . HIS B 2 60 ? -1.632 4.019 15.712 1.00 18.59 534 HIS B C 1
ATOM 1385 O O . HIS B 2 60 ? -1.215 4.278 14.580 1.00 18.20 534 HIS B O 1
ATOM 1392 N N . PRO B 2 61 ? -2.719 4.639 16.218 1.00 18.89 535 PRO B N 1
ATOM 1393 C CA . PRO B 2 61 ? -3.443 5.626 15.404 1.00 18.90 535 PRO B CA 1
ATOM 1394 C C . PRO B 2 61 ? -2.647 6.873 15.044 1.00 19.06 535 PRO B C 1
ATOM 1395 O O . PRO B 2 61 ? -3.004 7.544 14.078 1.00 19.57 535 PRO B O 1
ATOM 1399 N N . GLU B 2 62 ? -1.542 7.153 15.750 1.00 18.42 536 GLU B N 1
ATOM 1400 C CA . GLU B 2 62 ? -0.707 8.311 15.397 1.00 18.95 536 GLU B CA 1
ATOM 1401 C C . GLU B 2 62 ? 0.339 8.003 14.305 1.00 19.79 536 GLU B C 1
ATOM 1402 O O . GLU B 2 62 ? 1.093 8.908 13.926 1.00 19.80 536 GLU B O 1
ATOM 1408 N N . CYS B 2 63 ? 0.364 6.760 13.760 1.00 19.87 537 CYS B N 1
ATOM 1409 C CA . CYS B 2 63 ? 1.271 6.467 12.652 1.00 20.46 537 CYS B CA 1
ATOM 1410 C C . CYS B 2 63 ? 0.604 7.024 11.400 1.00 22.52 537 CYS B C 1
ATOM 1411 O O . CYS B 2 63 ? -0.576 6.776 11.184 1.00 23.69 537 CYS B O 1
ATOM 1414 N N . GLN B 2 64 ? 1.371 7.655 10.529 1.00 22.85 538 GLN B N 1
ATOM 1415 C CA . GLN B 2 64 ? 0.879 8.128 9.253 1.00 24.28 538 GLN B CA 1
ATOM 1416 C C . GLN B 2 64 ? 0.707 6.913 8.326 1.00 25.56 538 GLN B C 1
ATOM 1417 O O . GLN B 2 64 ? 1.680 6.195 8.087 1.00 25.47 538 GLN B O 1
ATOM 1423 N N . PRO B 2 65 ? -0.504 6.665 7.776 1.00 26.50 539 PRO B N 1
ATOM 1424 C CA . PRO B 2 65 ? -0.665 5.543 6.839 1.00 27.27 539 PRO B CA 1
ATOM 1425 C C . PRO B 2 65 ? 0.250 5.733 5.631 1.00 28.55 539 PRO B C 1
ATOM 1426 O O . PRO B 2 65 ? 0.249 6.810 5.036 1.00 27.72 539 PRO B O 1
ATOM 1430 N N . MET B 2 66 ? 1.076 4.720 5.322 1.00 29.68 540 MET B N 1
ATOM 1431 C CA . MET B 2 66 ? 2.046 4.794 4.245 1.00 31.99 540 MET B CA 1
ATOM 1432 C C . MET B 2 66 ? 1.559 4.154 2.951 1.00 35.07 540 MET B C 1
ATOM 1433 O O . MET B 2 66 ? 0.809 3.178 2.966 1.00 35.26 540 MET B O 1
ATOM 1438 N N . GLU B 2 67 ? 1.992 4.707 1.821 1.00 37.30 541 GLU B N 1
ATOM 1439 C CA . GLU B 2 67 ? 1.590 4.202 0.511 1.00 40.06 541 GLU B CA 1
ATOM 1440 C C . GLU B 2 67 ? 2.700 3.363 -0.107 1.00 41.42 541 GLU B C 1
ATOM 1441 O O . GLU B 2 67 ? 3.798 3.878 -0.316 1.00 42.43 541 GLU B O 1
ATOM 1447 N N . GLY B 2 68 ? 2.417 2.092 -0.382 1.00 41.33 542 GLY B N 1
ATOM 1448 C CA . GLY B 2 68 ? 3.378 1.188 -1.007 1.00 41.28 542 GLY B CA 1
ATOM 1449 C C . GLY B 2 68 ? 4.308 0.449 -0.065 1.00 41.26 542 GLY B C 1
ATOM 1450 O O . GLY B 2 68 ? 4.842 -0.603 -0.427 1.00 42.48 542 GLY B O 1
ATOM 1451 N N . THR B 2 69 ? 4.509 0.986 1.149 1.00 39.55 543 THR B N 1
ATOM 1452 C CA . THR B 2 69 ? 5.388 0.436 2.184 1.00 37.83 543 THR B CA 1
ATOM 1453 C C . THR B 2 69 ? 4.633 0.276 3.520 1.00 35.15 543 THR B C 1
ATOM 1454 O O . THR B 2 69 ? 3.529 0.796 3.664 1.00 35.48 543 THR B O 1
ATOM 1458 N N . ALA B 2 70 ? 5.227 -0.429 4.501 1.00 32.44 544 ALA B N 1
ATOM 1459 C CA . ALA B 2 70 ? 4.621 -0.655 5.820 1.00 30.06 544 ALA B CA 1
ATOM 1460 C C . ALA B 2 70 ? 4.363 0.638 6.616 1.00 27.60 544 ALA B C 1
ATOM 1461 O O . ALA B 2 70 ? 5.110 1.583 6.481 1.00 27.72 544 ALA B O 1
ATOM 1463 N N . THR B 2 71 ? 3.332 0.659 7.493 1.00 25.26 545 THR B N 1
ATOM 1464 C CA . THR B 2 71 ? 3.016 1.848 8.310 1.00 23.45 545 THR B CA 1
ATOM 1465 C C . THR B 2 71 ? 3.635 1.806 9.721 1.00 23.65 545 THR B C 1
ATOM 1466 O O . THR B 2 71 ? 3.844 2.842 10.363 1.00 23.81 545 THR B O 1
ATOM 1470 N N . CYS B 2 72 ? 3.966 0.605 10.180 1.00 23.33 546 CYS B N 1
ATOM 1471 C CA . CYS B 2 72 ? 4.548 0.365 11.483 1.00 23.03 546 CYS B CA 1
ATOM 1472 C C . CYS B 2 72 ? 5.145 -1.047 11.516 1.00 23.75 546 CYS B C 1
ATOM 1473 O O . CYS B 2 72 ? 4.821 -1.878 10.656 1.00 23.67 546 CYS B O 1
ATOM 1476 N N . ASN B 2 73 ? 5.930 -1.348 12.557 1.00 23.60 547 ASN B N 1
ATOM 1477 C CA . ASN B 2 73 ? 6.387 -2.728 12.760 1.00 24.69 547 ASN B CA 1
ATOM 1478 C C . ASN B 2 73 ? 6.012 -3.267 14.161 1.00 24.18 547 ASN B C 1
ATOM 1479 O O . ASN B 2 73 ? 6.341 -4.388 14.483 1.00 25.80 547 ASN B O 1
ATOM 1484 N N . GLY B 2 74 ? 5.269 -2.500 14.932 1.00 22.53 548 GLY B N 1
ATOM 1485 C CA . GLY B 2 74 ? 4.808 -2.866 16.257 1.00 21.56 548 GLY B CA 1
ATOM 1486 C C . GLY B 2 74 ? 3.547 -2.120 16.630 1.00 20.49 548 GLY B C 1
ATOM 1487 O O . GLY B 2 74 ? 3.022 -1.338 15.832 1.00 20.48 548 GLY B O 1
ATOM 1488 N N A SER B 2 75 ? 3.054 -2.334 17.856 0.50 20.20 549 SER B N 1
ATOM 1489 N N B SER B 2 75 ? 3.067 -2.338 17.856 0.50 20.17 549 SER B N 1
ATOM 1490 C CA A SER B 2 75 ? 1.814 -1.711 18.329 0.50 20.48 549 SER B CA 1
ATOM 1491 C CA B SER B 2 75 ? 1.828 -1.754 18.372 0.50 20.45 549 SER B CA 1
ATOM 1492 C C A SER B 2 75 ? 1.990 -0.294 18.873 0.50 20.59 549 SER B C 1
ATOM 1493 C C B SER B 2 75 ? 1.983 -0.326 18.911 0.50 20.60 549 SER B C 1
ATOM 1494 O O A SER B 2 75 ? 1.047 0.496 18.852 0.50 20.29 549 SER B O 1
ATOM 1495 O O B SER B 2 75 ? 1.025 0.445 18.901 0.50 20.35 549 SER B O 1
ATOM 1500 N N . GLY B 2 76 ? 3.187 0.016 19.366 1.00 20.58 550 GLY B N 1
ATOM 1501 C CA . GLY B 2 76 ? 3.451 1.327 19.941 1.00 20.69 550 GLY B CA 1
ATOM 1502 C C . GLY B 2 76 ? 3.605 2.493 18.986 1.00 20.65 550 GLY B C 1
ATOM 1503 O O . GLY B 2 76 ? 3.987 2.320 17.825 1.00 20.68 550 GLY B O 1
ATOM 1504 N N . SER B 2 77 ? 3.351 3.707 19.502 1.00 20.19 551 SER B N 1
ATOM 1505 C CA . SER B 2 77 ? 3.539 4.961 18.765 1.00 20.57 551 SER B CA 1
ATOM 1506 C C . SER B 2 77 ? 5.012 5.281 18.509 1.00 21.62 551 SER B C 1
ATOM 1507 O O . SER B 2 77 ? 5.314 6.294 17.883 1.00 22.06 551 SER B O 1
ATOM 1510 N N . ASP B 2 78 ? 5.935 4.439 19.021 1.00 22.28 552 ASP B N 1
ATOM 1511 C CA . ASP B 2 78 ? 7.373 4.530 18.799 1.00 22.41 552 ASP B CA 1
ATOM 1512 C C . ASP B 2 78 ? 7.829 3.601 17.667 1.00 22.59 552 ASP B C 1
ATOM 1513 O O . ASP B 2 78 ? 9.028 3.529 17.394 1.00 22.93 552 ASP B O 1
ATOM 1518 N N . THR B 2 79 ? 6.896 2.894 16.990 1.00 21.89 553 THR B N 1
ATOM 1519 C CA . THR B 2 79 ? 7.279 1.987 15.914 1.00 21.48 553 THR B CA 1
ATOM 1520 C C . THR B 2 79 ? 6.640 2.387 14.576 1.00 20.75 553 THR B C 1
ATOM 1521 O O . THR B 2 79 ? 6.457 1.513 13.735 1.00 19.45 553 THR B O 1
ATOM 1525 N N . CYS B 2 80 ? 6.307 3.685 14.377 1.00 20.82 554 CYS B N 1
ATOM 1526 C CA . CYS B 2 80 ? 5.709 4.182 13.127 1.00 21.20 554 CYS B CA 1
ATOM 1527 C C . CYS B 2 80 ? 6.805 4.433 12.117 1.00 21.81 554 CYS B C 1
ATOM 1528 O O . CYS B 2 80 ? 7.901 4.862 12.497 1.00 22.35 554 CYS B O 1
ATOM 1531 N N . ALA B 2 81 ? 6.475 4.319 10.818 1.00 21.65 555 ALA B N 1
ATOM 1532 C CA . ALA B 2 81 ? 7.440 4.734 9.789 1.00 22.06 555 ALA B CA 1
ATOM 1533 C C . ALA B 2 81 ? 7.467 6.285 9.758 1.00 21.62 555 ALA B C 1
ATOM 1534 O O . ALA B 2 81 ? 8.508 6.854 9.496 1.00 20.84 555 ALA B O 1
ATOM 1536 N N . GLN B 2 82 ? 6.343 6.964 10.095 1.00 21.70 556 GLN B N 1
ATOM 1537 C CA . GLN B 2 82 ? 6.222 8.423 10.080 1.00 22.17 556 GLN B CA 1
ATOM 1538 C C . GLN B 2 82 ? 5.079 8.838 10.994 1.00 21.39 556 GLN B C 1
ATOM 1539 O O . GLN B 2 82 ? 4.021 8.200 10.983 1.00 20.67 556 GLN B O 1
ATOM 1545 N N . CYS B 2 83 ? 5.281 9.875 11.803 1.00 20.83 557 CYS B N 1
ATOM 1546 C CA . CYS B 2 83 ? 4.214 10.380 12.667 1.00 20.37 557 CYS B CA 1
ATOM 1547 C C . CYS B 2 83 ? 3.211 11.161 11.817 1.00 19.24 557 CYS B C 1
ATOM 1548 O O . CYS B 2 83 ? 3.612 11.902 10.918 1.00 18.51 557 CYS B O 1
ATOM 1551 N N . ALA B 2 84 ? 1.919 11.006 12.096 1.00 19.09 558 ALA B N 1
ATOM 1552 C CA . ALA B 2 84 ? 0.873 11.719 11.349 1.00 19.75 558 ALA B CA 1
ATOM 1553 C C . ALA B 2 84 ? 0.813 13.181 11.751 1.00 20.61 558 ALA B C 1
ATOM 1554 O O . ALA B 2 84 ? 0.508 14.038 10.929 1.00 20.22 558 ALA B O 1
ATOM 1556 N N . HIS B 2 85 ? 1.105 13.473 13.030 1.00 20.82 559 HIS B N 1
ATOM 1557 C CA . HIS B 2 85 ? 1.049 14.841 13.517 1.00 20.84 559 HIS B CA 1
ATOM 1558 C C . HIS B 2 85 ? 2.409 15.309 14.111 1.00 21.40 559 HIS B C 1
ATOM 1559 O O . HIS B 2 85 ? 3.236 15.864 13.373 1.00 21.23 559 HIS B O 1
ATOM 1566 N N . PHE B 2 86 ? 2.645 15.104 15.422 1.00 21.43 560 PHE B N 1
ATOM 1567 C CA . PHE B 2 86 ? 3.877 15.576 16.073 1.00 21.47 560 PHE B CA 1
ATOM 1568 C C . PHE B 2 86 ? 4.642 14.427 16.693 1.00 21.03 560 PHE B C 1
ATOM 1569 O O . PHE B 2 86 ? 4.066 13.384 16.908 1.00 20.71 560 PHE B O 1
ATOM 1577 N N . ARG B 2 87 ? 5.926 14.621 17.026 1.00 21.77 561 ARG B N 1
ATOM 1578 C CA . ARG B 2 87 ? 6.711 13.562 17.664 1.00 22.37 561 ARG B CA 1
ATOM 1579 C C . ARG B 2 87 ? 7.353 14.076 18.941 1.00 23.05 561 ARG B C 1
ATOM 1580 O O . ARG B 2 87 ? 8.011 15.111 18.931 1.00 23.89 561 ARG B O 1
ATOM 1588 N N . ASP B 2 88 ? 7.170 13.361 20.023 1.00 22.79 562 ASP B N 1
ATOM 1589 C CA . ASP B 2 88 ? 7.756 13.694 21.302 1.00 23.83 562 ASP B CA 1
ATOM 1590 C C . ASP B 2 88 ? 8.708 12.553 21.671 1.00 24.73 562 ASP B C 1
ATOM 1591 O O . ASP B 2 88 ? 8.269 11.511 22.164 1.00 24.35 562 ASP B O 1
ATOM 1596 N N . GLY B 2 89 ? 9.997 12.765 21.433 1.00 25.18 563 GLY B N 1
ATOM 1597 C CA . GLY B 2 89 ? 11.032 11.766 21.653 1.00 25.65 563 GLY B CA 1
ATOM 1598 C C . GLY B 2 89 ? 10.824 10.684 20.620 1.00 26.21 563 GLY B C 1
ATOM 1599 O O . GLY B 2 89 ? 10.653 10.982 19.432 1.00 26.89 563 GLY B O 1
ATOM 1600 N N . PRO B 2 90 ? 10.661 9.442 21.071 1.00 25.44 564 PRO B N 1
ATOM 1601 C CA . PRO B 2 90 ? 10.361 8.366 20.116 1.00 25.31 564 PRO B CA 1
ATOM 1602 C C . PRO B 2 90 ? 8.864 8.188 19.820 1.00 23.66 564 PRO B C 1
ATOM 1603 O O . PRO B 2 90 ? 8.532 7.407 18.939 1.00 23.99 564 PRO B O 1
ATOM 1607 N N . HIS B 2 91 ? 7.968 8.918 20.494 1.00 21.80 565 HIS B N 1
ATOM 1608 C CA . HIS B 2 91 ? 6.537 8.684 20.331 1.00 20.91 565 HIS B CA 1
ATOM 1609 C C . HIS B 2 91 ? 5.782 9.676 19.469 1.00 20.44 565 HIS B C 1
ATOM 1610 O O . HIS B 2 91 ? 5.847 10.866 19.697 1.00 21.06 565 HIS B O 1
ATOM 1617 N N . CYS B 2 92 ? 4.984 9.163 18.536 1.00 19.81 566 CYS B N 1
ATOM 1618 C CA . CYS B 2 92 ? 4.078 9.939 17.698 1.00 19.35 566 CYS B CA 1
ATOM 1619 C C . CYS B 2 92 ? 2.879 10.321 18.584 1.00 19.43 566 CYS B C 1
ATOM 1620 O O . CYS B 2 92 ? 2.269 9.456 19.219 1.00 19.48 566 CYS B O 1
ATOM 1623 N N . VAL B 2 93 ? 2.567 11.616 18.646 1.00 18.81 567 VAL B N 1
ATOM 1624 C CA . VAL B 2 93 ? 1.506 12.160 19.483 1.00 18.50 567 VAL B CA 1
ATOM 1625 C C . VAL B 2 93 ? 0.677 13.185 18.705 1.00 18.63 567 VAL B C 1
ATOM 1626 O O . VAL B 2 93 ? 1.149 13.783 17.748 1.00 18.59 567 VAL B O 1
ATOM 1630 N N . SER B 2 94 ? -0.578 13.392 19.118 1.00 18.88 568 SER B N 1
ATOM 1631 C CA . SER B 2 94 ? -1.470 14.385 18.490 1.00 18.75 568 SER B CA 1
ATOM 1632 C C . SER B 2 94 ? -1.102 15.819 18.882 1.00 19.24 568 SER B C 1
ATOM 1633 O O . SER B 2 94 ? -1.628 16.779 18.293 1.00 19.98 568 SER B O 1
ATOM 1636 N N . SER B 2 95 ? -0.285 15.970 19.936 1.00 18.45 569 SER B N 1
ATOM 1637 C CA . SER B 2 95 ? -0.001 17.235 20.555 1.00 18.11 569 SER B CA 1
ATOM 1638 C C . SER B 2 95 ? 1.216 17.126 21.458 1.00 18.40 569 SER B C 1
ATOM 1639 O O . SER B 2 95 ? 1.457 16.065 22.018 1.00 17.76 569 SER B O 1
ATOM 1642 N N . CYS B 2 96 ? 1.990 18.225 21.611 1.00 19.41 570 CYS B N 1
ATOM 1643 C CA . CYS B 2 96 ? 3.177 18.236 22.487 1.00 20.42 570 CYS B CA 1
ATOM 1644 C C . CYS B 2 96 ? 2.730 18.368 23.934 1.00 20.32 570 CYS B C 1
ATOM 1645 O O . CYS B 2 96 ? 1.665 18.912 24.175 1.00 19.94 570 CYS B O 1
ATOM 1648 N N . PRO B 2 97 ? 3.546 17.948 24.919 1.00 20.12 571 PRO B N 1
ATOM 1649 C CA . PRO B 2 97 ? 3.124 18.083 26.327 1.00 20.50 571 PRO B CA 1
ATOM 1650 C C . PRO B 2 97 ? 2.621 19.470 26.737 1.00 21.51 571 PRO B C 1
ATOM 1651 O O . PRO B 2 97 ? 3.293 20.461 26.459 1.00 22.04 571 PRO B O 1
ATOM 1655 N N . HIS B 2 98 ? 1.482 19.543 27.452 1.00 21.60 572 HIS B N 1
ATOM 1656 C CA . HIS B 2 98 ? 0.946 20.822 27.933 1.00 22.46 572 HIS B CA 1
ATOM 1657 C C . HIS B 2 98 ? 0.906 20.807 29.477 1.00 21.39 572 HIS B C 1
ATOM 1658 O O . HIS B 2 98 ? -0.138 21.011 30.091 1.00 21.13 572 HIS B O 1
ATOM 1665 N N . GLY B 2 99 ? 2.040 20.512 30.089 1.00 21.38 573 GLY B N 1
ATOM 1666 C CA . GLY B 2 99 ? 2.131 20.464 31.536 1.00 21.50 573 GLY B CA 1
ATOM 1667 C C . GLY B 2 99 ? 1.855 19.109 32.133 1.00 20.79 573 GLY B C 1
ATOM 1668 O O . GLY B 2 99 ? 1.668 19.011 33.345 1.00 20.49 573 GLY B O 1
ATOM 1669 N N . VAL B 2 100 ? 1.837 18.050 31.300 1.00 20.39 574 VAL B N 1
ATOM 1670 C CA . VAL B 2 100 ? 1.654 16.672 31.771 1.00 20.43 574 VAL B CA 1
ATOM 1671 C C . VAL B 2 100 ? 2.776 16.302 32.706 1.00 20.39 574 VAL B C 1
ATOM 1672 O O . VAL B 2 100 ? 3.927 16.635 32.418 1.00 20.93 574 VAL B O 1
ATOM 1676 N N . LEU B 2 101 ? 2.454 15.761 33.875 1.00 20.57 575 LEU B N 1
ATOM 1677 C CA . LEU B 2 101 ? 3.491 15.425 34.853 1.00 21.76 575 LEU B CA 1
ATOM 1678 C C . LEU B 2 101 ? 4.471 14.368 34.370 1.00 22.92 575 LEU B C 1
ATOM 1679 O O . LEU B 2 101 ? 4.077 13.344 33.799 1.00 22.45 575 LEU B O 1
ATOM 1684 N N . GLY B 2 102 ? 5.737 14.623 34.675 1.00 23.63 576 GLY B N 1
ATOM 1685 C CA . GLY B 2 102 ? 6.842 13.709 34.446 1.00 24.57 576 GLY B CA 1
ATOM 1686 C C . GLY B 2 102 ? 7.603 13.463 35.743 1.00 25.61 576 GLY B C 1
ATOM 1687 O O . GLY B 2 102 ? 7.103 13.774 36.833 1.00 25.09 576 GLY B O 1
ATOM 1688 N N . ALA B 2 103 ? 8.840 12.916 35.648 1.00 25.94 577 ALA B N 1
ATOM 1689 C CA . ALA B 2 103 ? 9.617 12.622 36.847 1.00 26.98 577 ALA B CA 1
ATOM 1690 C C . ALA B 2 103 ? 9.842 13.827 37.744 1.00 27.59 577 ALA B C 1
ATOM 1691 O O . ALA B 2 103 ? 9.929 13.666 38.954 1.00 28.00 577 ALA B O 1
ATOM 1693 N N . LYS B 2 104 ? 9.928 15.046 37.174 1.00 27.68 578 LYS B N 1
ATOM 1694 C CA . LYS B 2 104 ? 10.206 16.228 37.989 1.00 28.23 578 LYS B CA 1
ATOM 1695 C C . LYS B 2 104 ? 9.116 17.321 37.924 1.00 28.85 578 LYS B C 1
ATOM 1696 O O . LYS B 2 104 ? 9.416 18.480 38.164 1.00 30.39 578 LYS B O 1
ATOM 1702 N N . GLY B 2 105 ? 7.867 16.950 37.642 1.00 27.49 579 GLY B N 1
ATOM 1703 C CA . GLY B 2 105 ? 6.787 17.927 37.567 1.00 26.29 579 GLY B CA 1
ATOM 1704 C C . GLY B 2 105 ? 6.261 18.131 36.166 1.00 24.41 579 GLY B C 1
ATOM 1705 O O . GLY B 2 105 ? 6.568 17.354 35.261 1.00 24.29 579 GLY B O 1
ATOM 1706 N N . PRO B 2 106 ? 5.462 19.181 35.960 1.00 23.46 580 PRO B N 1
ATOM 1707 C CA . PRO B 2 106 ? 4.872 19.414 34.622 1.00 23.05 580 PRO B CA 1
ATOM 1708 C C . PRO B 2 106 ? 5.891 19.593 33.494 1.00 23.63 580 PRO B C 1
ATOM 1709 O O . PRO B 2 106 ? 6.882 20.311 33.657 1.00 24.12 580 PRO B O 1
ATOM 1713 N N . ILE B 2 107 ? 5.638 18.978 32.341 1.00 23.12 581 ILE B N 1
ATOM 1714 C CA . ILE B 2 107 ? 6.523 19.130 31.180 1.00 23.22 581 ILE B CA 1
ATOM 1715 C C . ILE B 2 107 ? 5.779 19.919 30.113 1.00 23.02 581 ILE B C 1
ATOM 1716 O O . ILE B 2 107 ? 4.658 19.562 29.738 1.00 23.00 581 ILE B O 1
ATOM 1721 N N . TYR B 2 108 ? 6.385 20.991 29.636 1.00 22.33 582 TYR B N 1
ATOM 1722 C CA . TYR B 2 108 ? 5.810 21.798 28.575 1.00 22.38 582 TYR B CA 1
ATOM 1723 C C . TYR B 2 108 ? 6.797 21.779 27.412 1.00 21.26 582 TYR B C 1
ATOM 1724 O O . TYR B 2 108 ? 8.007 21.899 27.609 1.00 20.70 582 TYR B O 1
ATOM 1733 N N . LYS B 2 109 ? 6.276 21.578 26.212 1.00 20.41 583 LYS B N 1
ATOM 1734 C CA . LYS B 2 109 ? 7.049 21.553 24.976 1.00 19.53 583 LYS B CA 1
ATOM 1735 C C . LYS B 2 109 ? 6.304 22.320 23.881 1.00 21.08 583 LYS B C 1
ATOM 1736 O O . LYS B 2 109 ? 5.096 22.519 23.966 1.00 20.64 583 LYS B O 1
ATOM 1742 N N . TYR B 2 110 ? 7.039 22.763 22.859 1.00 21.39 584 TYR B N 1
ATOM 1743 C CA . TYR B 2 110 ? 6.471 23.441 21.710 1.00 21.43 584 TYR B CA 1
ATOM 1744 C C . TYR B 2 110 ? 6.861 22.623 20.472 1.00 22.12 584 TYR B C 1
ATOM 1745 O O . TYR B 2 110 ? 7.955 22.040 20.415 1.00 21.69 584 TYR B O 1
ATOM 1754 N N . PRO B 2 111 ? 6.025 22.625 19.429 1.00 22.83 585 PRO B N 1
ATOM 1755 C CA . PRO B 2 111 ? 6.417 21.931 18.194 1.00 23.37 585 PRO B CA 1
ATOM 1756 C C . PRO B 2 111 ? 7.261 22.832 17.290 1.00 24.20 585 PRO B C 1
ATOM 1757 O O . PRO B 2 111 ? 6.896 23.986 17.045 1.00 24.50 585 PRO B O 1
ATOM 1761 N N . ASP B 2 112 ? 8.372 22.304 16.760 1.00 24.45 586 ASP B N 1
ATOM 1762 C CA . ASP B 2 112 ? 9.212 23.083 15.859 1.00 26.08 586 ASP B CA 1
ATOM 1763 C C . ASP B 2 112 ? 8.700 23.015 14.386 1.00 28.79 586 ASP B C 1
ATOM 1764 O O . ASP B 2 112 ? 7.597 22.519 14.148 1.00 29.47 586 ASP B O 1
ATOM 1769 N N . VAL B 2 113 ? 9.479 23.535 13.420 1.00 30.02 587 VAL B N 1
ATOM 1770 C CA . VAL B 2 113 ? 9.174 23.539 11.989 1.00 31.47 587 VAL B CA 1
ATOM 1771 C C . VAL B 2 113 ? 8.910 22.113 11.485 1.00 31.55 587 VAL B C 1
ATOM 1772 O O . VAL B 2 113 ? 8.053 21.910 10.617 1.00 32.55 587 VAL B O 1
ATOM 1776 N N . GLN B 2 114 ? 9.663 21.130 12.012 1.00 30.50 588 GLN B N 1
ATOM 1777 C CA . GLN B 2 114 ? 9.504 19.732 11.622 1.00 30.47 588 GLN B CA 1
ATOM 1778 C C . GLN B 2 114 ? 8.522 18.951 12.503 1.00 29.40 588 GLN B C 1
ATOM 1779 O O . GLN B 2 114 ? 8.590 17.724 12.531 1.00 29.79 588 GLN B O 1
ATOM 1785 N N . ASN B 2 115 ? 7.672 19.647 13.266 1.00 28.03 589 ASN B N 1
ATOM 1786 C CA . ASN B 2 115 ? 6.680 19.032 14.152 1.00 27.26 589 ASN B CA 1
ATOM 1787 C C . ASN B 2 115 ? 7.283 18.161 15.256 1.00 26.04 589 ASN B C 1
ATOM 1788 O O . ASN B 2 115 ? 6.626 17.258 15.769 1.00 25.81 589 ASN B O 1
ATOM 1793 N N . GLU B 2 116 ? 8.521 18.453 15.643 1.00 24.81 590 GLU B N 1
ATOM 1794 C CA . GLU B 2 116 ? 9.211 17.735 16.703 1.00 24.37 590 GLU B CA 1
ATOM 1795 C C . GLU B 2 116 ? 9.034 18.528 17.998 1.00 22.97 590 GLU B C 1
ATOM 1796 O O . GLU B 2 116 ? 9.282 19.720 17.997 1.00 22.86 590 GLU B O 1
ATOM 1802 N N . CYS B 2 117 ? 8.544 17.903 19.070 1.00 22.17 591 CYS B N 1
ATOM 1803 C CA . CYS B 2 117 ? 8.337 18.579 20.345 1.00 21.52 591 CYS B CA 1
ATOM 1804 C C . CYS B 2 117 ? 9.677 18.890 21.007 1.00 21.53 591 CYS B C 1
ATOM 1805 O O . CYS B 2 117 ? 10.516 18.009 21.219 1.00 21.68 591 CYS B O 1
ATOM 1808 N N . ARG B 2 118 ? 9.903 20.177 21.277 1.00 21.65 592 ARG B N 1
ATOM 1809 C CA . ARG B 2 118 ? 11.149 20.663 21.871 1.00 21.95 592 ARG B CA 1
ATOM 1810 C C . ARG B 2 118 ? 10.869 21.312 23.222 1.00 22.16 592 ARG B C 1
ATOM 1811 O O . ARG B 2 118 ? 9.788 21.867 23.424 1.00 21.88 592 ARG B O 1
ATOM 1819 N N . PRO B 2 119 ? 11.843 21.285 24.155 1.00 22.64 593 PRO B N 1
ATOM 1820 C CA . PRO B 2 119 ? 11.581 21.841 25.485 1.00 23.33 593 PRO B CA 1
ATOM 1821 C C . PRO B 2 119 ? 11.314 23.341 25.560 1.00 24.69 593 PRO B C 1
ATOM 1822 O O . PRO B 2 119 ? 11.984 24.140 24.891 1.00 26.02 593 PRO B O 1
ATOM 1826 N N . CYS B 2 120 ? 10.374 23.720 26.433 1.00 24.08 594 CYS B N 1
ATOM 1827 C CA . CYS B 2 120 ? 10.108 25.104 26.786 1.00 24.58 594 CYS B CA 1
ATOM 1828 C C . CYS B 2 120 ? 11.184 25.468 27.774 1.00 27.11 594 CYS B C 1
ATOM 1829 O O . CYS B 2 120 ? 11.645 24.620 28.552 1.00 26.85 594 CYS B O 1
ATOM 1832 N N . HIS B 2 121 ? 11.485 26.775 27.886 1.00 28.71 595 HIS B N 1
ATOM 1833 C CA . HIS B 2 121 ? 12.416 27.275 28.890 1.00 30.65 595 HIS B CA 1
ATOM 1834 C C . HIS B 2 121 ? 11.915 26.865 30.294 1.00 33.16 595 HIS B C 1
ATOM 1835 O O . HIS B 2 121 ? 10.705 26.793 30.512 1.00 32.34 595 HIS B O 1
ATOM 1842 N N . GLU B 2 122 ? 12.830 26.522 31.200 1.00 36.32 596 GLU B N 1
ATOM 1843 C CA . GLU B 2 122 ? 12.464 26.077 32.546 1.00 40.13 596 GLU B CA 1
ATOM 1844 C C . GLU B 2 122 ? 11.586 27.100 33.293 1.00 43.13 596 GLU B C 1
ATOM 1845 O O . GLU B 2 122 ? 10.763 26.711 34.123 1.00 43.86 596 GLU B O 1
ATOM 1851 N N . ASN B 2 123 ? 11.701 28.385 32.946 1.00 45.17 597 ASN B N 1
ATOM 1852 C CA . ASN B 2 123 ? 10.911 29.423 33.595 1.00 47.29 597 ASN B CA 1
ATOM 1853 C C . ASN B 2 123 ? 9.540 29.661 32.950 1.00 48.20 597 ASN B C 1
ATOM 1854 O O . ASN B 2 123 ? 8.804 30.506 33.438 1.00 49.25 597 ASN B O 1
ATOM 1859 N N . CYS B 2 124 ? 9.152 28.878 31.924 1.00 47.72 598 CYS B N 1
ATOM 1860 C CA . CYS B 2 124 ? 7.817 28.985 31.338 1.00 47.67 598 CYS B CA 1
ATOM 1861 C C . CYS B 2 124 ? 6.872 28.133 32.189 1.00 49.38 598 CYS B C 1
ATOM 1862 O O . CYS B 2 124 ? 6.545 26.995 31.800 1.00 49.36 598 CYS B O 1
ATOM 1865 N N . THR B 2 125 ? 6.424 28.661 33.347 1.00 50.15 599 THR B N 1
ATOM 1866 C CA . THR B 2 125 ? 5.503 27.918 34.227 1.00 50.45 599 THR B CA 1
ATOM 1867 C C . THR B 2 125 ? 4.237 27.468 33.498 1.00 49.31 599 THR B C 1
ATOM 1868 O O . THR B 2 125 ? 3.686 26.427 33.829 1.00 50.16 599 THR B O 1
ATOM 1872 N N . GLN B 2 126 ? 3.800 28.233 32.490 1.00 47.02 600 GLN B N 1
ATOM 1873 C CA . GLN B 2 126 ? 2.687 27.857 31.613 1.00 44.97 600 GLN B CA 1
ATOM 1874 C C . GLN B 2 126 ? 3.333 27.274 30.303 1.00 42.03 600 GLN B C 1
ATOM 1875 O O . GLN B 2 126 ? 4.443 26.735 30.379 1.00 42.21 600 GLN B O 1
ATOM 1881 N N . GLY B 2 127 ? 2.694 27.387 29.137 1.00 39.26 601 GLY B N 1
ATOM 1882 C CA . GLY B 2 127 ? 3.276 26.858 27.900 1.00 36.75 601 GLY B CA 1
ATOM 1883 C C . GLY B 2 127 ? 4.292 27.769 27.237 1.00 33.69 601 GLY B C 1
ATOM 1884 O O . GLY B 2 127 ? 4.738 28.742 27.844 1.00 33.38 601 GLY B O 1
ATOM 1885 N N . CYS B 2 128 ? 4.682 27.460 25.988 1.00 31.15 602 CYS B N 1
ATOM 1886 C CA . CYS B 2 128 ? 5.615 28.297 25.220 1.00 29.52 602 CYS B CA 1
ATOM 1887 C C . CYS B 2 128 ? 5.392 28.116 23.709 1.00 29.53 602 CYS B C 1
ATOM 1888 O O . CYS B 2 128 ? 4.783 27.137 23.279 1.00 29.47 602 CYS B O 1
ATOM 1891 N N . LYS B 2 129 ? 5.870 29.065 22.912 1.00 29.12 603 LYS B N 1
ATOM 1892 C CA . LYS B 2 129 ? 5.819 28.976 21.443 1.00 29.43 603 LYS B CA 1
ATOM 1893 C C . LYS B 2 129 ? 7.253 28.849 20.827 1.00 28.63 603 LYS B C 1
ATOM 1894 O O . LYS B 2 129 ? 7.403 28.879 19.603 1.00 28.70 603 LYS B O 1
ATOM 1900 N N . GLY B 2 130 ? 8.279 28.752 21.687 1.00 27.53 604 GLY B N 1
ATOM 1901 C CA . GLY B 2 130 ? 9.681 28.640 21.320 1.00 26.96 604 GLY B CA 1
ATOM 1902 C C . GLY B 2 130 ? 10.549 28.312 22.525 1.00 27.25 604 GLY B C 1
ATOM 1903 O O . GLY B 2 130 ? 10.055 28.166 23.652 1.00 26.88 604 GLY B O 1
ATOM 1904 N N . PRO B 2 131 ? 11.877 28.240 22.323 1.00 27.05 605 PRO B N 1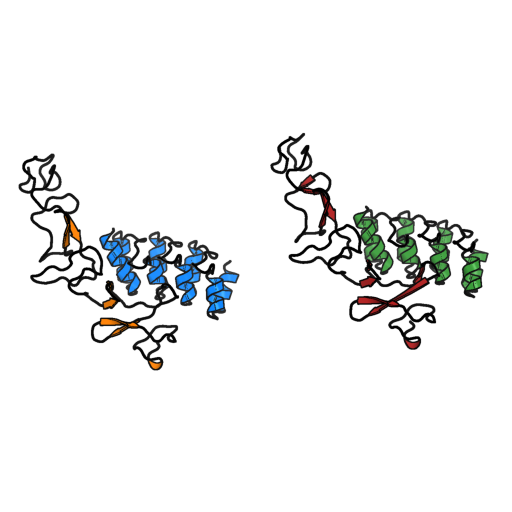
ATOM 1905 C CA . PRO B 2 131 ? 12.759 27.815 23.418 1.00 27.51 605 PRO B CA 1
ATOM 1906 C C . PRO B 2 131 ? 13.259 28.903 24.346 1.00 28.34 605 PRO B C 1
ATOM 1907 O O . PRO B 2 131 ? 13.903 28.593 25.353 1.00 28.87 605 PRO B O 1
ATOM 1911 N N . GLU B 2 132 ? 13.025 30.173 24.002 1.00 28.28 606 GLU B N 1
ATOM 1912 C CA . GLU B 2 132 ? 13.567 31.284 24.786 1.00 28.40 606 GLU B CA 1
ATOM 1913 C C . GLU B 2 132 ? 12.662 31.688 25.929 1.00 30.36 606 GLU B C 1
ATOM 1914 O O . GLU B 2 132 ? 11.458 31.447 25.871 1.00 30.16 606 GLU B O 1
ATOM 1920 N N . LEU B 2 133 ? 13.208 32.37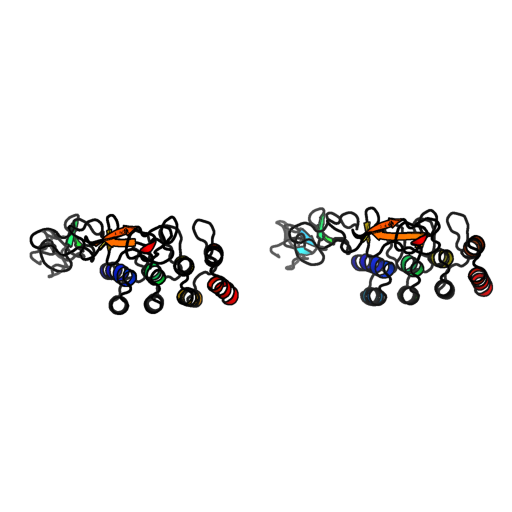1 26.943 1.00 31.75 607 LEU B N 1
ATOM 1921 C CA . LEU B 2 133 ? 12.395 32.871 28.056 1.00 33.74 607 LEU B CA 1
ATOM 1922 C C . LEU B 2 133 ? 11.295 33.851 27.533 1.00 34.21 607 LEU B C 1
ATOM 1923 O O . LEU B 2 133 ? 10.169 33.836 28.025 1.00 34.81 607 LEU B O 1
ATOM 1928 N N . GLN B 2 134 ? 11.594 34.625 26.480 1.00 33.67 608 GLN B N 1
ATOM 1929 C CA . GLN B 2 134 ? 10.604 35.518 25.862 1.00 34.13 608 GLN B CA 1
ATOM 1930 C C . GLN B 2 134 ? 9.522 34.783 25.042 1.00 33.92 608 GLN B C 1
ATOM 1931 O O . GLN B 2 134 ? 8.597 35.416 24.530 1.00 34.47 608 GLN B O 1
ATOM 1937 N N . ASP B 2 135 ? 9.644 33.466 24.894 1.00 32.87 609 ASP B N 1
ATOM 1938 C CA . ASP B 2 135 ? 8.681 32.673 24.166 1.00 32.24 609 ASP B CA 1
ATOM 1939 C C . ASP B 2 135 ? 7.635 32.033 25.069 1.00 32.56 609 ASP B C 1
ATOM 1940 O O . ASP B 2 135 ? 6.812 31.285 24.562 1.00 32.19 609 ASP B O 1
ATOM 1945 N N . CYS B 2 136 ? 7.660 32.307 26.389 1.00 33.30 610 CYS B N 1
ATOM 1946 C CA . CYS B 2 136 ? 6.693 31.781 27.341 1.00 34.83 610 CYS B CA 1
ATOM 1947 C C . CYS B 2 136 ? 5.308 32.307 26.974 1.00 35.93 610 CYS B C 1
ATOM 1948 O O . CYS B 2 136 ? 5.168 33.444 26.520 1.00 36.11 610 CYS B O 1
ATOM 1951 N N . LEU B 2 137 ? 4.310 31.449 27.146 1.00 36.49 611 LEU B N 1
ATOM 1952 C CA . LEU B 2 137 ? 2.890 31.631 26.853 1.00 37.86 611 LEU B CA 1
ATOM 1953 C C . LEU B 2 137 ? 2.607 31.618 25.346 1.00 38.78 611 LEU B C 1
ATOM 1954 O O . LEU B 2 137 ? 2.323 30.549 24.795 1.00 39.63 611 LEU B O 1
ATOM 1959 N N . GLY C 1 13 ? -12.337 13.148 95.869 1.00 40.66 11 GLY C N 1
ATOM 1960 C CA . GLY C 1 13 ? -12.182 14.534 96.283 1.00 41.03 11 GLY C CA 1
ATOM 1961 C C . GLY C 1 13 ? -10.747 15.032 96.334 1.00 41.52 11 GLY C C 1
ATOM 1962 O O . GLY C 1 13 ? -10.529 16.229 96.556 1.00 41.29 11 GLY C O 1
ATOM 1963 N N . SER C 1 14 ? -9.751 14.124 96.102 1.00 41.34 12 SER C N 1
ATOM 1964 C CA . SER C 1 14 ? -8.304 14.416 96.173 1.00 41.54 12 SER C CA 1
ATOM 1965 C C . SER C 1 14 ? -7.746 15.276 95.032 1.00 40.82 12 SER C C 1
ATOM 1966 O O . SER C 1 14 ? -6.914 16.156 95.303 1.00 40.96 12 SER C O 1
ATOM 1969 N N . ASP C 1 15 ? -8.170 15.032 93.764 1.00 39.12 13 ASP C N 1
ATOM 1970 C CA . ASP C 1 15 ? -7.738 15.880 92.634 1.00 37.20 13 ASP C CA 1
ATOM 1971 C C . ASP C 1 15 ? -8.329 17.283 92.849 1.00 33.89 13 ASP C C 1
ATOM 1972 O O . ASP C 1 15 ? -7.626 18.291 92.689 1.00 32.83 13 ASP C O 1
ATOM 1977 N N . LEU C 1 16 ? -9.613 17.341 93.275 1.00 31.43 14 LEU C N 1
ATOM 1978 C CA . LEU C 1 16 ? -10.284 18.592 93.585 1.00 29.87 14 LEU C CA 1
ATOM 1979 C C . LEU C 1 16 ? -9.663 19.303 94.787 1.00 27.82 14 LEU C C 1
ATOM 1980 O O . LEU C 1 16 ? -9.676 20.506 94.812 1.00 28.33 14 LEU C O 1
ATOM 1985 N N . GLY C 1 17 ? -9.099 18.568 95.736 1.00 26.42 15 GLY C N 1
ATOM 1986 C CA . GLY C 1 17 ? -8.416 19.120 96.902 1.00 25.38 15 GLY C CA 1
ATOM 1987 C C . GLY C 1 17 ? -7.154 19.863 96.509 1.00 24.64 15 GLY C C 1
ATOM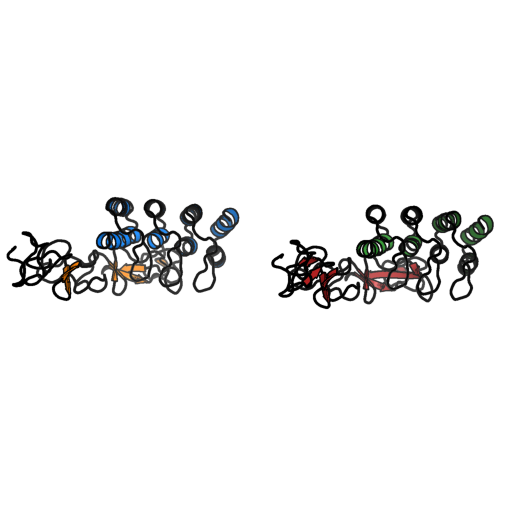 1988 O O . GLY C 1 17 ? -6.833 20.900 97.102 1.00 25.32 15 GLY C O 1
ATOM 1989 N N . LYS C 1 18 ? -6.444 19.372 95.477 1.00 22.57 16 LYS C N 1
ATOM 1990 C CA . LYS C 1 18 ? -5.271 20.067 94.960 1.00 22.16 16 LYS C CA 1
ATOM 1991 C C . LYS C 1 18 ? -5.707 21.395 94.339 1.00 21.08 16 LYS C C 1
ATOM 1992 O O . LYS C 1 18 ? -5.114 22.418 94.621 1.00 21.07 16 LYS C O 1
ATOM 1998 N N . LYS C 1 19 ? -6.783 21.388 93.558 1.00 20.37 17 LYS C N 1
ATOM 1999 C CA . LYS C 1 19 ? -7.326 22.601 92.962 1.00 20.37 17 LYS C CA 1
ATOM 2000 C C . LYS C 1 19 ? -7.856 23.543 94.042 1.00 19.65 17 LYS C C 1
ATOM 2001 O O . LYS C 1 19 ? -7.716 24.756 93.908 1.00 19.28 17 LYS C O 1
ATOM 2007 N N . LEU C 1 20 ? -8.483 22.991 95.102 1.00 18.68 18 LEU C N 1
ATOM 2008 C CA . LEU C 1 20 ? -9.006 23.782 96.205 1.00 18.35 18 LEU C CA 1
ATOM 2009 C C . LEU C 1 20 ? -7.875 24.515 96.895 1.00 18.13 18 LEU C C 1
ATOM 2010 O O . LEU C 1 20 ? -7.987 25.736 97.160 1.00 18.45 18 LEU C O 1
ATOM 2015 N N . LEU C 1 21 ? -6.751 23.817 97.140 1.00 17.28 19 LEU C N 1
ATOM 2016 C CA . LEU C 1 21 ? -5.598 24.483 97.762 1.00 17.82 19 LEU C CA 1
ATOM 2017 C C . LEU C 1 21 ? -5.127 25.683 96.935 1.00 18.57 19 LEU C C 1
ATOM 2018 O O . LEU C 1 21 ? -4.883 26.745 97.495 1.00 19.15 19 LEU C O 1
ATOM 2023 N N . GLU C 1 22 ? -5.080 25.535 95.605 1.00 18.56 20 GLU C N 1
ATOM 2024 C CA . GLU C 1 22 ? -4.625 26.633 94.744 1.00 19.31 20 GLU C CA 1
ATOM 2025 C C . GLU C 1 22 ? -5.622 27.777 94.665 1.00 20.13 20 GLU C C 1
ATOM 2026 O O . GLU C 1 22 ? -5.207 28.928 94.536 1.00 21.30 20 GLU C O 1
ATOM 2032 N N . ALA C 1 23 ? -6.924 27.470 94.724 1.00 19.30 21 ALA C N 1
ATOM 2033 C CA . ALA C 1 23 ? -7.964 28.501 94.673 1.00 19.32 21 ALA C CA 1
ATOM 2034 C C . ALA C 1 23 ? -7.944 29.330 95.967 1.00 19.47 21 ALA C C 1
ATOM 2035 O O . ALA C 1 23 ? -8.037 30.563 95.919 1.00 19.40 21 ALA C O 1
ATOM 2037 N N . ALA C 1 24 ? -7.761 28.654 97.117 1.00 19.24 22 ALA C N 1
ATOM 2038 C CA . ALA C 1 24 ? -7.699 29.322 98.418 1.00 19.82 22 ALA C CA 1
ATOM 2039 C C . ALA C 1 24 ? -6.446 30.188 98.479 1.00 19.40 22 ALA C C 1
ATOM 2040 O O . ALA C 1 24 ? -6.526 31.348 98.865 1.00 19.50 22 ALA C O 1
ATOM 2042 N N . ARG C 1 25 ? -5.304 29.647 97.999 1.00 19.45 23 ARG C N 1
ATOM 2043 C CA . ARG C 1 25 ? -4.027 30.347 97.936 1.00 19.74 23 ARG C CA 1
ATOM 2044 C C . ARG C 1 25 ? -4.111 31.690 97.203 1.00 20.14 23 ARG C C 1
ATOM 2045 O O . ARG C 1 25 ? -3.617 32.688 97.723 1.00 19.76 23 ARG C O 1
ATOM 2053 N N . ALA C 1 26 ? -4.746 31.714 96.010 1.00 20.09 24 ALA C N 1
ATOM 2054 C CA . ALA C 1 26 ? -4.871 32.918 95.209 1.00 20.66 24 ALA C CA 1
ATOM 2055 C C . ALA C 1 26 ? -6.086 33.792 95.536 1.00 21.25 24 ALA C C 1
ATOM 2056 O O . ALA C 1 26 ? -6.238 34.826 94.913 1.00 22.49 24 ALA C O 1
ATOM 2058 N N . GLY C 1 27 ? -6.927 33.395 96.484 1.00 20.20 25 GLY C N 1
ATOM 2059 C CA . GLY C 1 27 ? -8.101 34.181 96.837 1.00 20.11 25 GLY C CA 1
ATOM 2060 C C . GLY C 1 27 ? -9.165 34.174 95.760 1.00 19.44 25 GLY C C 1
ATOM 2061 O O . GLY C 1 27 ? -9.789 35.198 95.484 1.00 19.42 25 GLY C O 1
ATOM 2062 N N . GLN C 1 28 ? -9.367 33.016 95.129 1.00 19.05 26 GLN C N 1
ATOM 2063 C CA . GLN C 1 28 ? -10.364 32.877 94.082 1.00 19.14 26 GLN C CA 1
ATOM 2064 C C . GLN C 1 28 ? -11.645 32.367 94.729 1.00 20.71 26 GLN C C 1
ATOM 2065 O O . GLN C 1 28 ? -11.939 31.164 94.684 1.00 20.39 26 GLN C O 1
ATOM 2071 N N . ASP C 1 29 ? -12.386 33.299 95.356 1.00 21.24 27 ASP C N 1
ATOM 2072 C CA . ASP C 1 29 ? -13.614 33.046 96.102 1.00 22.08 27 ASP C CA 1
ATOM 2073 C C . ASP C 1 29 ? -14.599 32.185 95.337 1.00 22.48 27 ASP C C 1
ATOM 2074 O O . ASP C 1 29 ? -14.998 31.150 95.844 1.00 21.64 27 ASP C O 1
ATOM 2079 N N . ASP C 1 30 ? -14.989 32.599 94.118 1.00 23.61 28 ASP C N 1
ATOM 2080 C CA . ASP C 1 30 ? -15.948 31.838 93.333 1.00 25.51 28 ASP C CA 1
ATOM 2081 C C . ASP C 1 30 ? -15.461 30.456 92.994 1.00 25.93 28 ASP C C 1
ATOM 2082 O O . ASP C 1 30 ? -16.242 29.509 93.050 1.00 26.97 28 ASP C O 1
ATOM 2087 N N . GLU C 1 31 ? -14.164 30.322 92.713 1.00 24.32 29 GLU C N 1
ATOM 2088 C CA . GLU C 1 31 ? -13.576 29.047 92.396 1.00 23.95 29 GLU C CA 1
ATOM 2089 C C . GLU C 1 31 ? -13.637 28.116 93.593 1.00 23.36 29 GLU C C 1
ATOM 2090 O O . GLU C 1 31 ? -13.989 26.951 93.413 1.00 23.40 29 GLU C O 1
ATOM 2096 N N . VAL C 1 32 ? -13.368 28.633 94.820 1.00 21.69 30 VAL C N 1
ATOM 2097 C CA . VAL C 1 32 ? -13.462 27.818 96.031 1.00 21.79 30 VAL C CA 1
ATOM 2098 C C . VAL C 1 32 ? -14.921 27.338 96.202 1.00 21.94 30 VAL C C 1
ATOM 2099 O O . VAL C 1 32 ? -15.156 26.151 96.421 1.00 22.15 30 VAL C O 1
ATOM 2103 N N . ARG C 1 33 ? -15.894 28.246 96.050 1.00 21.87 31 ARG C N 1
ATOM 2104 C CA . ARG C 1 33 ? -17.306 27.892 96.198 1.00 23.40 31 ARG C CA 1
ATOM 2105 C C . ARG C 1 33 ? -17.720 26.780 95.247 1.00 23.99 31 ARG C C 1
ATOM 2106 O O . ARG C 1 33 ? -18.376 25.848 95.688 1.00 24.98 31 ARG C O 1
ATOM 2114 N N . ILE C 1 34 ? -17.284 26.823 93.981 1.00 24.25 32 ILE C N 1
ATOM 2115 C CA . ILE C 1 34 ? -17.586 25.775 92.982 1.00 24.90 32 ILE C CA 1
ATOM 2116 C C . ILE C 1 34 ? -16.925 24.443 93.375 1.00 24.61 32 ILE C C 1
ATOM 2117 O O . ILE C 1 34 ? -17.524 23.388 93.207 1.00 25.09 32 ILE C O 1
ATOM 2122 N N . LEU C 1 35 ? -15.657 24.488 93.816 1.00 23.31 33 LEU C N 1
ATOM 2123 C CA . LEU C 1 35 ? -14.919 23.296 94.182 1.00 22.74 33 LEU C CA 1
ATOM 2124 C C . LEU C 1 35 ? -15.521 22.624 95.395 1.00 23.51 33 LEU C C 1
ATOM 2125 O O . LEU C 1 35 ? -15.653 21.390 95.414 1.00 23.26 33 LEU C O 1
ATOM 2130 N N . MET C 1 36 ? -15.966 23.422 96.381 1.00 23.41 34 MET C N 1
ATOM 2131 C CA . MET C 1 36 ? -16.625 22.868 97.555 1.00 23.90 34 MET C CA 1
ATOM 2132 C C . MET C 1 36 ? -17.958 22.196 97.192 1.00 25.20 34 MET C C 1
ATOM 2133 O O . MET C 1 36 ? -18.244 21.095 97.657 1.00 24.88 34 MET C O 1
ATOM 2138 N N . ALA C 1 37 ? -18.756 22.843 96.338 1.00 25.84 35 ALA C N 1
ATOM 2139 C CA . ALA C 1 37 ? -20.018 22.282 95.860 1.00 26.47 35 ALA C CA 1
ATOM 2140 C C . ALA C 1 37 ? -19.790 20.951 95.131 1.00 26.80 35 ALA C C 1
ATOM 2141 O O . ALA C 1 37 ? -20.639 20.069 95.198 1.00 26.74 35 ALA C O 1
ATOM 2143 N N . ASN C 1 38 ? -18.610 20.774 94.514 1.00 26.58 36 ASN C N 1
ATOM 2144 C CA . ASN C 1 38 ? -18.228 19.545 93.833 1.00 27.04 36 ASN C CA 1
ATOM 2145 C C . ASN C 1 38 ? -17.557 18.495 94.741 1.00 26.55 36 ASN C C 1
ATOM 2146 O O . ASN C 1 38 ? -17.051 17.514 94.236 1.00 27.49 36 ASN C O 1
ATOM 2151 N N . GLY C 1 39 ? -17.547 18.699 96.049 1.00 25.16 37 GLY C N 1
ATOM 2152 C CA . GLY C 1 39 ? -16.987 17.719 96.979 1.00 24.43 37 GLY C CA 1
ATOM 2153 C C . GLY C 1 39 ? -15.485 17.681 97.183 1.00 23.74 37 GLY C C 1
ATOM 2154 O O . GLY C 1 39 ? -14.953 16.638 97.572 1.00 24.39 37 GLY C O 1
ATOM 2155 N N . ALA C 1 40 ? -14.793 18.802 96.989 1.00 22.38 38 ALA C N 1
ATOM 2156 C CA . ALA C 1 40 ? -13.341 18.896 97.192 1.00 22.05 38 ALA C CA 1
ATOM 2157 C C . ALA C 1 40 ? -12.980 18.613 98.652 1.00 22.32 38 ALA C C 1
ATOM 2158 O O . ALA C 1 40 ? -13.719 19.038 99.555 1.00 23.01 38 ALA C O 1
ATOM 2160 N N A ASP C 1 41 ? -11.864 17.901 98.907 0.50 21.36 39 ASP C N 1
ATOM 2161 N N B ASP C 1 41 ? -11.860 17.921 98.891 0.50 21.89 39 ASP C N 1
ATOM 2162 C CA A ASP C 1 41 ? -11.447 17.613 100.286 0.50 21.26 39 ASP C CA 1
ATOM 2163 C CA B ASP C 1 41 ? -11.393 17.613 100.244 0.50 22.32 39 ASP C CA 1
ATOM 2164 C C A ASP C 1 41 ? -11.100 18.910 100.989 0.50 22.01 39 ASP C C 1
ATOM 2165 C C B ASP C 1 41 ? -11.083 18.911 100.985 0.50 22.50 39 ASP C C 1
ATOM 2166 O O A ASP C 1 41 ? -10.085 19.528 100.688 0.50 22.71 39 ASP C O 1
ATOM 2167 O O B ASP C 1 41 ? -10.069 19.540 100.703 0.50 23.20 39 ASP C O 1
ATOM 2176 N N . VAL C 1 42 ? -11.942 19.314 101.923 1.00 21.99 40 VAL C N 1
ATOM 2177 C CA . VAL C 1 42 ? -11.786 20.578 102.655 1.00 22.11 40 VAL C CA 1
ATOM 2178 C C . VAL C 1 42 ? -10.553 20.638 103.586 1.00 23.14 40 VAL C C 1
ATOM 2179 O O . VAL C 1 42 ? -10.112 21.734 103.972 1.00 23.05 40 VAL C O 1
ATOM 2183 N N . ASN C 1 43 ? -10.007 19.456 103.949 1.00 23.53 41 ASN C N 1
ATOM 2184 C CA . ASN C 1 43 ? -8.854 19.345 104.835 1.00 23.99 41 ASN C CA 1
ATOM 2185 C C . ASN C 1 43 ? -7.579 18.880 104.125 1.00 24.95 41 ASN C C 1
ATOM 2186 O O . ASN C 1 43 ? -6.614 18.508 104.789 1.00 25.37 41 ASN C O 1
ATOM 2191 N N . ALA C 1 44 ? -7.533 19.023 102.784 1.00 24.21 42 ALA C N 1
ATOM 2192 C CA . ALA C 1 44 ? -6.347 18.772 101.978 1.00 23.29 42 ALA C CA 1
ATOM 2193 C C . ALA C 1 44 ? -5.238 19.736 102.428 1.00 23.18 42 ALA C C 1
ATOM 2194 O O . ALA C 1 44 ? -5.536 20.800 102.946 1.00 22.43 42 ALA C O 1
ATOM 2196 N N . PHE C 1 45 ? -3.968 19.360 102.256 1.00 23.87 43 PHE C N 1
ATOM 2197 C CA . PHE C 1 45 ? -2.866 20.244 102.644 1.00 25.18 43 PHE C CA 1
ATOM 2198 C C . PHE C 1 45 ? -1.763 20.217 101.611 1.00 25.87 43 PHE C C 1
ATOM 2199 O O . PHE C 1 45 ? -1.552 19.178 100.968 1.00 25.67 43 PHE C O 1
ATOM 2207 N N . ASP C 1 46 ? -1.051 21.340 101.447 1.00 26.09 44 ASP C N 1
ATOM 2208 C CA . ASP C 1 46 ? 0.023 21.446 100.456 1.00 26.78 44 ASP C CA 1
ATOM 2209 C C . ASP C 1 46 ? 1.412 21.017 101.019 1.00 28.61 44 ASP C C 1
ATOM 2210 O O . ASP C 1 46 ? 1.460 20.444 102.108 1.00 28.98 44 ASP C O 1
ATOM 2215 N N . HIS C 1 47 ? 2.545 21.289 100.312 1.00 29.67 45 HIS C N 1
ATOM 2216 C CA . HIS C 1 47 ? 3.871 20.868 100.796 1.00 30.64 45 HIS C CA 1
ATOM 2217 C C . HIS C 1 47 ? 4.348 21.532 102.081 1.00 30.47 45 HIS C C 1
ATOM 2218 O O . HIS C 1 47 ? 5.308 21.058 102.701 1.00 31.46 45 HIS C O 1
ATOM 2225 N N . ASN C 1 48 ? 3.689 22.594 102.492 1.00 28.92 46 ASN C N 1
ATOM 2226 C CA . ASN C 1 48 ? 3.973 23.248 103.761 1.00 28.21 46 ASN C CA 1
ATOM 2227 C C . ASN C 1 48 ? 2.988 22.810 104.874 1.00 27.29 46 ASN C C 1
ATOM 2228 O O . ASN C 1 48 ? 3.125 23.281 106.001 1.00 27.33 46 ASN C O 1
ATOM 2233 N N . GLY C 1 49 ? 2.051 21.896 104.558 1.00 26.04 47 GLY C N 1
ATOM 2234 C CA . GLY C 1 49 ? 1.010 21.423 105.469 1.00 24.94 47 GLY C CA 1
ATOM 2235 C C . GLY C 1 49 ? -0.144 22.400 105.635 1.00 23.16 47 GLY C C 1
ATOM 2236 O O . GLY C 1 49 ? -1.079 22.141 106.409 1.00 23.67 47 GLY C O 1
ATOM 2237 N N . SER C 1 50 ? -0.092 23.540 104.919 1.00 20.74 48 SER C N 1
ATOM 2238 C CA . SER C 1 50 ? -1.141 24.551 104.963 1.00 18.99 48 SER C CA 1
ATOM 2239 C C . SER C 1 50 ? -2.425 23.983 104.323 1.00 19.02 48 SER C C 1
ATOM 2240 O O . SER C 1 50 ? -2.375 23.423 103.225 1.00 19.82 48 SER C O 1
ATOM 2243 N N . THR C 1 51 ? -3.552 24.097 105.015 1.00 17.35 49 THR C N 1
ATOM 2244 C CA . THR C 1 51 ? -4.826 23.667 104.472 1.00 17.07 49 THR C CA 1
ATOM 2245 C C . THR C 1 51 ? -5.440 24.846 103.740 1.00 17.41 49 THR C C 1
ATOM 2246 O O . THR C 1 51 ? -4.961 25.985 103.883 1.00 19.62 49 THR C O 1
ATOM 2250 N N . PRO C 1 52 ? -6.547 24.655 103.008 1.00 16.80 50 PRO C N 1
ATOM 2251 C CA . PRO C 1 52 ? -7.221 25.814 102.393 1.00 16.01 50 PRO C CA 1
ATOM 2252 C C . PRO C 1 52 ? -7.586 26.923 103.397 1.00 15.80 50 PRO C C 1
ATOM 2253 O O . PRO C 1 52 ? -7.576 28.102 103.041 1.00 15.73 50 PRO C O 1
ATOM 2257 N N . LEU C 1 53 ? -7.907 26.554 104.643 1.00 15.90 51 LEU C N 1
ATOM 2258 C CA . LEU C 1 53 ? -8.240 27.508 105.718 1.00 17.04 51 LEU C CA 1
ATOM 2259 C C . LEU C 1 53 ? -7.008 28.323 106.104 1.00 18.06 51 LEU C C 1
ATOM 2260 O O . LEU C 1 53 ? -7.138 29.508 106.369 1.00 18.60 51 LEU C O 1
ATOM 2265 N N . HIS C 1 54 ? -5.818 27.702 106.176 1.00 17.69 52 HIS C N 1
ATOM 2266 C CA . HIS C 1 54 ? -4.594 28.445 106.497 1.00 18.29 52 HIS C CA 1
ATOM 2267 C C . HIS C 1 54 ? -4.299 29.423 105.340 1.00 19.05 52 HIS C C 1
ATOM 2268 O O . HIS C 1 54 ? -3.943 30.566 105.590 1.00 20.12 52 HIS C O 1
ATOM 2275 N N . LEU C 1 55 ? -4.425 28.964 104.081 1.00 17.85 53 LEU C N 1
ATOM 2276 C CA . LEU C 1 55 ? -4.132 29.786 102.908 1.00 17.18 53 LEU C CA 1
ATOM 2277 C C . LEU C 1 55 ? -5.064 30.981 102.780 1.00 17.46 53 LEU C C 1
ATOM 2278 O O . LEU C 1 55 ? -4.605 32.076 102.417 1.00 17.85 53 LEU C O 1
ATOM 2283 N N . ALA C 1 56 ? -6.356 30.778 103.095 1.00 16.66 54 ALA C N 1
ATOM 2284 C CA . ALA C 1 56 ? -7.359 31.833 103.059 1.00 17.39 54 ALA C CA 1
ATOM 2285 C C . ALA C 1 56 ? -7.118 32.830 104.169 1.00 17.98 54 ALA C C 1
ATOM 2286 O O . ALA C 1 56 ? -7.292 34.013 103.944 1.00 17.66 54 ALA C O 1
ATOM 2288 N N . ALA C 1 57 ? -6.774 32.347 105.375 1.00 19.06 55 ALA C N 1
ATOM 2289 C CA . ALA C 1 57 ? -6.495 33.187 106.538 1.00 21.37 55 ALA C CA 1
ATOM 2290 C C . ALA C 1 57 ? -5.282 34.097 106.267 1.00 23.65 55 ALA C C 1
ATOM 2291 O O . ALA C 1 57 ? -5.262 35.248 106.728 1.00 25.64 55 ALA C O 1
ATOM 2293 N N . ALA C 1 58 ? -4.294 33.598 105.500 1.00 22.84 56 ALA C N 1
ATOM 2294 C CA . ALA C 1 58 ? -3.076 34.344 105.159 1.00 23.29 56 ALA C CA 1
ATOM 2295 C C . ALA C 1 58 ? -3.368 35.535 104.249 1.00 24.04 56 ALA C C 1
ATOM 2296 O O . ALA C 1 58 ? -2.897 36.624 104.521 1.00 23.61 56 ALA C O 1
ATOM 2298 N N A ILE C 1 59 ? -4.189 35.314 103.203 0.50 24.52 57 ILE C N 1
ATOM 2299 N N B ILE C 1 59 ? -4.161 35.351 103.182 0.50 24.62 57 ILE C N 1
ATOM 2300 C CA A ILE C 1 59 ? -4.582 36.314 102.217 0.50 24.92 57 ILE C CA 1
ATOM 2301 C CA B ILE C 1 59 ? -4.507 36.473 102.301 0.50 25.15 57 ILE C CA 1
ATOM 2302 C C A ILE C 1 59 ? -5.797 37.188 102.663 0.50 25.62 57 ILE C C 1
ATOM 2303 C C B ILE C 1 59 ? -5.590 37.390 102.861 0.50 25.87 57 ILE C C 1
ATOM 2304 O O A ILE C 1 59 ? -6.218 38.083 101.924 0.50 25.94 57 ILE C O 1
ATOM 2305 O O B ILE C 1 59 ? -5.774 38.483 102.335 0.50 26.75 57 ILE C O 1
ATOM 2314 N N . GLY C 1 60 ? -6.349 36.931 103.852 1.00 25.34 58 GLY C N 1
ATOM 2315 C CA . GLY C 1 60 ? -7.449 37.727 104.396 1.00 25.20 58 GLY C CA 1
ATOM 2316 C C . GLY C 1 60 ? -8.795 37.620 103.698 1.00 24.74 58 GLY C C 1
ATOM 2317 O O . GLY C 1 60 ? -9.637 38.513 103.840 1.00 24.42 58 GLY C O 1
ATOM 2318 N N . HIS C 1 61 ? -9.043 36.510 102.974 1.00 23.61 59 HIS C N 1
ATOM 2319 C CA . HIS C 1 61 ? -10.327 36.337 102.290 1.00 23.01 59 HIS C CA 1
ATOM 2320 C C . HIS C 1 61 ? -11.355 35.725 103.244 1.00 22.15 59 HIS C C 1
ATOM 2321 O O . HIS C 1 61 ? -11.497 34.519 103.330 1.00 20.78 59 HIS C O 1
ATOM 2328 N N . LEU C 1 62 ? -12.037 36.586 103.993 1.00 22.49 60 LEU C N 1
ATOM 2329 C CA . LEU C 1 62 ? -13.000 36.191 104.999 1.00 23.66 60 LEU C CA 1
ATOM 2330 C C . LEU C 1 62 ? -14.096 35.257 104.476 1.00 24.85 60 LEU C C 1
ATOM 2331 O O . LEU C 1 62 ? -14.451 34.290 105.147 1.00 25.37 60 LEU C O 1
ATOM 2336 N N . GLU C 1 63 ? -14.590 35.518 103.279 1.00 24.88 61 GLU C N 1
ATOM 2337 C CA . GLU C 1 63 ? -15.668 34.734 102.706 1.00 26.15 61 GLU C CA 1
ATOM 2338 C C . GLU C 1 63 ? -15.210 33.306 102.365 1.00 25.97 61 GLU C C 1
ATOM 2339 O O . GLU C 1 63 ? -15.990 32.379 102.570 1.00 26.45 61 GLU C O 1
ATOM 2345 N N . ILE C 1 64 ? -13.931 33.111 101.968 1.00 25.08 62 ILE C N 1
ATOM 2346 C CA . ILE C 1 64 ? -13.400 31.768 101.726 1.00 24.27 62 ILE C CA 1
ATOM 2347 C C . ILE C 1 64 ? -13.321 31.049 103.078 1.00 23.17 62 ILE C C 1
ATOM 2348 O O . ILE C 1 64 ? -13.764 29.906 103.181 1.00 23.62 62 ILE C O 1
ATOM 2353 N N . VAL C 1 65 ? -12.830 31.733 104.140 1.00 20.89 63 VAL C N 1
ATOM 2354 C CA . VAL C 1 65 ? -12.752 31.166 105.498 1.00 19.66 63 VAL C CA 1
ATOM 2355 C C . VAL C 1 65 ? -14.128 30.626 105.930 1.00 18.27 63 VAL C C 1
ATOM 2356 O O . VAL C 1 65 ? -14.244 29.489 106.366 1.00 17.60 63 VAL C O 1
ATOM 2360 N N . GLU C 1 66 ? -15.160 31.422 105.728 1.00 18.22 64 GLU C N 1
ATOM 2361 C CA . GLU C 1 66 ? -16.516 31.059 106.086 1.00 18.92 64 GLU C CA 1
ATOM 2362 C C . GLU C 1 66 ? -17.087 29.901 105.245 1.00 20.44 64 GLU C C 1
ATOM 2363 O O . GLU C 1 66 ? -17.794 29.052 105.802 1.00 20.91 64 GLU C O 1
ATOM 2369 N N . VAL C 1 67 ? -16.808 29.872 103.922 1.00 20.18 65 VAL C N 1
ATOM 2370 C CA . VAL C 1 67 ? -17.311 28.795 103.060 1.00 20.99 65 VAL C CA 1
ATOM 2371 C C . VAL C 1 67 ? -16.632 27.468 103.474 1.00 20.72 65 VAL C C 1
ATOM 2372 O O . VAL C 1 67 ? -17.300 26.449 103.609 1.00 20.85 65 VAL C O 1
ATOM 2376 N N . LEU C 1 68 ? -15.321 27.507 103.729 1.00 19.67 66 LEU C N 1
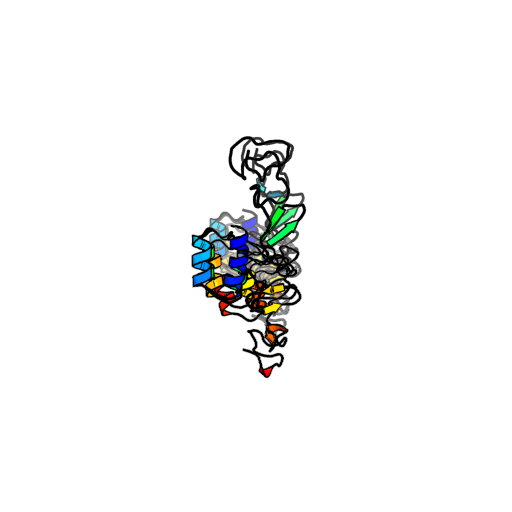ATOM 2377 C CA . LEU C 1 68 ? -14.570 26.317 104.139 1.00 19.28 66 LEU C CA 1
ATOM 2378 C C . LEU C 1 68 ? -15.099 25.763 105.461 1.00 19.88 66 LEU C C 1
ATOM 2379 O O . LEU C 1 68 ? -15.315 24.545 105.572 1.00 19.23 66 LEU C O 1
ATOM 2384 N N . LEU C 1 69 ? -15.333 26.642 106.447 1.00 20.69 67 LEU C N 1
ATOM 2385 C CA . LEU C 1 69 ? -15.895 26.227 107.731 1.00 21.79 67 LEU C CA 1
ATOM 2386 C C . LEU C 1 69 ? -17.307 25.686 107.584 1.00 23.75 67 LEU C C 1
ATOM 2387 O O . LEU C 1 69 ? -17.687 24.754 108.297 1.00 23.95 67 LEU C O 1
ATOM 2392 N N . LYS C 1 70 ? -18.090 26.247 106.649 1.00 24.38 68 LYS C N 1
ATOM 2393 C CA . LYS C 1 70 ? -19.432 25.762 106.355 1.00 25.37 68 LYS C CA 1
ATOM 2394 C C . LYS C 1 70 ? -19.353 24.335 105.821 1.00 25.28 68 LYS C C 1
ATOM 2395 O O . LYS C 1 70 ? -20.196 23.496 106.159 1.00 26.67 68 LYS C O 1
ATOM 2401 N N . TYR C 1 71 ? -18.341 24.047 105.000 1.00 23.29 69 TYR C N 1
ATOM 2402 C CA . TYR C 1 71 ? -18.144 22.728 104.428 1.00 23.16 69 TYR C CA 1
ATOM 2403 C C . TYR C 1 71 ? -17.379 21.740 105.318 1.00 24.21 69 TYR C C 1
ATOM 2404 O O . TYR C 1 71 ? -16.992 20.678 104.839 1.00 24.85 69 TYR C O 1
ATOM 2413 N N . GLY C 1 72 ? -17.168 22.087 106.585 1.00 23.61 70 GLY C N 1
ATOM 2414 C CA . GLY C 1 72 ? -16.589 21.184 107.567 1.00 23.45 70 GLY C CA 1
ATOM 2415 C C . GLY C 1 72 ? -15.096 21.236 107.772 1.00 23.28 70 GLY C C 1
ATOM 2416 O O . GLY C 1 72 ? -14.546 20.279 108.310 1.00 23.55 70 GLY C O 1
ATOM 2417 N N . ALA C 1 73 ? -14.433 22.365 107.434 1.00 21.90 71 ALA C N 1
ATOM 2418 C CA . ALA C 1 73 ? -13.001 22.489 107.610 1.00 21.61 71 ALA C CA 1
ATOM 2419 C C . ALA C 1 73 ? -12.630 22.366 109.074 1.00 22.03 71 ALA C C 1
ATOM 2420 O O . ALA C 1 73 ? -13.347 22.873 109.948 1.00 22.53 71 ALA C O 1
ATOM 2422 N N . ASP C 1 74 ? -11.515 21.685 109.346 1.00 21.10 72 ASP C N 1
ATOM 2423 C CA . ASP C 1 74 ? -11.046 21.529 110.712 1.00 21.17 72 ASP C CA 1
ATOM 2424 C C . ASP C 1 74 ? -10.392 22.844 111.058 1.00 20.64 72 ASP C C 1
ATOM 2425 O O . ASP C 1 74 ? -9.315 23.172 110.534 1.00 20.52 72 ASP C O 1
ATOM 2430 N N . VAL C 1 75 ? -11.029 23.587 111.959 1.00 20.45 73 VAL C N 1
ATOM 2431 C CA . VAL C 1 75 ? -10.591 24.901 112.415 1.00 21.75 73 VAL C CA 1
ATOM 2432 C C . VAL C 1 75 ? -9.265 24.875 113.192 1.00 23.75 73 VAL C C 1
ATOM 2433 O O . VAL C 1 75 ? -8.634 25.920 113.374 1.00 24.62 73 VAL C O 1
ATOM 2437 N N . ASN C 1 76 ? -8.869 23.701 113.683 1.00 23.91 74 ASN C N 1
ATOM 2438 C CA . ASN C 1 76 ? -7.649 23.564 114.450 1.00 24.66 74 ASN C CA 1
ATOM 2439 C C . ASN C 1 76 ? -6.611 22.719 113.709 1.00 23.93 74 ASN C C 1
ATOM 2440 O O . ASN C 1 76 ? -5.741 22.161 114.367 1.00 23.21 74 ASN C O 1
ATOM 2445 N N . ALA C 1 77 ? -6.703 22.608 112.356 1.00 23.21 75 ALA C N 1
ATOM 2446 C CA . ALA C 1 77 ? -5.735 21.819 111.570 1.00 22.94 75 ALA C CA 1
ATOM 2447 C C . ALA C 1 77 ? -4.357 22.423 111.726 1.00 21.52 75 ALA C C 1
ATOM 2448 O O . ALA C 1 77 ? -4.245 23.645 111.863 1.00 19.86 75 ALA C O 1
ATOM 2450 N N . GLU C 1 78 ? -3.306 21.587 111.726 1.00 21.49 76 GLU C N 1
ATOM 2451 C CA . GLU C 1 78 ? -1.955 22.122 111.906 1.00 21.64 76 GLU C CA 1
ATOM 2452 C C . GLU C 1 78 ? -1.093 21.982 110.707 1.00 21.84 76 GLU C C 1
ATOM 2453 O O . GLU C 1 78 ? -1.043 20.902 110.129 1.00 22.08 76 GLU C O 1
ATOM 2459 N N . ASP C 1 79 ? -0.330 23.028 110.372 1.00 21.59 77 ASP C N 1
ATOM 2460 C CA . ASP C 1 79 ? 0.635 22.924 109.282 1.00 22.05 77 ASP C CA 1
ATOM 2461 C C . ASP C 1 79 ? 1.898 22.153 109.791 1.00 23.98 77 ASP C C 1
ATOM 2462 O O . ASP C 1 79 ? 1.913 21.652 110.930 1.00 24.05 77 ASP C O 1
ATOM 2467 N N . ASN C 1 80 ? 2.958 22.077 108.959 1.00 24.82 78 ASN C N 1
ATOM 2468 C CA . ASN C 1 80 ? 4.216 21.405 109.266 1.00 26.03 78 ASN C CA 1
ATOM 2469 C C . ASN C 1 80 ? 4.941 21.899 110.511 1.00 25.65 78 ASN C C 1
ATOM 2470 O O . ASN C 1 80 ? 5.803 21.194 111.029 1.00 26.12 78 ASN C O 1
ATOM 2475 N N . TRP C 1 81 ? 4.594 23.079 110.994 1.00 24.90 79 TRP C N 1
ATOM 2476 C CA . TRP C 1 81 ? 5.229 23.654 112.170 1.00 25.30 79 TRP C CA 1
ATOM 2477 C C . TRP C 1 81 ? 4.327 23.729 113.403 1.00 23.96 79 TRP C C 1
ATOM 2478 O O . TRP C 1 81 ? 4.710 24.371 114.380 1.00 24.53 79 TRP C O 1
ATOM 2489 N N . GLY C 1 82 ? 3.170 23.095 113.368 1.00 22.35 80 GLY C N 1
ATOM 2490 C CA . GLY C 1 82 ? 2.238 23.137 114.488 1.00 22.30 80 GLY C CA 1
ATOM 2491 C C . GLY C 1 82 ? 1.363 24.373 114.542 1.00 22.02 80 GLY C C 1
ATOM 2492 O O . GLY C 1 82 ? 0.648 24.575 115.532 1.00 23.57 80 GLY C O 1
ATOM 2493 N N . ASN C 1 83 ? 1.338 25.193 113.462 1.00 19.77 81 ASN C N 1
ATOM 2494 C CA . ASN C 1 83 ? 0.508 26.405 113.465 1.00 18.12 81 ASN C CA 1
ATOM 2495 C C . ASN C 1 83 ? -0.906 26.107 113.050 1.00 17.90 81 ASN C C 1
ATOM 2496 O O . ASN C 1 83 ? -1.135 25.395 112.066 1.00 18.65 81 ASN C O 1
ATOM 2501 N N . THR C 1 84 ? -1.858 26.683 113.758 1.00 16.84 82 THR C N 1
ATOM 2502 C CA . THR C 1 84 ? -3.265 26.511 113.385 1.00 17.47 82 THR C CA 1
ATOM 2503 C C . THR C 1 84 ? -3.688 27.732 112.540 1.00 17.87 82 THR C C 1
ATOM 2504 O O . THR C 1 84 ? -2.958 28.720 112.510 1.00 18.10 82 THR C O 1
ATOM 2508 N N . PRO C 1 85 ? -4.859 27.703 111.869 1.00 18.02 83 PRO C N 1
ATOM 2509 C CA . PRO C 1 85 ? -5.293 28.885 111.125 1.00 17.84 83 PRO C CA 1
ATOM 2510 C C . PRO C 1 85 ? -5.428 30.134 112.022 1.00 17.73 83 PRO C C 1
ATOM 2511 O O . PRO C 1 85 ? -5.183 31.222 111.537 1.00 17.45 83 PRO C O 1
ATOM 2515 N N . LEU C 1 86 ? -5.700 29.985 113.338 1.00 17.35 84 LEU C N 1
ATOM 2516 C CA . LEU C 1 86 ? -5.764 31.139 114.265 1.00 16.58 84 LEU C CA 1
ATOM 2517 C C . LEU C 1 86 ? -4.372 31.797 114.376 1.00 15.63 84 LEU C C 1
ATOM 2518 O O . LEU C 1 86 ? -4.262 33.018 114.346 1.00 14.61 84 LEU C O 1
ATOM 2523 N N . HIS C 1 87 ? -3.311 30.997 114.482 1.00 15.22 85 HIS C N 1
ATOM 2524 C CA . HIS C 1 87 ? -1.942 31.515 114.519 1.00 15.72 85 HIS C CA 1
ATOM 2525 C C . HIS C 1 87 ? -1.654 32.278 113.222 1.00 16.24 85 HIS C C 1
ATOM 2526 O O . HIS C 1 87 ? -1.068 33.339 113.272 1.00 16.76 85 HIS C O 1
ATOM 2533 N N . GLN C 1 88 ? -2.085 31.740 112.070 1.00 16.18 86 GLN C N 1
ATOM 2534 C CA . GLN C 1 88 ? -1.895 32.377 110.764 1.00 16.46 86 GLN C CA 1
ATOM 2535 C C . GLN C 1 88 ? -2.614 33.727 110.690 1.00 17.59 86 GLN C C 1
ATOM 2536 O O . GLN C 1 88 ? -1.992 34.710 110.277 1.00 17.84 86 GLN C O 1
ATOM 2542 N N . ALA C 1 89 ? -3.912 33.790 111.093 1.00 17.48 87 ALA C N 1
ATOM 2543 C CA . ALA C 1 89 ? -4.657 35.044 111.049 1.00 17.89 87 ALA C CA 1
ATOM 2544 C C . ALA C 1 89 ? -4.117 36.061 112.046 1.00 18.35 87 ALA C C 1
ATOM 2545 O O . ALA C 1 89 ? -4.137 37.261 111.746 1.00 18.71 87 ALA C O 1
ATOM 2547 N N . ALA C 1 90 ? -3.654 35.611 113.228 1.00 17.54 88 ALA C N 1
ATOM 2548 C CA . ALA C 1 90 ? -3.077 36.553 114.203 1.00 18.17 88 ALA C CA 1
ATOM 2549 C C . ALA C 1 90 ? -1.768 37.115 113.711 1.00 19.54 88 ALA C C 1
ATOM 2550 O O . ALA C 1 90 ? -1.517 38.302 113.905 1.00 19.59 88 ALA C O 1
ATOM 2552 N N . TRP C 1 91 ? -0.899 36.275 113.091 1.00 20.60 89 TRP C N 1
ATOM 2553 C CA . TRP C 1 91 ? 0.402 36.754 112.600 1.00 22.16 89 TRP C CA 1
ATOM 2554 C C . TRP C 1 91 ? 0.274 37.902 111.613 1.00 23.41 89 TRP C C 1
ATOM 2555 O O . TRP C 1 91 ? 1.129 38.783 111.583 1.00 23.51 89 TRP C O 1
ATOM 2566 N N . VAL C 1 92 ? -0.755 37.866 110.770 1.00 23.80 90 VAL C N 1
ATOM 2567 C CA . VAL C 1 92 ? -0.934 38.912 109.761 1.00 24.67 90 VAL C CA 1
ATOM 2568 C C . VAL C 1 92 ? -2.029 39.926 110.117 1.00 26.03 90 VAL C C 1
ATOM 2569 O O . VAL C 1 92 ? -2.404 40.718 109.258 1.00 27.05 90 VAL C O 1
ATOM 2573 N N . GLY C 1 93 ? -2.486 39.922 111.375 1.00 25.91 91 GLY C N 1
ATOM 2574 C CA . GLY C 1 93 ? -3.455 40.857 111.921 1.00 26.28 91 GLY C CA 1
ATOM 2575 C C . GLY C 1 93 ? -4.796 40.931 111.226 1.00 26.83 91 GLY C C 1
ATOM 2576 O O . GLY C 1 93 ? -5.351 42.022 111.080 1.00 27.37 91 GLY C O 1
ATOM 2577 N N . HIS C 1 94 ? -5.332 39.791 110.784 1.00 26.47 92 HIS C N 1
ATOM 2578 C CA . HIS C 1 94 ? -6.645 39.782 110.139 1.00 26.22 92 HIS C CA 1
ATOM 2579 C C . HIS C 1 94 ? -7.656 39.477 111.224 1.00 26.59 92 HIS C C 1
ATOM 2580 O O . HIS C 1 94 ? -7.997 38.321 111.441 1.00 26.00 92 HIS C O 1
ATOM 2587 N N . LEU C 1 95 ? -8.118 40.538 111.918 1.00 27.15 93 LEU C N 1
ATOM 2588 C CA . LEU C 1 95 ? -9.009 40.522 113.084 1.00 28.15 93 LEU C CA 1
ATOM 2589 C C . LEU C 1 95 ? -10.340 39.865 112.851 1.00 28.70 93 LEU C C 1
ATOM 2590 O O . LEU C 1 95 ? -10.863 39.196 113.741 1.00 29.36 93 LEU C O 1
ATOM 2595 N N . GLU C 1 96 ? -10.936 40.111 111.692 1.00 28.24 94 GLU C N 1
ATOM 2596 C CA . GLU C 1 96 ? -12.249 39.592 111.363 1.00 28.10 94 GLU C CA 1
ATOM 2597 C C . GLU C 1 96 ? -12.188 38.081 111.212 1.00 26.28 94 GLU C C 1
ATOM 2598 O O . GLU C 1 96 ? -13.043 37.363 111.728 1.00 26.80 94 GLU C O 1
ATOM 2604 N N . ILE C 1 97 ? -11.136 37.582 110.570 1.00 24.29 95 ILE C N 1
ATOM 2605 C CA . ILE C 1 97 ? -10.896 36.158 110.430 1.00 21.87 95 ILE C CA 1
ATOM 2606 C C . ILE C 1 97 ? -10.658 35.536 111.790 1.00 20.96 95 ILE C C 1
ATOM 2607 O O . ILE C 1 97 ? -11.214 34.478 112.073 1.00 20.85 95 ILE C O 1
ATOM 2612 N N . VAL C 1 98 ? -9.894 36.206 112.670 1.00 20.43 96 VAL C N 1
ATOM 2613 C CA . VAL C 1 98 ? -9.683 35.716 114.036 1.00 21.28 96 VAL C CA 1
ATOM 2614 C C . VAL C 1 98 ? -11.053 35.547 114.775 1.00 21.89 96 VAL C C 1
ATOM 2615 O O . VAL C 1 98 ? -11.301 34.517 115.390 1.00 22.51 96 VAL C O 1
ATOM 2619 N N . GLU C 1 99 ? -11.938 36.518 114.651 1.00 22.54 97 GLU C N 1
ATOM 2620 C CA . GLU C 1 99 ? -13.281 36.446 115.246 1.00 23.82 97 GLU C CA 1
ATOM 2621 C C . GLU C 1 99 ? -14.093 35.267 114.670 1.00 23.35 97 GLU C C 1
ATOM 2622 O O . GLU C 1 99 ? -14.659 34.480 115.433 1.00 24.05 97 GLU C O 1
ATOM 2628 N N . VAL C 1 100 ? -14.092 35.090 113.340 1.00 22.46 98 VAL C N 1
ATOM 2629 C CA . VAL C 1 100 ? -14.818 33.955 112.717 1.00 22.04 98 VAL C CA 1
ATOM 2630 C C . VAL C 1 100 ? -14.225 32.582 113.141 1.00 21.52 98 VAL C C 1
ATOM 2631 O O . VAL C 1 100 ? -14.962 31.639 113.454 1.00 21.81 98 VAL C O 1
ATOM 2635 N N . LEU C 1 101 ? -12.894 32.479 113.203 1.00 20.44 99 LEU C N 1
ATOM 2636 C CA . LEU C 1 101 ? -12.250 31.242 113.646 1.00 19.81 99 LEU C CA 1
ATOM 2637 C C . LEU C 1 101 ? -12.636 30.932 115.099 1.00 20.93 99 LEU C C 1
ATOM 2638 O O . LEU C 1 101 ? -12.977 29.783 115.394 1.00 20.65 99 LEU C O 1
ATOM 2643 N N . LEU C 1 102 ? -12.591 31.952 116.006 1.00 21.33 100 LEU C N 1
ATOM 2644 C CA . LEU C 1 102 ? -12.952 31.734 117.411 1.00 22.85 100 LEU C CA 1
ATOM 2645 C C . LEU C 1 102 ? -14.405 31.244 117.575 1.00 24.18 100 LEU C C 1
ATOM 2646 O O . LEU C 1 102 ? -14.639 30.274 118.300 1.00 24.07 100 LEU C O 1
ATOM 2651 N N . LYS C 1 103 ? -15.349 31.883 116.85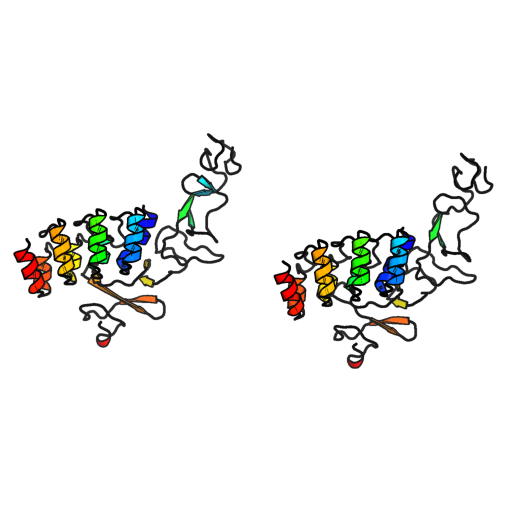1 1.00 24.67 101 LYS C N 1
ATOM 2652 C CA . LYS C 1 103 ? -16.789 31.570 116.847 1.00 26.35 101 LYS C CA 1
ATOM 2653 C C . LYS C 1 103 ? -17.027 30.137 116.379 1.00 27.15 101 LYS C C 1
ATOM 2654 O O . LYS C 1 103 ? -17.959 29.488 116.854 1.00 26.99 101 LYS C O 1
ATOM 2660 N N . ASN C 1 104 ? -16.147 29.618 115.481 1.00 26.55 102 ASN C N 1
ATOM 2661 C CA . ASN C 1 104 ? -16.274 28.280 114.930 1.00 26.27 102 ASN C CA 1
ATOM 2662 C C . ASN C 1 104 ? -15.471 27.194 115.676 1.00 26.81 102 ASN C C 1
ATOM 2663 O O . ASN C 1 104 ? -15.347 26.074 115.174 1.00 27.18 102 ASN C O 1
ATOM 2668 N N . GLY C 1 105 ? -14.981 27.507 116.876 1.00 26.27 103 GLY C N 1
ATOM 2669 C CA . GLY C 1 105 ? -14.323 26.506 117.701 1.00 26.03 103 GLY C CA 1
ATOM 2670 C C . GLY C 1 105 ? -12.809 26.510 117.747 1.00 26.22 103 GLY C C 1
ATOM 2671 O O . GLY C 1 105 ? -12.227 25.567 118.277 1.00 27.09 103 GLY C O 1
ATOM 2672 N N . ALA C 1 106 ? -12.137 27.555 117.237 1.00 25.79 104 ALA C N 1
ATOM 2673 C CA . ALA C 1 106 ? -10.662 27.613 117.288 1.00 25.87 104 ALA C CA 1
ATOM 2674 C C . ALA C 1 106 ? -10.196 27.563 118.734 1.00 26.03 104 ALA C C 1
ATOM 2675 O O . ALA C 1 106 ? -10.792 28.211 119.591 1.00 26.43 104 ALA C O 1
ATOM 2677 N N . ASP C 1 107 ? -9.186 26.743 119.011 1.00 25.35 105 ASP C N 1
ATOM 2678 C CA . ASP C 1 107 ? -8.618 26.676 120.343 1.00 24.35 105 ASP C CA 1
ATOM 2679 C C . ASP C 1 107 ? -7.792 27.940 120.510 1.00 23.83 105 ASP C C 1
ATOM 2680 O O . ASP C 1 107 ? -6.737 28.074 119.888 1.00 22.81 105 ASP C O 1
ATOM 2685 N N . VAL C 1 108 ? -8.319 28.889 121.295 1.00 23.79 106 VAL C N 1
ATOM 2686 C CA . VAL C 1 108 ? -7.666 30.165 121.576 1.00 24.35 106 VAL C CA 1
ATOM 2687 C C . VAL C 1 108 ? -6.327 29.992 122.292 1.00 24.89 106 VAL C C 1
ATOM 2688 O O . VAL C 1 108 ? -5.464 30.869 122.205 1.00 26.10 106 VAL C O 1
ATOM 2692 N N . ASN C 1 109 ? -6.134 28.872 122.997 1.00 24.69 107 ASN C N 1
ATOM 2693 C CA . ASN C 1 109 ? -4.910 28.627 123.739 1.00 25.33 107 ASN C CA 1
ATOM 2694 C C . ASN C 1 109 ? -3.931 27.689 123.026 1.00 24.26 107 ASN C C 1
ATOM 2695 O O . ASN C 1 109 ? -2.950 27.278 123.635 1.00 25.05 107 ASN C O 1
ATOM 2700 N N . ALA C 1 110 ? -4.168 27.362 121.738 1.00 22.84 108 ALA C N 1
ATOM 2701 C CA . ALA C 1 110 ? -3.281 26.479 120.976 1.00 21.99 108 ALA C CA 1
ATOM 2702 C C . ALA C 1 110 ? -1.904 27.119 120.883 1.00 21.19 108 ALA C C 1
ATOM 2703 O O . ALA C 1 110 ? -1.795 28.341 120.710 1.00 20.74 108 ALA C O 1
ATOM 2705 N N . GLN C 1 111 ? -0.864 26.314 121.082 1.00 21.24 109 GLN C N 1
ATOM 2706 C CA . GLN C 1 111 ? 0.492 26.835 121.104 1.00 22.34 109 GLN C CA 1
ATOM 2707 C C . GLN C 1 111 ? 1.245 26.426 119.866 1.00 22.91 109 GLN C C 1
ATOM 2708 O O . GLN C 1 111 ? 1.080 25.300 119.375 1.00 23.20 109 GLN C O 1
ATOM 2714 N N . ASP C 1 112 ? 2.103 27.324 119.386 1.00 21.31 110 ASP C N 1
ATOM 2715 C CA . ASP C 1 112 ? 2.951 27.049 118.249 1.00 20.78 110 ASP C CA 1
ATOM 2716 C C . ASP C 1 112 ? 4.259 26.337 118.724 1.00 21.52 110 ASP C C 1
ATOM 2717 O O . ASP C 1 112 ? 4.384 26.001 119.914 1.00 21.77 110 ASP C O 1
ATOM 2722 N N . LYS C 1 113 ? 5.253 26.158 117.833 1.00 21.39 111 LYS C N 1
ATOM 2723 C CA . LYS C 1 113 ? 6.489 25.457 118.202 1.00 21.26 111 LYS C CA 1
ATOM 2724 C C . LYS C 1 113 ? 7.326 26.190 119.268 1.00 22.02 111 LYS C C 1
ATOM 2725 O O . LYS C 1 113 ? 8.218 25.584 119.864 1.00 21.65 111 LYS C O 1
ATOM 2731 N N . PHE C 1 114 ? 7.011 27.465 119.543 1.00 22.22 112 PHE C N 1
ATOM 2732 C CA . PHE C 1 114 ? 7.691 28.200 120.604 1.00 23.65 112 PHE C CA 1
ATOM 2733 C C . PHE C 1 114 ? 6.834 28.302 121.893 1.00 24.89 112 PHE C C 1
ATOM 2734 O O . PHE C 1 114 ? 7.201 29.058 122.788 1.00 25.59 112 PHE C O 1
ATOM 2742 N N . GLY C 1 115 ? 5.718 27.567 121.971 1.00 24.10 113 GLY C N 1
ATOM 2743 C CA . GLY C 1 115 ? 4.817 27.633 123.114 1.00 23.50 113 GLY C CA 1
ATOM 2744 C C . GLY C 1 115 ? 3.935 28.874 123.106 1.00 22.63 113 GLY C C 1
ATOM 2745 O O . GLY C 1 115 ? 3.312 29.198 124.125 1.00 23.53 113 GLY C O 1
ATOM 2746 N N . LYS C 1 116 ? 3.854 29.570 121.968 1.00 20.44 114 LYS C N 1
ATOM 2747 C CA . LYS C 1 116 ? 3.093 30.804 121.894 1.00 20.37 114 LYS C CA 1
ATOM 2748 C C . LYS C 1 116 ? 1.669 30.652 121.389 1.00 20.26 114 LYS C C 1
ATOM 2749 O O . LYS C 1 116 ? 1.410 29.952 120.413 1.00 20.41 114 LYS C O 1
ATOM 2755 N N . THR C 1 117 ? 0.741 31.354 122.047 1.00 19.44 115 THR C N 1
ATOM 2756 C CA . THR C 1 117 ? -0.657 31.427 121.642 1.00 19.15 115 THR C CA 1
ATOM 2757 C C . THR C 1 117 ? -0.836 32.607 120.667 1.00 19.43 115 THR C C 1
ATOM 2758 O O . THR C 1 117 ? 0.113 33.376 120.462 1.00 19.96 115 THR C O 1
ATOM 2762 N N . ALA C 1 118 ? -2.057 32.782 120.092 1.00 18.89 116 ALA C N 1
ATOM 2763 C CA . ALA C 1 118 ? -2.392 33.927 119.231 1.00 18.84 116 ALA C CA 1
ATOM 2764 C C . ALA C 1 118 ? -2.219 35.237 119.995 1.00 19.92 116 ALA C C 1
ATOM 2765 O O . ALA C 1 118 ? -1.773 36.238 119.415 1.00 19.57 116 ALA C O 1
ATOM 2767 N N . PHE C 1 119 ? -2.571 35.248 121.302 1.00 20.88 117 PHE C N 1
ATOM 2768 C CA . PHE C 1 119 ? -2.385 36.442 122.133 1.00 21.45 117 PHE C CA 1
ATOM 2769 C C . PHE C 1 119 ? -0.904 36.789 122.234 1.00 21.72 117 PHE C C 1
ATOM 2770 O O . PHE C 1 119 ? -0.543 37.950 122.083 1.00 22.04 117 PHE C O 1
ATOM 2778 N N . ASP C 1 120 ? -0.029 35.791 122.478 1.00 21.78 118 ASP C N 1
ATOM 2779 C CA . ASP C 1 120 ? 1.424 36.008 122.573 1.00 22.33 118 ASP C CA 1
ATOM 2780 C C . ASP C 1 120 ? 1.955 36.628 121.284 1.00 23.26 118 ASP C C 1
ATOM 2781 O O . ASP C 1 120 ? 2.723 37.591 121.335 1.00 23.61 118 ASP C O 1
ATOM 2786 N N . ILE C 1 121 ? 1.470 36.133 120.124 1.00 23.39 119 ILE C N 1
ATOM 2787 C CA . ILE C 1 121 ? 1.893 36.644 118.822 1.00 23.74 119 ILE C CA 1
ATOM 2788 C C . ILE C 1 121 ? 1.498 38.100 118.683 1.00 23.75 119 ILE C C 1
ATOM 2789 O O . ILE C 1 121 ? 2.336 38.946 118.336 1.00 23.56 119 ILE C O 1
ATOM 2794 N N . SER C 1 122 ? 0.247 38.405 119.020 1.00 23.18 120 SER C N 1
ATOM 2795 C CA . SER C 1 122 ? -0.268 39.768 118.963 1.00 23.51 120 SER C CA 1
ATOM 2796 C C . SER C 1 122 ? 0.556 40.734 119.842 1.00 24.53 120 SER C C 1
ATOM 2797 O O . SER C 1 122 ? 0.860 41.841 119.407 1.00 24.73 120 SER C O 1
ATOM 2800 N N . ILE C 1 123 ? 0.949 40.304 121.050 1.00 25.03 121 ILE C N 1
ATOM 2801 C CA . ILE C 1 123 ? 1.771 41.128 121.941 1.00 25.94 121 ILE C CA 1
ATOM 2802 C C . ILE C 1 123 ? 3.149 41.329 121.353 1.00 26.72 121 ILE C C 1
ATOM 2803 O O . ILE C 1 123 ? 3.668 42.455 121.367 1.00 26.62 121 ILE C O 1
ATOM 2808 N N . ASP C 1 124 ? 3.740 40.247 120.787 1.00 27.74 122 ASP C N 1
ATOM 2809 C CA . ASP C 1 124 ? 5.047 40.314 120.119 1.00 28.60 122 ASP C CA 1
ATOM 2810 C C . ASP C 1 124 ? 5.022 41.293 118.931 1.00 28.78 122 ASP C C 1
ATOM 2811 O O . ASP C 1 124 ? 6.010 41.956 118.675 1.00 29.35 122 ASP C O 1
ATOM 2816 N N . ASN C 1 125 ? 3.943 41.318 118.160 1.00 28.13 123 ASN C N 1
ATOM 2817 C CA . ASN C 1 125 ? 3.808 42.215 117.013 1.00 28.44 123 ASN C CA 1
ATOM 2818 C C . ASN C 1 125 ? 3.216 43.594 117.385 1.00 28.30 123 ASN C C 1
ATOM 2819 O O . ASN C 1 125 ? 2.992 44.407 116.497 1.00 28.24 123 ASN C O 1
ATOM 2824 N N . GLY C 1 126 ? 2.925 43.832 118.664 1.00 28.07 124 GLY C N 1
ATOM 2825 C CA . GLY C 1 126 ? 2.354 45.099 119.115 1.00 28.27 124 GLY C CA 1
ATOM 2826 C C . GLY C 1 126 ? 0.959 45.410 118.600 1.00 27.79 124 GLY C C 1
ATOM 2827 O O . GLY C 1 126 ? 0.575 46.577 118.526 1.00 28.20 124 GLY C O 1
ATOM 2828 N N . ASN C 1 127 ? 0.179 44.378 118.246 1.00 26.50 125 ASN C N 1
ATOM 2829 C CA . ASN C 1 127 ? -1.174 44.586 117.746 1.00 24.74 125 ASN C CA 1
ATOM 2830 C C . ASN C 1 127 ? -2.131 44.683 118.936 1.00 24.97 125 ASN C C 1
ATOM 2831 O O . ASN C 1 127 ? -2.613 43.668 119.435 1.00 24.55 125 ASN C O 1
ATOM 2836 N N . GLU C 1 128 ? -2.377 45.903 119.410 1.00 24.84 126 GLU C N 1
ATOM 2837 C CA . GLU C 1 128 ? -3.233 46.124 120.564 1.00 25.52 126 GLU C CA 1
ATOM 2838 C C . GLU C 1 128 ? -4.693 45.723 120.322 1.00 26.18 126 GLU C C 1
ATOM 2839 O O . GLU C 1 128 ? -5.319 45.182 121.234 1.00 26.78 126 GLU C O 1
ATOM 2845 N N . ASP C 1 129 ? -5.235 45.978 119.119 1.00 25.52 127 ASP C N 1
ATOM 2846 C CA . ASP C 1 129 ? -6.625 45.618 118.828 1.00 26.17 127 ASP C CA 1
ATOM 2847 C C . ASP C 1 129 ? -6.803 44.116 118.858 1.00 25.98 127 ASP C C 1
ATOM 2848 O O . ASP C 1 129 ? -7.773 43.619 119.441 1.00 25.68 127 ASP C O 1
ATOM 2853 N N . LEU C 1 130 ? -5.846 43.393 118.249 1.00 25.12 128 LEU C N 1
ATOM 2854 C CA . LEU C 1 130 ? -5.886 41.943 118.171 1.00 24.52 128 LEU C CA 1
ATOM 2855 C C . LEU C 1 130 ? -5.804 41.347 119.565 1.00 24.50 128 LEU C C 1
ATOM 2856 O O . LEU C 1 130 ? -6.648 40.508 119.924 1.00 23.76 128 LEU C O 1
ATOM 2861 N N . ALA C 1 131 ? -4.836 41.837 120.386 1.00 23.65 129 ALA C N 1
ATOM 2862 C CA . ALA C 1 131 ? -4.687 41.394 121.770 1.00 24.16 129 ALA C CA 1
ATOM 2863 C C . ALA C 1 131 ? -6.005 41.603 122.559 1.00 24.54 129 ALA C C 1
ATOM 2864 O O . ALA C 1 131 ? -6.447 40.717 123.294 1.00 23.81 129 ALA C O 1
ATOM 2866 N N . GLU C 1 132 ? -6.649 42.759 122.345 1.00 24.97 130 GLU C N 1
ATOM 2867 C CA . GLU C 1 132 ? -7.879 43.097 123.025 1.00 26.49 130 GLU C CA 1
ATOM 2868 C C . GLU C 1 132 ? -9.055 42.198 122.623 1.00 27.69 130 GLU C C 1
ATOM 2869 O O . GLU C 1 132 ? -9.837 41.818 123.488 1.00 28.25 130 GLU C O 1
ATOM 2875 N N . ILE C 1 133 ? -9.173 41.854 121.333 1.00 28.11 131 ILE C N 1
ATOM 2876 C CA . ILE C 1 133 ? -10.223 40.970 120.788 1.00 29.43 131 ILE C CA 1
ATOM 2877 C C . ILE C 1 133 ? -10.050 39.546 121.345 1.00 29.52 131 ILE C C 1
ATOM 2878 O O . ILE C 1 133 ? -11.026 38.928 121.778 1.00 29.93 131 ILE C O 1
ATOM 2883 N N . LEU C 1 134 ? -8.815 39.054 121.362 1.00 28.55 132 LEU C N 1
ATOM 2884 C CA . LEU C 1 134 ? -8.496 37.738 121.914 1.00 29.33 132 LEU C CA 1
ATOM 2885 C C . LEU C 1 134 ? -8.818 37.676 123.412 1.00 32.20 132 LEU C C 1
ATOM 2886 O O . LEU C 1 134 ? -9.326 36.655 123.888 1.00 33.24 132 LEU C O 1
ATOM 2891 N N . GLN C 1 135 ? -8.614 38.788 124.128 1.00 32.57 133 GLN C N 1
ATOM 2892 C CA . GLN C 1 135 ? -8.974 38.900 125.532 1.00 34.04 133 GLN C CA 1
ATOM 2893 C C . GLN C 1 135 ? -10.494 38.922 125.756 1.00 36.83 133 GLN C C 1
ATOM 2894 O O . GLN C 1 135 ? -10.968 38.240 126.653 1.00 38.39 133 GLN C O 1
ATOM 2900 N N . LYS C 1 136 ? -11.257 39.732 124.991 1.00 37.40 134 LYS C N 1
ATOM 2901 C CA . LYS C 1 136 ? -12.708 39.854 125.171 1.00 38.34 134 LYS C CA 1
ATOM 2902 C C . LYS C 1 136 ? -13.493 38.632 124.669 1.00 39.75 134 LYS C C 1
ATOM 2903 O O . LYS C 1 136 ? -14.543 38.309 125.228 1.00 39.73 134 LYS C O 1
ATOM 2909 N N . LEU C 1 137 ? -13.013 37.986 123.596 1.00 40.44 135 LEU C N 1
ATOM 2910 C CA . LEU C 1 137 ? -13.730 36.859 123.009 1.00 41.82 135 LEU C CA 1
ATOM 2911 C C . LEU C 1 137 ? -13.445 35.525 123.663 1.00 44.02 135 LEU C C 1
ATOM 2912 O O . LEU C 1 137 ? -14.321 34.657 123.619 1.00 44.27 135 LEU C O 1
ATOM 2917 N N . ASN C 1 138 ? -12.249 35.338 124.252 1.00 45.17 136 ASN C N 1
ATOM 2918 C CA . ASN C 1 138 ? -11.945 34.061 124.894 1.00 47.26 136 ASN C CA 1
ATOM 2919 C C . ASN C 1 138 ? -10.909 34.163 126.020 1.00 48.78 136 ASN C C 1
ATOM 2920 O O . ASN C 1 138 ? -9.692 33.938 125.775 1.00 49.66 136 ASN C O 1
ATOM 2926 N N . CYS D 2 7 ? -15.508 -10.727 76.417 1.00 62.64 481 CYS D N 1
ATOM 2927 C CA . CYS D 2 7 ? -14.504 -9.861 77.031 1.00 63.40 481 CYS D CA 1
ATOM 2928 C C . CYS D 2 7 ? -14.168 -8.671 76.148 1.00 63.34 481 CYS D C 1
ATOM 2929 O O . CYS D 2 7 ? -14.079 -8.802 74.928 1.00 63.33 481 CYS D O 1
ATOM 2932 N N . ASP D 2 8 ? -13.963 -7.512 76.776 1.00 63.17 482 ASP D N 1
ATOM 2933 C CA . ASP D 2 8 ? -13.600 -6.273 76.097 1.00 63.46 482 ASP D CA 1
ATOM 2934 C C . ASP D 2 8 ? -12.229 -6.447 75.407 1.00 63.94 482 ASP D C 1
ATOM 2935 O O . ASP D 2 8 ? -11.364 -7.143 75.941 1.00 63.86 482 ASP D O 1
ATOM 2940 N N . PRO D 2 9 ? -12.011 -5.856 74.212 1.00 64.19 483 PRO D N 1
ATOM 2941 C CA . PRO D 2 9 ? -10.710 -6.028 73.537 1.00 64.25 483 PRO D CA 1
ATOM 2942 C C . PRO D 2 9 ? -9.514 -5.531 74.349 1.00 64.32 483 PRO D C 1
ATOM 2943 O O . PRO D 2 9 ? -8.413 -6.057 74.196 1.00 64.42 483 PRO D O 1
ATOM 2947 N N . LEU D 2 10 ? -9.731 -4.557 75.246 1.00 64.09 484 LEU D N 1
ATOM 2948 C CA . LEU D 2 10 ? -8.652 -4.034 76.079 1.00 64.21 484 LEU D CA 1
ATOM 2949 C C . LEU D 2 10 ? -8.273 -4.941 77.258 1.00 64.66 484 LEU D C 1
ATOM 2950 O O . LEU D 2 10 ? -7.403 -4.567 78.040 1.00 64.61 484 LEU D O 1
ATOM 2955 N N . CYS D 2 11 ? -8.900 -6.129 77.387 1.00 64.99 485 CYS D N 1
ATOM 2956 C CA . CYS D 2 11 ? -8.519 -7.074 78.438 1.00 65.74 485 CYS D CA 1
ATOM 2957 C C . CYS D 2 11 ? -7.305 -7.867 77.950 1.00 67.33 485 CYS D C 1
ATOM 2958 O O . CYS D 2 11 ? -7.171 -8.137 76.752 1.00 67.55 485 CYS D O 1
ATOM 2961 N N . SER D 2 12 ? -6.447 -8.283 78.883 1.00 68.08 486 SER D N 1
ATOM 2962 C CA . SER D 2 12 ? -5.249 -9.057 78.565 1.00 69.25 486 SER D CA 1
ATOM 2963 C C . SER D 2 12 ? -5.596 -10.499 78.096 1.00 70.29 486 SER D C 1
ATOM 2964 O O . SER D 2 12 ? -6.768 -10.826 77.905 1.00 70.67 486 SER D O 1
ATOM 2967 N N . SER D 2 13 ? -4.578 -11.358 77.905 1.00 70.60 487 SER D N 1
ATOM 2968 C CA . SER D 2 13 ? -4.774 -12.757 77.530 1.00 71.25 487 SER D CA 1
ATOM 2969 C C . SER D 2 13 ? -5.494 -13.566 78.638 1.00 71.49 487 SER D C 1
ATOM 2970 O O . SER D 2 13 ? -6.073 -14.607 78.338 1.00 71.86 487 SER D O 1
ATOM 2973 N N . GLY D 2 14 ? -5.441 -13.090 79.884 1.00 71.19 488 GLY D N 1
ATOM 2974 C CA . GLY D 2 14 ? -6.047 -13.743 81.039 1.00 71.50 488 GLY D CA 1
ATOM 2975 C C . GLY D 2 14 ? -7.537 -14.015 80.948 1.00 71.49 488 GLY D C 1
ATOM 2976 O O . GLY D 2 14 ? -7.949 -15.147 80.690 1.00 71.83 488 GLY D O 1
ATOM 2977 N N . GLY D 2 15 ? -8.345 -12.990 81.181 1.00 71.01 489 GLY D N 1
ATOM 2978 C CA . GLY D 2 15 ? -9.796 -13.129 81.139 1.00 70.80 489 GLY D CA 1
ATOM 2979 C C . GLY D 2 15 ? -10.544 -11.935 81.698 1.00 70.30 489 GLY D C 1
ATOM 2980 O O . GLY D 2 15 ? -9.950 -10.880 81.951 1.00 70.59 489 GLY D O 1
ATOM 2981 N N . CYS D 2 16 ? -11.859 -12.092 81.895 1.00 69.36 490 CYS D N 1
ATOM 2982 C CA . CYS D 2 16 ? -12.701 -11.016 82.411 1.00 68.98 490 CYS D CA 1
ATOM 2983 C C . CYS D 2 16 ? -13.906 -11.549 83.198 1.00 68.53 490 CYS D C 1
ATOM 2984 O O . CYS D 2 16 ? -14.333 -12.675 82.972 1.00 68.70 490 CYS D O 1
ATOM 2987 N N . TRP D 2 17 ? -14.475 -10.731 84.091 1.00 67.88 491 TRP D N 1
ATOM 2988 C CA . TRP D 2 17 ? -15.682 -11.122 84.824 1.00 67.95 491 TRP D CA 1
ATOM 2989 C C . TRP D 2 17 ? -16.978 -10.467 84.279 1.00 68.77 491 TRP D C 1
ATOM 2990 O O . TRP D 2 17 ? -18.040 -10.600 84.887 1.00 69.12 491 TRP D O 1
ATOM 3001 N N . GLY D 2 18 ? -16.880 -9.819 83.122 1.00 68.73 492 GLY D N 1
ATOM 3002 C CA . GLY D 2 18 ? -17.979 -9.151 82.438 1.00 69.18 492 GLY D CA 1
ATOM 3003 C C . GLY D 2 18 ? -17.539 -8.579 81.100 1.00 69.44 492 GLY D C 1
ATOM 3004 O O . GLY D 2 18 ? -16.373 -8.710 80.705 1.00 69.89 492 GLY D O 1
ATOM 3005 N N . PRO D 2 19 ? -18.442 -7.889 80.388 1.00 68.79 493 PRO D N 1
ATOM 3006 C CA . PRO D 2 19 ? -18.080 -7.374 79.057 1.00 68.01 493 PRO D CA 1
ATOM 3007 C C . PRO D 2 19 ? -17.483 -5.963 79.002 1.00 66.74 493 PRO D C 1
ATOM 3008 O O . PRO D 2 19 ? -16.991 -5.559 77.949 1.00 67.32 493 PRO D O 1
ATOM 3012 N N . GLY D 2 20 ? -17.522 -5.229 80.104 1.00 64.85 494 GLY D N 1
ATOM 3013 C CA . GLY D 2 20 ? -17.004 -3.865 80.130 1.00 63.80 494 GLY D CA 1
ATOM 3014 C C . GLY D 2 20 ? -15.498 -3.738 80.266 1.00 62.24 494 GLY D C 1
ATOM 3015 O O . GLY D 2 20 ? -14.808 -4.687 80.654 1.00 61.93 494 GLY D O 1
ATOM 3016 N N . PRO D 2 21 ? -14.966 -2.535 79.966 1.00 60.96 495 PRO D N 1
ATOM 3017 C CA . PRO D 2 21 ? -13.518 -2.309 80.106 1.00 60.19 495 PRO D CA 1
ATOM 3018 C C . PRO D 2 21 ? -13.031 -2.265 81.558 1.00 59.46 495 PRO D C 1
ATOM 3019 O O . PRO D 2 21 ? -11.852 -2.466 81.810 1.00 59.13 495 PRO D O 1
ATOM 3023 N N . GLY D 2 22 ? -13.931 -1.996 82.498 1.00 59.13 496 GLY D N 1
ATOM 3024 C CA . GLY D 2 22 ? -13.603 -2.000 83.919 1.00 59.33 496 GLY D CA 1
ATOM 3025 C C . GLY D 2 22 ? -13.872 -3.338 84.590 1.00 59.50 496 GLY D C 1
ATOM 3026 O O . GLY D 2 22 ? -13.918 -3.425 85.819 1.00 59.69 496 GLY D O 1
ATOM 3027 N N . GLN D 2 23 ? -14.049 -4.403 83.783 1.00 59.02 497 GLN D N 1
ATOM 3028 C CA . GLN D 2 23 ? -14.332 -5.744 84.259 1.00 59.16 497 GLN D CA 1
ATOM 3029 C C . GLN D 2 23 ? -13.316 -6.775 83.777 1.00 59.48 497 GLN D C 1
ATOM 3030 O O . GLN D 2 23 ? -13.639 -7.959 83.747 1.00 59.49 497 GLN D O 1
ATOM 3036 N N . CYS D 2 24 ? -12.099 -6.347 83.400 1.00 59.48 498 CYS D N 1
ATOM 3037 C CA . CYS D 2 24 ? -11.046 -7.284 82.999 1.00 59.97 498 CYS D CA 1
ATOM 3038 C C . CYS D 2 24 ? -10.291 -7.712 84.255 1.00 60.08 498 CYS D C 1
ATOM 3039 O O . CYS D 2 24 ? -10.213 -6.949 85.221 1.00 60.18 498 CYS D O 1
ATOM 3042 N N . LEU D 2 25 ? -9.689 -8.906 84.227 1.00 60.02 499 LEU D N 1
ATOM 3043 C CA . LEU D 2 25 ? -8.865 -9.359 85.350 1.00 60.05 499 LEU D CA 1
ATOM 3044 C C . LEU D 2 25 ? -7.527 -8.586 85.304 1.00 59.55 499 LEU D C 1
ATOM 3045 O O . LEU D 2 25 ? -7.085 -8.026 86.313 1.00 59.67 499 LEU D O 1
ATOM 3050 N N . SER D 2 26 ? -6.942 -8.478 84.102 1.00 58.61 500 SER D N 1
ATOM 3051 C CA . SER D 2 26 ? -5.742 -7.687 83.852 1.00 57.86 500 SER D CA 1
ATOM 3052 C C . SER D 2 26 ? -5.934 -6.862 82.556 1.00 56.32 500 SER D C 1
ATOM 3053 O O . SER D 2 26 ? -6.599 -7.325 81.619 1.00 56.45 500 SER D O 1
ATOM 3056 N N . CYS D 2 27 ? -5.374 -5.641 82.507 1.00 54.46 501 CYS D N 1
ATOM 3057 C CA . CYS D 2 27 ? -5.499 -4.798 81.314 1.00 53.03 501 CYS D CA 1
ATOM 3058 C C . CYS D 2 27 ? -4.414 -5.132 80.317 1.00 52.34 501 CYS D C 1
ATOM 3059 O O . CYS D 2 27 ? -3.271 -5.349 80.711 1.00 52.38 501 CYS D O 1
ATOM 3062 N N . ARG D 2 28 ? -4.738 -5.076 79.022 1.00 51.78 502 ARG D N 1
ATOM 3063 C CA . ARG D 2 28 ? -3.770 -5.326 77.962 1.00 51.80 502 ARG D CA 1
ATOM 3064 C C . ARG D 2 28 ? -2.628 -4.317 78.030 1.00 50.24 502 ARG D C 1
ATOM 3065 O O . ARG D 2 28 ? -1.468 -4.712 77.976 1.00 50.50 502 ARG D O 1
ATOM 3073 N N . ASN D 2 29 ? -2.948 -3.028 78.227 1.00 48.62 503 ASN D N 1
ATOM 3074 C CA . ASN D 2 29 ? -1.911 -2.009 78.336 1.00 47.45 503 ASN D CA 1
ATOM 3075 C C . ASN D 2 29 ? -2.108 -1.114 79.591 1.00 44.52 503 ASN D C 1
ATOM 3076 O O . ASN D 2 29 ? -1.669 -1.512 80.664 1.00 45.30 503 ASN D O 1
ATOM 3081 N N . TYR D 2 30 ? -2.803 0.024 79.493 1.00 41.08 504 TYR D N 1
ATOM 3082 C CA . TYR D 2 30 ? -2.974 0.929 80.617 1.00 38.56 504 TYR D CA 1
ATOM 3083 C C . TYR D 2 30 ? -4.349 0.841 81.274 1.00 37.42 504 TYR D C 1
ATOM 3084 O O . TYR D 2 30 ? -5.306 0.393 80.653 1.00 37.06 504 TYR D O 1
ATOM 3093 N N . SER D 2 31 ? -4.455 1.325 82.518 1.00 36.50 505 SER D N 1
ATOM 3094 C CA . SER D 2 31 ? -5.743 1.412 83.189 1.00 36.18 505 SER D CA 1
ATOM 3095 C C . SER D 2 31 ? -5.854 2.727 83.955 1.00 35.47 505 SER D C 1
ATOM 3096 O O . SER D 2 31 ? -4.890 3.173 84.569 1.00 35.38 505 SER D O 1
ATOM 3099 N N . ARG D 2 32 ? -7.024 3.362 83.897 1.00 34.78 506 ARG D N 1
ATOM 3100 C CA . ARG D 2 32 ? -7.276 4.583 84.647 1.00 34.32 506 ARG D CA 1
ATOM 3101 C C . ARG D 2 32 ? -8.333 4.222 85.682 1.00 35.64 506 ARG D C 1
ATOM 3102 O O . ARG D 2 32 ? -9.481 3.965 85.324 1.00 35.37 506 ARG D O 1
ATOM 3110 N N . GLY D 2 33 ? -7.920 4.137 86.942 1.00 36.73 507 GLY D N 1
ATOM 3111 C CA . GLY D 2 33 ? -8.806 3.773 88.042 1.00 37.74 507 GLY D CA 1
ATOM 3112 C C . GLY D 2 33 ? -9.459 2.423 87.847 1.00 38.27 507 GLY D C 1
ATOM 3113 O O . GLY D 2 33 ? -10.673 2.287 87.980 1.00 38.22 507 GLY D O 1
ATOM 3114 N N . GLY D 2 34 ? -8.661 1.439 87.463 1.00 38.70 508 GLY D N 1
ATOM 3115 C CA . GLY D 2 34 ? -9.156 0.091 87.235 1.00 39.45 508 GLY D CA 1
ATOM 3116 C C . GLY D 2 34 ? -9.756 -0.147 85.866 1.00 40.45 508 GLY D C 1
ATOM 3117 O O . GLY D 2 34 ? -9.863 -1.299 85.436 1.00 41.18 508 GLY D O 1
ATOM 3118 N N . VAL D 2 35 ? -10.179 0.918 85.174 1.00 40.38 509 VAL D N 1
ATOM 3119 C CA . VAL D 2 35 ? -10.796 0.774 83.851 1.00 40.96 509 VAL D CA 1
ATOM 3120 C C . VAL D 2 35 ? -9.726 0.750 82.758 1.00 40.88 509 VAL D C 1
ATOM 3121 O O . VAL D 2 35 ? -8.995 1.729 82.599 1.00 40.85 509 VAL D O 1
ATOM 3125 N N . CYS D 2 36 ? -9.634 -0.352 82.001 1.00 40.55 510 CYS D N 1
ATOM 3126 C CA . CYS D 2 36 ? -8.638 -0.476 80.935 1.00 40.63 510 CYS D CA 1
ATOM 3127 C C . CYS D 2 36 ? -8.863 0.551 79.870 1.00 39.43 510 CYS D C 1
ATOM 3128 O O . CYS D 2 36 ? -9.993 0.732 79.415 1.00 39.49 510 CYS D O 1
ATOM 3131 N N . VAL D 2 37 ? -7.795 1.232 79.470 1.00 38.17 511 VAL D N 1
ATOM 3132 C CA . VAL D 2 37 ? -7.853 2.247 78.418 1.00 37.74 511 VAL D CA 1
ATOM 3133 C C . VAL D 2 37 ? -6.775 2.005 77.355 1.00 38.06 511 VAL D C 1
ATOM 3134 O O . VAL D 2 37 ? -5.780 1.327 77.610 1.00 37.83 511 VAL D O 1
ATOM 3138 N N . THR D 2 38 ? -6.961 2.580 76.165 1.00 38.31 512 THR D N 1
ATOM 3139 C CA . THR D 2 38 ? -5.997 2.476 75.073 1.00 38.79 512 THR D CA 1
ATOM 3140 C C . THR D 2 38 ? -4.661 3.115 75.507 1.00 37.86 512 THR D C 1
ATOM 3141 O O . THR D 2 38 ? -3.611 2.474 75.445 1.00 38.41 512 THR D O 1
ATOM 3145 N N . HIS D 2 39 ? -4.723 4.332 76.031 1.00 36.01 513 HIS D N 1
ATOM 3146 C CA . HIS D 2 39 ? -3.538 5.024 76.530 1.00 34.69 513 HIS D CA 1
ATOM 3147 C C . HIS D 2 39 ? -3.938 6.111 77.526 1.00 31.94 513 HIS D C 1
ATOM 3148 O O . HIS D 2 39 ? -5.103 6.521 77.560 1.00 31.80 513 HIS D O 1
ATOM 3155 N N . CYS D 2 40 ? -2.973 6.581 78.336 1.00 29.55 514 CYS D N 1
ATOM 3156 C CA . CYS D 2 40 ? -3.187 7.698 79.255 1.00 27.97 514 CYS D CA 1
ATOM 3157 C C . CYS D 2 40 ? -3.225 9.009 78.424 1.00 27.03 514 CYS D C 1
ATOM 3158 O O . CYS D 2 40 ? -2.812 9.032 77.258 1.00 27.65 514 CYS D O 1
ATOM 3161 N N . ASN D 2 41 ? -3.634 10.104 79.055 1.00 25.06 515 ASN D N 1
ATOM 3162 C CA . ASN D 2 41 ? -3.671 11.431 78.451 1.00 24.41 515 ASN D CA 1
ATOM 3163 C C . ASN D 2 41 ? -2.247 12.016 78.487 1.00 23.93 515 ASN D C 1
ATOM 3164 O O . ASN D 2 41 ? -1.985 13.007 79.171 1.00 22.95 515 ASN D O 1
ATOM 3169 N N . PHE D 2 42 ? -1.320 11.383 77.758 1.00 24.47 516 PHE D N 1
ATOM 3170 C CA . PHE D 2 42 ? 0.075 11.796 77.770 1.00 24.82 516 PHE D CA 1
ATOM 3171 C C . PHE D 2 42 ? 0.288 13.072 76.968 1.00 26.87 516 PHE D C 1
ATOM 3172 O O . PHE D 2 42 ? 0.951 14.003 77.440 1.00 26.68 516 PHE D O 1
ATOM 3180 N N . LEU D 2 43 ? -0.258 13.106 75.749 1.00 28.54 517 LEU D N 1
ATOM 3181 C CA . LEU D 2 43 ? -0.055 14.209 74.821 1.00 30.48 517 LEU D CA 1
ATOM 3182 C C . LEU D 2 43 ? -1.307 15.063 74.577 1.00 32.42 517 LEU D C 1
ATOM 3183 O O . LEU D 2 43 ? -1.184 16.198 74.153 1.00 33.91 517 LEU D O 1
ATOM 3188 N N A ASN D 2 44 ? -2.502 14.506 74.809 0.50 32.71 518 ASN D N 1
ATOM 3189 N N B ASN D 2 44 ? -2.487 14.534 74.873 0.50 32.41 518 ASN D N 1
ATOM 3190 C CA A ASN D 2 44 ? -3.779 15.202 74.604 0.50 33.40 518 ASN D CA 1
ATOM 3191 C CA B ASN D 2 44 ? -3.739 15.258 74.684 0.50 32.83 518 ASN D CA 1
ATOM 3192 C C A ASN D 2 44 ? -4.808 14.792 75.688 0.50 33.02 518 ASN D C 1
ATOM 3193 C C B ASN D 2 44 ? -4.759 14.865 75.775 0.50 32.70 518 ASN D C 1
ATOM 3194 O O A ASN D 2 44 ? -4.615 13.787 76.370 0.50 33.37 518 ASN D O 1
ATOM 3195 O O B ASN D 2 44 ? -4.512 13.942 76.550 0.50 32.97 518 ASN D O 1
ATOM 3204 N N . GLY D 2 45 ? -5.890 15.556 75.826 1.00 32.03 519 GLY D N 1
ATOM 3205 C CA . GLY D 2 45 ? -6.936 15.248 76.792 1.00 31.04 519 GLY D CA 1
ATOM 3206 C C . GLY D 2 45 ? -6.814 15.935 78.138 1.00 30.12 519 GLY D C 1
ATOM 3207 O O . GLY D 2 45 ? -5.772 16.507 78.480 1.00 29.41 519 GLY D O 1
ATOM 3208 N N . GLU D 2 46 ? -7.900 15.893 78.909 1.00 29.51 520 GLU D N 1
ATOM 3209 C CA . GLU D 2 46 ? -7.905 16.461 80.237 1.00 29.69 520 GLU D CA 1
ATOM 3210 C C . GLU D 2 46 ? -8.477 15.466 81.209 1.00 29.22 520 GLU D C 1
ATOM 3211 O O . GLU D 2 46 ? -9.476 14.809 80.910 1.00 30.67 520 GLU D O 1
ATOM 3217 N N . PRO D 2 47 ? -7.874 15.330 82.401 1.00 27.37 521 PRO D N 1
ATOM 3218 C CA . PRO D 2 47 ? -6.629 15.977 82.835 1.00 26.03 521 PRO D CA 1
ATOM 3219 C C . PRO D 2 47 ? -5.426 15.316 82.168 1.00 24.34 521 PRO D C 1
ATOM 3220 O O . PRO D 2 47 ? -5.501 14.151 81.777 1.00 24.77 521 PRO D O 1
ATOM 3224 N N . ARG D 2 48 ? -4.310 16.048 82.019 1.00 22.27 522 ARG D N 1
ATOM 3225 C CA . ARG D 2 48 ? -3.080 15.458 81.474 1.00 20.70 522 ARG D CA 1
ATOM 3226 C C . ARG D 2 48 ? -2.566 14.472 82.490 1.00 19.26 522 ARG D C 1
ATOM 3227 O O . ARG D 2 48 ? -2.843 14.620 83.695 1.00 19.00 522 ARG D O 1
ATOM 3235 N N . GLU D 2 49 ? -1.902 13.422 82.009 1.00 17.60 523 GLU D N 1
ATOM 3236 C CA . GLU D 2 49 ? -1.493 12.351 82.886 1.00 17.13 523 GLU D CA 1
ATOM 3237 C C . GLU D 2 49 ? -0.060 11.902 82.686 1.00 17.85 523 GLU D C 1
ATOM 3238 O O . GLU D 2 49 ? 0.578 12.184 81.673 1.00 17.91 523 GLU D O 1
ATOM 3244 N N . PHE D 2 50 ? 0.411 11.112 83.643 1.00 18.05 524 PHE D N 1
ATOM 3245 C CA . PHE D 2 50 ? 1.644 10.356 83.554 1.00 18.60 524 PHE D CA 1
ATOM 3246 C C . PHE D 2 50 ? 1.242 8.871 83.839 1.00 19.54 524 PHE D C 1
ATOM 3247 O O . PHE D 2 50 ? 0.087 8.568 84.145 1.00 18.99 524 PHE D O 1
ATOM 3255 N N . ALA D 2 51 ? 2.176 7.944 83.679 1.00 20.95 525 ALA D N 1
ATOM 3256 C CA . ALA D 2 51 ? 1.938 6.541 83.994 1.00 21.64 525 ALA D CA 1
ATOM 3257 C C . ALA D 2 51 ? 2.959 6.056 85.001 1.00 22.73 525 ALA D C 1
ATOM 3258 O O . ALA D 2 51 ? 4.114 6.502 85.016 1.00 22.67 525 ALA D O 1
ATOM 3260 N N . HIS D 2 52 ? 2.521 5.134 85.847 1.00 23.83 526 HIS D N 1
ATOM 3261 C CA . HIS D 2 52 ? 3.353 4.416 86.792 1.00 25.08 526 HIS D CA 1
ATOM 3262 C C . HIS D 2 52 ? 2.798 3.002 86.845 1.00 26.05 526 HIS D C 1
ATOM 3263 O O . HIS D 2 52 ? 1.602 2.829 87.079 1.00 25.43 526 HIS D O 1
ATOM 3270 N N . GLU D 2 53 ? 3.646 2.002 86.528 1.00 27.27 527 GLU D N 1
ATOM 3271 C CA . GLU D 2 53 ? 3.291 0.586 86.489 1.00 29.03 527 GLU D CA 1
ATOM 3272 C C . GLU D 2 53 ? 2.003 0.313 85.709 1.00 30.05 527 GLU D C 1
ATOM 3273 O O . GLU D 2 53 ? 1.100 -0.359 86.210 1.00 31.13 527 GLU D O 1
ATOM 3279 N N . ALA D 2 54 ? 1.913 0.844 84.475 1.00 29.82 528 ALA D N 1
ATOM 3280 C CA . ALA D 2 54 ? 0.761 0.671 83.571 1.00 29.64 528 ALA D CA 1
ATOM 3281 C C . ALA D 2 54 ? -0.545 1.271 84.079 1.00 29.35 528 ALA D C 1
ATOM 3282 O O . ALA D 2 54 ? -1.606 0.877 83.607 1.00 30.69 528 ALA D O 1
ATOM 3284 N N . GLU D 2 55 ? -0.484 2.207 85.029 1.00 27.47 529 GLU D N 1
ATOM 3285 C CA . GLU D 2 55 ? -1.686 2.895 85.503 1.00 26.18 529 GLU D CA 1
ATOM 3286 C C . GLU D 2 55 ? -1.555 4.381 85.203 1.00 24.70 529 GLU D C 1
ATOM 3287 O O . GLU D 2 55 ? -0.490 4.937 85.394 1.00 24.35 529 GLU D O 1
ATOM 3293 N N . CYS D 2 56 ? -2.641 5.025 84.758 1.00 24.36 530 CYS D N 1
ATOM 3294 C CA . CYS D 2 56 ? -2.688 6.450 84.429 1.00 23.79 530 CYS D CA 1
ATOM 3295 C C . CYS D 2 56 ? -3.030 7.289 85.660 1.00 23.01 530 CYS D C 1
ATOM 3296 O O . CYS D 2 56 ? -4.046 7.037 86.294 1.00 23.37 530 CYS D O 1
ATOM 3299 N N . PHE D 2 57 ? -2.214 8.313 85.973 1.00 21.75 531 PHE D N 1
ATOM 3300 C CA . PHE D 2 57 ? -2.472 9.199 87.097 1.00 21.31 531 PHE D CA 1
ATOM 3301 C C . PHE D 2 57 ? -2.463 10.652 86.600 1.00 21.27 531 PHE D C 1
ATOM 3302 O O . PHE D 2 57 ? -1.720 10.968 85.681 1.00 21.61 531 PHE D O 1
ATOM 3310 N N . SER D 2 58 ? -3.257 11.534 87.211 1.00 20.75 532 SER D N 1
ATOM 3311 C CA . SER D 2 58 ? -3.334 12.942 86.818 1.00 20.64 532 SER D CA 1
ATOM 3312 C C . SER D 2 58 ? -2.093 13.757 87.161 1.00 20.91 532 SER D C 1
ATOM 3313 O O . SER D 2 58 ? -1.530 13.608 88.252 1.00 21.26 532 SER D O 1
ATOM 3316 N N . CYS D 2 59 ? -1.712 14.679 86.255 1.00 20.10 533 CYS D N 1
ATOM 3317 C CA . CYS D 2 59 ? -0.661 15.651 86.524 1.00 20.41 533 CYS D CA 1
ATOM 3318 C C . CYS D 2 59 ? -1.254 16.637 87.548 1.00 19.87 533 CYS D C 1
ATOM 3319 O O . CYS D 2 59 ? -2.470 16.754 87.671 1.00 19.66 533 CYS D O 1
ATOM 3322 N N . HIS D 2 60 ? -0.403 17.372 88.243 1.00 19.17 534 HIS D N 1
ATOM 3323 C CA . HIS D 2 60 ? -0.839 18.397 89.182 1.00 18.77 534 HIS D CA 1
ATOM 3324 C C . HIS D 2 60 ? -1.578 19.512 88.408 1.00 18.99 534 HIS D C 1
ATOM 3325 O O . HIS D 2 60 ? -1.208 19.843 87.279 1.00 19.16 534 HIS D O 1
ATOM 3332 N N . PRO D 2 61 ? -2.667 20.058 88.979 1.00 18.33 535 PRO D N 1
ATOM 3333 C CA . PRO D 2 61 ? -3.444 21.074 88.263 1.00 17.29 535 PRO D CA 1
ATOM 3334 C C . PRO D 2 61 ? -2.695 22.353 87.877 1.00 17.43 535 PRO D C 1
ATOM 3335 O O . PRO D 2 61 ? -3.171 23.092 87.021 1.00 18.51 535 PRO D O 1
ATOM 3339 N N . GLU D 2 62 ? -1.541 22.622 88.481 1.00 16.11 536 GLU D N 1
ATOM 3340 C CA . GLU D 2 62 ? -0.752 23.810 88.132 1.00 16.46 536 GLU D CA 1
ATOM 3341 C C . GLU D 2 62 ? 0.264 23.566 87.004 1.00 16.84 536 GLU D C 1
ATOM 3342 O O . GLU D 2 62 ? 1.026 24.479 86.681 1.00 16.86 536 GLU D O 1
ATOM 3348 N N . CYS D 2 63 ? 0.321 22.339 86.443 1.00 17.16 537 CYS D N 1
ATOM 3349 C CA . CYS D 2 63 ? 1.221 22.072 85.330 1.00 18.27 537 CYS D CA 1
ATOM 3350 C C . CYS D 2 63 ? 0.567 22.691 84.103 1.00 19.77 537 CYS D C 1
ATOM 3351 O O . CYS D 2 63 ? -0.625 22.514 83.907 1.00 20.72 537 CYS D O 1
ATOM 3354 N N . GLN D 2 64 ? 1.348 23.311 83.226 1.00 20.39 538 GLN D N 1
ATOM 3355 C CA . GLN D 2 64 ? 0.828 23.864 81.983 1.00 21.10 538 GLN D CA 1
ATOM 3356 C C . GLN D 2 64 ? 0.612 22.691 81.031 1.00 22.20 538 GLN D C 1
ATOM 3357 O O . GLN D 2 64 ? 1.549 21.921 80.798 1.00 21.73 538 GLN D O 1
ATOM 3363 N N . PRO D 2 65 ? -0.614 22.512 80.489 1.00 22.76 539 PRO D N 1
ATOM 3364 C CA . PRO D 2 65 ? -0.836 21.414 79.545 1.00 23.25 539 PRO D CA 1
ATOM 3365 C C . PRO D 2 65 ? 0.026 21.623 78.312 1.00 23.55 539 PRO D C 1
ATOM 3366 O O . PRO D 2 65 ? -0.017 22.685 77.701 1.00 22.65 539 PRO D O 1
ATOM 3370 N N . MET D 2 66 ? 0.922 20.657 78.050 1.00 23.74 540 MET D N 1
ATOM 3371 C CA . MET D 2 66 ? 1.895 20.748 76.969 1.00 24.51 540 MET D CA 1
ATOM 3372 C C . MET D 2 66 ? 1.381 20.053 75.739 1.00 26.39 540 MET D C 1
ATOM 3373 O O . MET D 2 66 ? 0.811 18.989 75.864 1.00 27.52 540 MET D O 1
ATOM 3378 N N . GLU D 2 67 ? 1.564 20.630 74.554 1.00 27.50 541 GLU D N 1
ATOM 3379 C CA . GLU D 2 67 ? 1.099 20.001 73.315 1.00 28.79 541 GLU D CA 1
ATOM 3380 C C . GLU D 2 67 ? 2.227 19.215 72.644 1.00 29.24 541 GLU D C 1
ATOM 3381 O O . GLU D 2 67 ? 3.279 19.779 72.356 1.00 29.49 541 GLU D O 1
ATOM 3387 N N . GLY D 2 68 ? 2.005 17.928 72.401 1.00 29.47 542 GLY D N 1
ATOM 3388 C CA . GLY D 2 68 ? 2.992 17.083 71.731 1.00 29.90 542 GLY D CA 1
ATOM 3389 C C . GLY D 2 68 ? 4.148 16.591 72.580 1.00 29.56 542 GLY D C 1
ATOM 3390 O O . GLY D 2 68 ? 5.087 15.982 72.064 1.00 29.54 542 GLY D O 1
ATOM 3391 N N . THR D 2 69 ? 4.100 16.855 73.885 1.00 28.80 543 THR D N 1
ATOM 3392 C CA . THR D 2 69 ? 5.109 16.423 74.846 1.00 28.09 543 THR D CA 1
ATOM 3393 C C . THR D 2 69 ? 4.448 16.251 76.232 1.00 27.01 543 THR D C 1
ATOM 3394 O O . THR D 2 69 ? 3.375 16.810 76.485 1.00 27.12 543 THR D O 1
ATOM 3398 N N . ALA D 2 70 ? 5.076 15.461 77.115 1.00 25.69 544 ALA D N 1
ATOM 3399 C CA . ALA D 2 70 ? 4.532 15.183 78.446 1.00 24.88 544 ALA D CA 1
ATOM 3400 C C . ALA D 2 70 ? 4.277 16.438 79.250 1.00 23.70 544 ALA D C 1
ATOM 3401 O O . ALA D 2 70 ? 5.066 17.376 79.204 1.00 24.33 544 ALA D O 1
ATOM 3403 N N . THR D 2 71 ? 3.176 16.461 79.992 1.00 22.41 545 THR D N 1
ATOM 3404 C CA . THR D 2 71 ? 2.866 17.611 80.834 1.00 21.55 545 THR D CA 1
ATOM 3405 C C . THR D 2 71 ? 3.584 17.498 82.195 1.00 21.69 545 THR D C 1
ATOM 3406 O O . THR D 2 71 ? 3.927 18.516 82.801 1.00 21.87 545 THR D O 1
ATOM 3410 N N . CYS D 2 72 ? 3.875 16.254 82.632 1.00 21.10 546 CYS D N 1
ATOM 3411 C CA . CYS D 2 72 ? 4.500 15.946 83.905 1.00 20.93 546 CYS D CA 1
ATOM 3412 C C . CYS D 2 72 ? 5.089 14.533 83.861 1.00 21.60 546 CYS D C 1
ATOM 3413 O O . CYS D 2 72 ? 4.755 13.735 82.971 1.00 21.15 546 CYS D O 1
ATOM 3416 N N . ASN D 2 73 ? 5.855 14.183 84.899 1.00 21.79 547 ASN D N 1
ATOM 3417 C CA . ASN D 2 73 ? 6.290 12.794 85.052 1.00 22.90 547 ASN D CA 1
ATOM 3418 C C . ASN D 2 73 ? 5.962 12.226 86.452 1.00 22.78 547 ASN D C 1
ATOM 3419 O O . ASN D 2 73 ? 6.378 11.124 86.772 1.00 23.78 547 ASN D O 1
ATOM 3424 N N . GLY D 2 74 ? 5.180 12.956 87.237 1.00 21.94 548 GLY D N 1
ATOM 3425 C CA . GLY D 2 74 ? 4.726 12.558 88.560 1.00 21.48 548 GLY D CA 1
ATOM 3426 C C . GLY D 2 74 ? 3.489 13.331 88.973 1.00 20.76 548 GLY D C 1
ATOM 3427 O O . GLY D 2 74 ? 2.983 14.169 88.215 1.00 21.33 548 GLY D O 1
ATOM 3428 N N . SER D 2 75 ? 2.989 13.074 90.173 1.00 20.21 549 SER D N 1
ATOM 3429 C CA . SER D 2 75 ? 1.765 13.729 90.653 1.00 21.00 549 SER D CA 1
ATOM 3430 C C . SER D 2 75 ? 1.970 15.110 91.269 1.00 21.39 549 SER D C 1
ATOM 3431 O O . SER D 2 75 ? 1.009 15.883 91.395 1.00 21.64 549 SER D O 1
ATOM 3434 N N . GLY D 2 76 ? 3.207 15.427 91.641 1.00 21.32 550 GLY D N 1
ATOM 3435 C CA . GLY D 2 76 ? 3.486 16.686 92.309 1.00 20.87 550 GLY D CA 1
ATOM 3436 C C . GLY D 2 76 ? 3.654 17.895 91.430 1.00 20.62 550 GLY D C 1
ATOM 3437 O O . GLY D 2 76 ? 4.010 17.779 90.252 1.00 20.38 550 GLY D O 1
ATOM 3438 N N . SER D 2 77 ? 3.457 19.083 92.037 1.00 20.67 551 SER D N 1
ATOM 3439 C CA . SER D 2 77 ? 3.672 20.381 91.399 1.00 21.12 551 SER D CA 1
ATOM 3440 C C . SER D 2 77 ? 5.142 20.650 91.100 1.00 21.98 551 SER D C 1
ATOM 3441 O O . SER D 2 77 ? 5.460 21.674 90.502 1.00 22.33 551 SER D O 1
ATOM 3444 N N . ASP D 2 78 ? 6.053 19.750 91.521 1.00 22.23 552 ASP D N 1
ATOM 3445 C CA . ASP D 2 78 ? 7.478 19.835 91.281 1.00 22.21 552 ASP D CA 1
ATOM 3446 C C . ASP D 2 78 ? 7.908 19.007 90.060 1.00 22.31 552 ASP D C 1
ATOM 3447 O O . ASP D 2 78 ? 9.082 19.030 89.716 1.00 21.86 552 ASP D O 1
ATOM 3452 N N . THR D 2 79 ? 6.975 18.293 89.384 1.00 22.89 553 THR D N 1
ATOM 3453 C CA . THR D 2 79 ? 7.357 17.507 88.215 1.00 23.34 553 THR D CA 1
ATOM 3454 C C . THR D 2 79 ? 6.673 17.994 86.944 1.00 22.38 553 THR D C 1
ATOM 3455 O O . THR D 2 79 ? 6.537 17.206 86.014 1.00 21.68 553 THR D O 1
ATOM 3459 N N . CYS D 2 80 ? 6.268 19.281 86.878 1.00 21.86 554 CYS D N 1
ATOM 3460 C CA . CYS D 2 80 ? 5.666 19.808 85.650 1.00 21.78 554 CYS D CA 1
ATOM 3461 C C . CYS D 2 80 ? 6.740 20.103 84.633 1.00 22.38 554 CYS D C 1
ATOM 3462 O O . CYS D 2 80 ? 7.798 20.610 85.003 1.00 22.62 554 CYS D O 1
ATOM 3465 N N . ALA D 2 81 ? 6.418 19.955 83.337 1.00 22.39 555 ALA D N 1
ATOM 3466 C CA . ALA D 2 81 ? 7.327 20.422 82.287 1.00 22.30 555 ALA D CA 1
ATOM 3467 C C . ALA D 2 81 ? 7.378 21.977 82.341 1.00 22.78 555 ALA D C 1
ATOM 3468 O O . ALA D 2 81 ? 8.439 22.569 82.110 1.00 23.18 555 ALA D O 1
ATOM 3470 N N . GLN D 2 82 ? 6.250 22.632 82.693 1.00 22.13 556 GLN D N 1
ATOM 3471 C CA . GLN D 2 82 ? 6.138 24.086 82.763 1.00 23.43 556 GLN D CA 1
ATOM 3472 C C . GLN D 2 82 ? 5.011 24.469 83.750 1.00 23.25 556 GLN D C 1
ATOM 3473 O O . GLN D 2 82 ? 4.004 23.754 83.860 1.00 23.37 556 GLN D O 1
ATOM 3479 N N . CYS D 2 83 ? 5.194 25.555 84.490 1.00 21.72 557 CYS D N 1
ATOM 3480 C CA . CYS D 2 83 ? 4.177 26.001 85.435 1.00 22.01 557 CYS D CA 1
ATOM 3481 C C . CYS D 2 83 ? 3.116 26.787 84.673 1.00 20.52 557 CYS D C 1
ATOM 3482 O O . CYS D 2 83 ? 3.473 27.588 83.825 1.00 20.01 557 CYS D O 1
ATOM 3485 N N . ALA D 2 84 ? 1.822 26.576 84.978 1.00 20.02 558 ALA D N 1
ATOM 3486 C CA . ALA D 2 84 ? 0.728 27.292 84.310 1.00 20.36 558 ALA D CA 1
ATOM 3487 C C . ALA D 2 84 ? 0.701 28.743 84.714 1.00 21.06 558 ALA D C 1
ATOM 3488 O O . ALA D 2 84 ? 0.463 29.599 83.870 1.00 21.44 558 ALA D O 1
ATOM 3490 N N . HIS D 2 85 ? 0.992 29.036 85.997 1.00 20.36 559 HIS D N 1
ATOM 3491 C CA . HIS D 2 85 ? 0.947 30.419 86.473 1.00 20.23 559 HIS D CA 1
ATOM 3492 C C . HIS D 2 85 ? 2.286 30.836 87.072 1.00 20.83 559 HIS D C 1
ATOM 3493 O O . HIS D 2 85 ? 3.157 31.259 86.314 1.00 21.69 559 HIS D O 1
ATOM 3500 N N . PHE D 2 86 ? 2.514 30.642 88.384 1.00 20.69 560 PHE D N 1
ATOM 3501 C CA . PHE D 2 86 ? 3.794 31.047 88.990 1.00 20.65 560 PHE D CA 1
ATOM 3502 C C . PHE D 2 86 ? 4.594 29.847 89.507 1.00 20.36 560 PHE D C 1
ATOM 3503 O O . PHE D 2 86 ? 4.056 28.758 89.593 1.00 19.09 560 PHE D O 1
ATOM 3511 N N . ARG D 2 87 ? 5.874 30.045 89.854 1.00 21.23 561 ARG D N 1
ATOM 3512 C CA . ARG D 2 87 ? 6.686 28.993 90.438 1.00 22.69 561 ARG D CA 1
ATOM 3513 C C . ARG D 2 87 ? 7.328 29.506 91.718 1.00 23.65 561 ARG D C 1
ATOM 3514 O O . ARG D 2 87 ? 7.919 30.578 91.728 1.00 24.31 561 ARG D O 1
ATOM 3522 N N . ASP D 2 88 ? 7.183 28.764 92.790 1.00 23.82 562 ASP D N 1
ATOM 3523 C CA . ASP D 2 88 ? 7.789 29.086 94.060 1.00 24.83 562 ASP D CA 1
ATOM 3524 C C . ASP D 2 88 ? 8.743 27.954 94.377 1.00 26.49 562 ASP D C 1
ATOM 3525 O O . ASP D 2 88 ? 8.303 26.845 94.691 1.00 26.72 562 ASP D O 1
ATOM 3530 N N . GLY D 2 89 ? 10.039 28.216 94.241 1.00 27.08 563 GLY D N 1
ATOM 3531 C CA . GLY D 2 89 ? 11.067 27.199 94.442 1.00 28.04 563 GLY D CA 1
ATOM 3532 C C . GLY D 2 89 ? 10.897 26.087 93.426 1.00 28.56 563 GLY D C 1
ATOM 3533 O O . GLY D 2 89 ? 10.790 26.344 92.221 1.00 29.24 563 GLY D O 1
ATOM 3534 N N . PRO D 2 90 ? 10.721 24.859 93.903 1.00 28.09 564 PRO D N 1
ATOM 3535 C CA . PRO D 2 90 ? 10.470 23.755 92.971 1.00 27.89 564 PRO D CA 1
ATOM 3536 C C . PRO D 2 90 ? 8.986 23.562 92.640 1.00 26.56 564 PRO D C 1
ATOM 3537 O O . PRO D 2 90 ? 8.694 22.693 91.830 1.00 27.11 564 PRO D O 1
ATOM 3541 N N . HIS D 2 91 ? 8.055 24.338 93.234 1.00 24.14 565 HIS D N 1
ATOM 3542 C CA . HIS D 2 91 ? 6.633 24.068 93.044 1.00 23.17 565 HIS D CA 1
ATOM 3543 C C . HIS D 2 91 ? 5.846 25.070 92.225 1.00 21.89 565 HIS D C 1
ATOM 3544 O O . HIS D 2 91 ? 5.878 26.247 92.520 1.00 23.04 565 HIS D O 1
ATOM 3551 N N . CYS D 2 92 ? 5.051 24.581 91.276 1.00 20.52 566 CYS D N 1
ATOM 3552 C CA . CYS D 2 92 ? 4.124 25.371 90.468 1.00 20.08 566 CYS D CA 1
ATOM 3553 C C . CYS D 2 92 ? 2.959 25.736 91.379 1.00 19.16 566 CYS D C 1
ATOM 3554 O O . CYS D 2 92 ? 2.374 24.860 92.020 1.00 18.25 566 CYS D O 1
ATOM 3557 N N . VAL D 2 93 ? 2.677 27.038 91.501 1.00 18.46 567 VAL D N 1
ATOM 3558 C CA . VAL D 2 93 ? 1.624 27.538 92.385 1.00 18.37 567 VAL D CA 1
ATOM 3559 C C . VAL D 2 93 ? 0.757 28.553 91.640 1.00 18.53 567 VAL D C 1
ATOM 3560 O O . VAL D 2 93 ? 1.210 29.178 90.686 1.00 19.29 567 VAL D O 1
ATOM 3564 N N . SER D 2 94 ? -0.482 28.736 92.086 1.00 17.61 568 SER D N 1
ATOM 3565 C CA . SER D 2 94 ? -1.389 29.708 91.457 1.00 17.27 568 SER D CA 1
ATOM 3566 C C . SER D 2 94 ? -1.036 31.146 91.817 1.00 16.51 568 SER D C 1
ATOM 3567 O O . SER D 2 94 ? -1.580 32.073 91.216 1.00 16.68 568 SER D O 1
ATOM 3570 N N . SER D 2 95 ? -0.249 31.334 92.884 1.00 15.69 569 SER D N 1
ATOM 3571 C CA . SER D 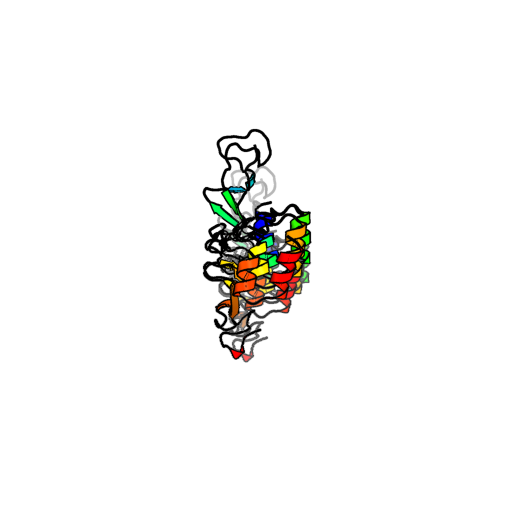2 95 ? 0.044 32.643 93.438 1.00 16.35 569 SER D CA 1
ATOM 3572 C C . SER D 2 95 ? 1.278 32.555 94.324 1.00 16.66 569 SER D C 1
ATOM 3573 O O . SER D 2 95 ? 1.520 31.503 94.929 1.00 16.67 569 SER D O 1
ATOM 3576 N N . CYS D 2 96 ? 2.058 33.649 94.415 1.00 16.87 570 CYS D N 1
ATOM 3577 C CA . CYS D 2 96 ? 3.240 33.689 95.302 1.00 17.69 570 CYS D CA 1
ATOM 3578 C C . CYS D 2 96 ? 2.785 33.869 96.768 1.00 18.59 570 CYS D C 1
ATOM 3579 O O . CYS D 2 96 ? 1.671 34.345 96.996 1.00 18.35 570 CYS D O 1
ATOM 3582 N N . PRO D 2 97 ? 3.578 33.431 97.771 1.00 18.67 571 PRO D N 1
ATOM 3583 C CA . PRO D 2 97 ? 3.116 33.542 99.165 1.00 18.90 571 PRO D CA 1
ATOM 3584 C C . PRO D 2 97 ? 2.676 34.940 99.577 1.00 19.79 571 PRO D C 1
ATOM 3585 O O . PRO D 2 97 ? 3.393 35.909 99.322 1.00 19.01 571 PRO D O 1
ATOM 3589 N N . HIS D 2 98 ? 1.521 35.034 100.266 1.00 21.37 572 HIS D N 1
ATOM 3590 C CA . HIS D 2 98 ? 0.958 36.293 100.744 1.00 23.43 572 HIS D CA 1
ATOM 3591 C C . HIS D 2 98 ? 0.900 36.272 102.276 1.00 23.74 572 HIS D C 1
ATOM 3592 O O . HIS D 2 98 ? -0.144 36.513 102.872 1.00 24.13 572 HIS D O 1
ATOM 3599 N N . GLY D 2 99 ? 2.030 35.991 102.909 1.00 23.33 573 GLY D N 1
ATOM 3600 C CA . GLY D 2 99 ? 2.107 35.963 104.364 1.00 22.77 573 GLY D CA 1
ATOM 3601 C C . GLY D 2 99 ? 1.899 34.605 104.985 1.00 22.00 573 GLY D C 1
ATOM 3602 O O . GLY D 2 99 ? 1.709 34.527 106.199 1.00 22.26 573 GLY D O 1
ATOM 3603 N N . VAL D 2 100 ? 1.902 33.538 104.162 1.00 20.67 574 VAL D N 1
ATOM 3604 C CA . VAL D 2 100 ? 1.730 32.166 104.637 1.00 20.05 574 VAL D CA 1
ATOM 3605 C C . VAL D 2 100 ? 2.880 31.796 105.525 1.00 18.86 574 VAL D C 1
ATOM 3606 O O . VAL D 2 100 ? 4.027 32.080 105.182 1.00 19.71 574 VAL D O 1
ATOM 3610 N N . LEU D 2 101 ? 2.583 31.263 106.708 1.00 17.66 575 LEU D N 1
ATOM 3611 C CA . LEU D 2 101 ? 3.602 30.891 107.665 1.00 18.82 575 LEU D CA 1
ATOM 3612 C C . LEU D 2 101 ? 4.542 29.806 107.148 1.00 21.00 575 LEU D C 1
ATOM 3613 O O . LEU D 2 101 ? 4.119 28.840 106.512 1.00 20.55 575 LEU D O 1
ATOM 3618 N N . GLY D 2 102 ? 5.820 30.039 107.406 1.00 22.70 576 GLY D N 1
ATOM 3619 C CA . GLY D 2 102 ? 6.928 29.122 107.195 1.00 23.88 576 GLY D CA 1
ATOM 3620 C C . GLY D 2 102 ? 7.624 28.895 108.535 1.00 25.11 576 GLY D C 1
ATOM 3621 O O . GLY D 2 102 ? 7.068 29.227 109.581 1.00 24.61 576 GLY D O 1
ATOM 3622 N N . ALA D 2 103 ? 8.867 28.376 108.535 1.00 25.90 577 ALA D N 1
ATOM 3623 C CA . ALA D 2 103 ? 9.590 28.102 109.778 1.00 27.05 577 ALA D CA 1
ATOM 3624 C C . ALA D 2 103 ? 9.857 29.315 110.661 1.00 28.18 577 ALA D C 1
ATOM 3625 O O . ALA D 2 103 ? 9.953 29.149 111.870 1.00 29.04 577 ALA D O 1
ATOM 3627 N N . LYS D 2 104 ? 9.971 30.529 110.092 1.00 28.19 578 LYS D N 1
ATOM 3628 C CA . LYS D 2 104 ? 10.257 31.718 110.893 1.00 29.34 578 LYS D CA 1
ATOM 3629 C C . LYS D 2 104 ? 9.139 32.764 110.970 1.00 29.78 578 LYS D C 1
ATOM 3630 O O . LYS D 2 104 ? 9.333 33.802 111.592 1.00 31.48 578 LYS D O 1
ATOM 3636 N N . GLY D 2 105 ? 7.993 32.483 110.375 1.00 28.17 579 GLY D N 1
ATOM 3637 C CA . GLY D 2 105 ? 6.878 33.420 110.348 1.00 27.28 579 GLY D CA 1
ATOM 3638 C C . GLY D 2 105 ? 6.337 33.615 108.950 1.00 25.73 579 GLY D C 1
ATOM 3639 O O . GLY D 2 105 ? 6.622 32.814 108.052 1.00 25.75 579 GLY D O 1
ATOM 3640 N N . PRO D 2 106 ? 5.540 34.679 108.747 1.00 25.29 580 PRO D N 1
ATOM 3641 C CA . PRO D 2 106 ? 4.925 34.913 107.424 1.00 24.83 580 PRO D CA 1
ATOM 3642 C C . PRO D 2 106 ? 5.921 35.078 106.296 1.00 24.61 580 PRO D C 1
ATOM 3643 O O . PRO D 2 106 ? 6.883 35.836 106.435 1.00 24.45 580 PRO D O 1
ATOM 3647 N N . ILE D 2 107 ? 5.681 34.409 105.172 1.00 23.70 581 ILE D N 1
ATOM 3648 C CA . ILE D 2 107 ? 6.552 34.560 104.013 1.00 24.26 581 ILE D CA 1
ATOM 3649 C C . ILE D 2 107 ? 5.802 35.369 102.982 1.00 23.66 581 ILE D C 1
ATOM 3650 O O . ILE D 2 107 ? 4.680 35.024 102.612 1.00 22.87 581 ILE D O 1
ATOM 3655 N N . TYR D 2 108 ? 6.441 36.408 102.484 1.00 23.10 582 TYR D N 1
ATOM 3656 C CA . TYR D 2 108 ? 5.881 37.258 101.440 1.00 22.44 582 TYR D CA 1
ATOM 3657 C C . TYR D 2 108 ? 6.860 37.217 100.264 1.00 21.11 582 TYR D C 1
ATOM 3658 O O . TYR D 2 108 ? 8.066 37.306 100.456 1.00 21.09 582 TYR D O 1
ATOM 3667 N N . LYS D 2 109 ? 6.344 37.055 99.064 1.00 20.20 583 LYS D N 1
ATOM 3668 C CA . LYS D 2 109 ? 7.117 37.027 97.825 1.00 20.01 583 LYS D CA 1
ATOM 3669 C C . LYS D 2 109 ? 6.345 37.803 96.745 1.00 21.89 583 LYS D C 1
ATOM 3670 O O . LYS D 2 109 ? 5.140 38.046 96.889 1.00 22.18 583 LYS D O 1
ATOM 3676 N N . TYR D 2 110 ? 7.044 38.206 95.680 1.00 21.83 584 TYR D N 1
ATOM 3677 C CA . TYR D 2 110 ? 6.478 38.903 94.527 1.00 21.58 584 TYR D CA 1
ATOM 3678 C C . TYR D 2 110 ? 6.868 38.114 93.268 1.00 22.07 584 TYR D C 1
ATOM 3679 O O . TYR D 2 110 ? 7.979 37.567 93.203 1.00 21.38 584 TYR D O 1
ATOM 3688 N N . PRO D 2 111 ? 6.026 38.119 92.217 1.00 23.49 585 PRO D N 1
ATOM 3689 C CA . PRO D 2 111 ? 6.426 37.424 90.981 1.00 24.64 585 PRO D CA 1
ATOM 3690 C C . PRO D 2 111 ? 7.259 38.327 90.086 1.00 26.60 585 PRO D C 1
ATOM 3691 O O . PRO D 2 111 ? 6.885 39.472 89.844 1.00 27.13 585 PRO D O 1
ATOM 3695 N N . ASP D 2 112 ? 8.381 37.814 89.570 1.00 27.48 586 ASP D N 1
ATOM 3696 C CA . ASP D 2 112 ? 9.199 38.584 88.647 1.00 28.73 586 ASP D CA 1
ATOM 3697 C C . ASP D 2 112 ? 8.601 38.522 87.205 1.00 30.71 586 ASP D C 1
ATOM 3698 O O . ASP D 2 112 ? 7.532 37.935 87.011 1.00 30.10 586 ASP D O 1
ATOM 3703 N N . VAL D 2 113 ? 9.275 39.117 86.202 1.00 32.24 587 VAL D N 1
ATOM 3704 C CA . VAL D 2 113 ? 8.802 39.114 84.814 1.00 33.78 587 VAL D CA 1
ATOM 3705 C C . VAL D 2 113 ? 8.667 37.712 84.222 1.00 34.29 587 VAL D C 1
ATOM 3706 O O . VAL D 2 113 ? 7.886 37.526 83.283 1.00 35.17 587 VAL D O 1
ATOM 3710 N N . GLN D 2 114 ? 9.410 36.726 84.764 1.00 33.63 588 GLN D N 1
ATOM 3711 C CA . GLN D 2 114 ? 9.314 35.335 84.312 1.00 33.33 588 GLN D CA 1
ATOM 3712 C C . GLN D 2 114 ? 8.371 34.491 85.195 1.00 32.16 588 GLN D C 1
ATOM 3713 O O . GLN D 2 114 ? 8.460 33.268 85.165 1.00 32.74 588 GLN D O 1
ATOM 3719 N N . ASN D 2 115 ? 7.539 35.137 86.026 1.00 30.68 589 ASN D N 1
ATOM 3720 C CA . ASN D 2 115 ? 6.564 34.500 86.913 1.00 29.58 589 ASN D CA 1
ATOM 3721 C C . ASN D 2 115 ? 7.184 33.641 88.001 1.00 28.27 589 ASN D C 1
ATOM 3722 O O . ASN D 2 115 ? 6.565 32.683 88.464 1.00 28.03 589 ASN D O 1
ATOM 3727 N N . GLU D 2 116 ? 8.387 34.004 88.439 1.00 27.23 590 GLU D N 1
ATOM 3728 C CA . GLU D 2 116 ? 9.107 33.281 89.473 1.00 26.41 590 GLU D CA 1
ATOM 3729 C C . GLU D 2 116 ? 8.942 34.033 90.782 1.00 25.46 590 GLU D C 1
ATOM 3730 O O . GLU D 2 116 ? 9.190 35.225 90.818 1.00 25.65 590 GLU D O 1
ATOM 3736 N N . CYS D 2 117 ? 8.507 33.363 91.850 1.00 24.50 591 CYS D N 1
ATOM 3737 C CA . CYS D 2 117 ? 8.345 34.006 93.153 1.00 23.70 591 CYS D CA 1
ATOM 3738 C C . CYS D 2 117 ? 9.714 34.314 93.786 1.00 23.57 591 CYS D C 1
ATOM 3739 O O . CYS D 2 117 ? 10.566 33.425 93.976 1.00 23.80 591 CYS D O 1
ATOM 3742 N N . ARG D 2 118 ? 9.937 35.609 94.055 1.00 22.81 592 ARG D N 1
ATOM 3743 C CA . ARG D 2 118 ? 11.190 36.100 94.612 1.00 22.70 592 ARG D CA 1
ATOM 3744 C C . ARG D 2 118 ? 10.935 36.751 95.962 1.00 22.37 592 ARG D C 1
ATOM 3745 O O . ARG D 2 118 ? 9.885 37.348 96.166 1.00 21.72 592 ARG D O 1
ATOM 3753 N N . PRO D 2 119 ? 11.919 36.723 96.868 1.00 22.96 593 PRO D N 1
ATOM 3754 C CA . PRO D 2 119 ? 11.691 37.315 98.191 1.00 24.24 593 PRO D CA 1
ATOM 3755 C C . PRO D 2 119 ? 11.400 38.814 98.230 1.00 26.18 593 PRO D C 1
ATOM 3756 O O . PRO D 2 119 ? 12.011 39.614 97.505 1.00 26.38 593 PRO D O 1
ATOM 3760 N N . CYS D 2 120 ? 10.488 39.196 99.124 1.00 26.80 594 CYS D N 1
ATOM 3761 C CA . CYS D 2 120 ? 10.233 40.595 99.446 1.00 27.80 594 CYS D CA 1
ATOM 3762 C C . CYS D 2 120 ? 11.376 40.993 100.367 1.00 29.90 594 CYS D C 1
ATOM 3763 O O . CYS D 2 120 ? 11.941 40.141 101.060 1.00 29.86 594 CYS D O 1
ATOM 3766 N N . HIS D 2 121 ? 11.662 42.304 100.473 1.00 31.53 595 HIS D N 1
ATOM 3767 C CA . HIS D 2 121 ? 12.657 42.803 101.415 1.00 34.02 595 HIS D CA 1
ATOM 3768 C C . HIS D 2 121 ? 12.178 42.469 102.852 1.00 36.76 595 HIS D C 1
ATOM 3769 O O . HIS D 2 121 ? 10.973 42.454 103.086 1.00 36.71 595 HIS D O 1
ATOM 3776 N N . GLU D 2 122 ? 13.092 42.122 103.780 1.00 39.44 596 GLU D N 1
ATOM 3777 C CA . GLU D 2 122 ? 12.680 41.721 105.137 1.00 42.66 596 GLU D CA 1
ATOM 3778 C C . GLU D 2 122 ? 11.962 42.817 105.918 1.00 45.29 596 GLU D C 1
ATOM 3779 O O . GLU D 2 122 ? 11.183 42.510 106.822 1.00 45.96 596 GLU D O 1
ATOM 3785 N N . ASN D 2 123 ? 12.203 44.088 105.567 1.00 46.59 597 ASN D N 1
ATOM 3786 C CA . ASN D 2 123 ? 11.542 45.189 106.252 1.00 47.80 597 ASN D CA 1
ATOM 3787 C C . ASN D 2 123 ? 10.117 45.467 105.707 1.00 47.58 597 ASN D C 1
ATOM 3788 O O . ASN D 2 123 ? 9.507 46.454 106.104 1.00 48.00 597 ASN D O 1
ATOM 3793 N N . CYS D 2 124 ? 9.571 44.588 104.843 1.00 46.99 598 CYS D N 1
ATOM 3794 C CA . CYS D 2 124 ? 8.210 44.732 104.336 1.00 47.16 598 CYS D CA 1
ATOM 3795 C C . CYS D 2 124 ? 7.273 44.060 105.321 1.00 49.34 598 CYS D C 1
ATOM 3796 O O . CYS D 2 124 ? 7.163 42.834 105.281 1.00 50.52 598 CYS D O 1
ATOM 3799 N N . THR D 2 125 ? 6.508 44.821 106.115 1.00 49.73 599 THR D N 1
ATOM 3800 C CA . THR D 2 125 ? 5.520 44.227 107.029 1.00 50.28 599 THR D CA 1
ATOM 3801 C C . THR D 2 125 ? 4.512 43.321 106.260 1.00 48.81 599 THR D C 1
ATOM 3802 O O . THR D 2 125 ? 4.520 42.108 106.450 1.00 49.01 599 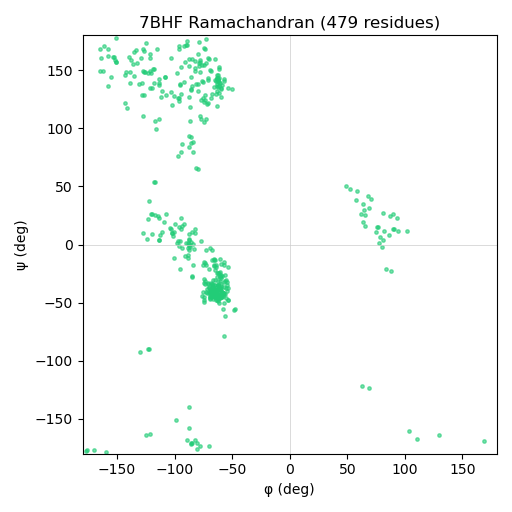THR D O 1
ATOM 3806 N N . GLN D 2 126 ? 3.743 43.891 105.317 1.00 47.18 600 GLN D N 1
ATOM 3807 C CA . GLN D 2 126 ? 2.834 43.121 104.469 1.00 45.93 600 GLN D CA 1
ATOM 3808 C C . GLN D 2 126 ? 3.642 42.619 103.221 1.00 42.91 600 GLN D C 1
ATOM 3809 O O . GLN D 2 126 ? 4.812 42.258 103.380 1.00 43.68 600 GLN D O 1
ATOM 3815 N N . GLY D 2 127 ? 3.069 42.639 102.017 1.00 39.36 601 GLY D N 1
ATOM 3816 C CA . GLY D 2 127 ? 3.766 42.155 100.833 1.00 36.82 601 GLY D CA 1
ATOM 3817 C C . GLY D 2 127 ? 4.627 43.159 100.100 1.00 34.04 601 GLY D C 1
ATOM 3818 O O . GLY D 2 127 ? 5.018 44.191 100.661 1.00 32.83 601 GLY D O 1
ATOM 3819 N N . CYS D 2 128 ? 4.883 42.878 98.810 1.00 31.87 602 CYS D N 1
ATOM 3820 C CA . CYS D 2 128 ? 5.702 43.753 97.989 1.00 30.85 602 CYS D CA 1
ATOM 3821 C C . CYS D 2 128 ? 5.417 43.545 96.505 1.00 29.94 602 CYS D C 1
ATOM 3822 O O . CYS D 2 128 ? 4.783 42.557 96.115 1.00 28.90 602 CYS D O 1
ATOM 3825 N N . LYS D 2 129 ? 5.929 44.449 95.676 1.00 29.27 603 LYS D N 1
ATOM 3826 C CA . LYS D 2 129 ? 5.823 44.331 94.216 1.00 29.83 603 LYS D CA 1
ATOM 3827 C C . LYS D 2 129 ? 7.234 44.250 93.540 1.00 29.92 603 LYS D C 1
ATOM 3828 O O . LYS D 2 129 ? 7.342 44.341 92.317 1.00 30.56 603 LYS D O 1
ATOM 3834 N N . GLY D 2 130 ? 8.285 44.104 94.349 1.00 28.94 604 GLY D N 1
ATOM 3835 C CA . GLY D 2 130 ? 9.681 44.047 93.936 1.00 28.20 604 GLY D CA 1
ATOM 3836 C C . GLY D 2 130 ? 10.603 43.770 95.110 1.00 27.68 604 GLY D C 1
ATOM 3837 O O . GLY D 2 130 ? 10.144 43.597 96.244 1.00 28.05 604 GLY D O 1
ATOM 3838 N N . PRO D 2 131 ? 11.930 43.758 94.890 1.00 27.26 605 PRO D N 1
ATOM 3839 C CA . PRO D 2 131 ? 12.850 43.363 95.972 1.00 27.08 605 PRO D CA 1
ATOM 3840 C C . PRO D 2 131 ? 13.324 44.452 96.912 1.00 27.75 605 PRO D C 1
ATOM 3841 O O . PRO D 2 131 ? 13.982 44.144 97.910 1.00 27.99 605 PRO D O 1
ATOM 3845 N N . GLU D 2 132 ? 13.081 45.719 96.567 1.00 27.35 606 GLU D N 1
ATOM 3846 C CA . GLU D 2 132 ? 13.594 46.835 97.344 1.00 27.57 606 GLU D CA 1
ATOM 3847 C C . GLU D 2 132 ? 12.705 47.214 98.524 1.00 29.72 606 GLU D C 1
ATOM 3848 O O . GLU D 2 132 ? 11.515 46.929 98.475 1.00 29.56 606 GLU D O 1
ATOM 3854 N N . LEU D 2 133 ? 13.236 47.927 99.545 1.00 31.67 607 LEU D N 1
ATOM 3855 C CA . LEU D 2 133 ? 12.385 48.390 100.654 1.00 34.03 607 LEU D CA 1
ATOM 3856 C C . LEU D 2 133 ? 11.293 49.359 100.135 1.00 35.03 607 LEU D C 1
ATOM 3857 O O . LEU D 2 133 ? 10.159 49.329 100.622 1.00 35.99 607 LEU D O 1
ATOM 3862 N N . GLN D 2 134 ? 11.611 50.178 99.111 1.00 34.32 608 GLN D N 1
ATOM 3863 C CA . GLN D 2 134 ? 10.598 51.058 98.504 1.00 34.05 608 GLN D CA 1
ATOM 3864 C C . GLN D 2 134 ? 9.505 50.271 97.752 1.00 33.27 608 GLN D C 1
ATOM 3865 O O . GLN D 2 134 ? 8.482 50.847 97.388 1.00 33.89 608 GLN D O 1
ATOM 3871 N N . ASP D 2 135 ? 9.720 48.977 97.497 1.00 31.67 609 ASP D N 1
ATOM 3872 C CA . ASP D 2 135 ? 8.746 48.149 96.799 1.00 31.13 609 ASP D CA 1
ATOM 3873 C C . ASP D 2 135 ? 7.710 47.511 97.718 1.00 31.20 609 ASP D C 1
ATOM 3874 O O . ASP D 2 135 ? 6.864 46.792 97.219 1.00 30.46 609 ASP D O 1
ATOM 3879 N N . CYS D 2 136 ? 7.768 47.759 99.043 1.00 32.06 610 CYS D N 1
ATOM 3880 C CA . CYS D 2 136 ? 6.815 47.228 100.003 1.00 33.53 610 CYS D CA 1
ATOM 3881 C C . CYS D 2 136 ? 5.411 47.754 99.660 1.00 35.44 610 CYS D C 1
ATOM 3882 O O . CYS D 2 136 ? 5.267 48.897 99.234 1.00 35.70 610 CYS D O 1
ATOM 3885 N N . LEU D 2 137 ? 4.410 46.878 99.787 1.00 36.54 611 LEU D N 1
ATOM 3886 C CA . LEU D 2 137 ? 2.986 47.019 99.459 1.00 38.14 611 LEU D CA 1
ATOM 3887 C C . LEU D 2 137 ? 2.707 46.832 97.968 1.00 38.67 611 LEU D C 1
ATOM 3888 O O . LEU D 2 137 ? 2.207 45.768 97.587 1.00 39.26 611 LEU D O 1
#

Sequence (514 aa):
GSDLGKKLLEAARAGQDDEVRILMANGADDVNAFDHHNGSTPLHLAAAIIGHLEIVEVLLKYGADVNAEDNWGNTPLHQAAWVGHLEIVEVLLKNGADVNAQDKFGKTAFDISIDNGNEDLAEILQKLNCDPLCSSGGCWGPGPGQCLSCRNNYSRGGVCVTHCNFLNNGEPREFAHEAECFSCHPECQPMEGTATCNGSSGSDTCAQCAHFRDGPHCVSSCPHGVLGAKGPIYKYPDVQNECRPCHENCTQGCKGPELQDCLGSDLGKKLLEAARAGQDDEVRILMANGADDVNAFDHNGSTPLHLAAAIIGHLEIVEVLLKYGADVNAEDNWGNTPLHQAAWVGHLEIVEVLLKNGADVNAQDKFGKTAFDISIDNGNEDLAEILQKLNCDPLCSSGGCWGPGPGQCLSCRNYSRGGVCVTHCNFLNNGEPREFAHEAECFSCHPECQPMEGTATCNGSGSDTCAQCAHFRDGPHCVSSCPHGVLGAKGPIYKYPDVQNECRPCHENCTQGCKGPELQDCL

Organism: Homo sapiens (NCBI:txid9606)

B-factor: mean 31.28, std 12.43, range [11.58, 91.14]

Secondary structure (DSSP, 8-state):
-HHHHHHHHHHHHHT-HHHHHHHHHTT--TT---TTS--HHHHHHHHT-HHHHHHHHHTT--TT---TTS--HHHHHHHTT-HHHHHHHHHTT--TT---TTS--HHHHHHHTT-HHHHHHHHHH-/--TTB-TT-BSSSSGGGBSSBSS-EETTEE-S--SSSSSSS-EEEETTEEEEPPTTBPPPSSS-SBSSSSTTSBSSBSSEEETTEEESS--EEEEETTEEEEEEE-TTSBEEEPPTT-SS-BSSSSGGGB-/-HHHHHHHHHHHHHT-HHHHHHHHHTT--TT---TT---HHHHHHHHT-HHHHHHHHHTT--TT---TTS--HHHHHHHTT-HHHHHHHHHTT--TT---TTS--HHHHHHHTT-HHHHHHHHHH-/--TTB-SS-BSSSSGGGBSSBSSEEETTEEES--SSSSSSS-EEEETTEEEEPPTTBPPPSSS-SBSSSSTTSBSSBSSEEETTEEESS--EEEEETTEEEEEEE-TTSBEEEPPTT-SS-BSSSSGGGB-

InterPro domains:
  IPR000494 Receptor L-domain [PF01030] (56-166)
  IPR000494 Receptor L-domain [PF01030] (353-472)
  IPR000719 Protein kinase domain [PS50011] (709-966)
  IPR001245 Serine-threonine/tyrosine-protein kinase, catalytic domain [PF07714] (711-964)
  IPR001245 Serine-threonine/tyrosine-protein kinase, catalytic domain [PR00109] (787-800)
  IPR001245 Serine-threonine/tyrosine-protein kinase, catalytic domain [PR00109] (824-842)
  IPR001245 Serine-threonine/tyrosine-protein kinase, catalytic domain [PR00109] (873-883)
  IPR001245 Serine-threonine/tyrosine-protein kinase, catalytic domain [PR00109] (892-914)
  IPR001245 Serine-threonine/tyrosine-protein kinase, catalytic domain [PR00109] (936-958)
  IPR006211 Furin-like cysteine-rich domain [PF00757] (182-332)
  IPR006212 Furin-like repeat [SM00261] (180-220)
  IPR006212 Furin-like repeat [SM00261] (223-266)
  IPR006212 Furin-like repeat [SM00261] (490-541)
  IPR006212 Furin-like repeat [SM00261] (546-595)
  IPR006212 Furin-like repeat [SM00261] (607-642)
  IPR006212 Furin-like repeat [cd00064] (226-266)
  IPR006212 Furin-like repeat [cd00064] (500-553)
  IPR006212 Furin-like repeat [cd00064] (552-592)
  IPR009030 Growth factor receptor cysteine-rich domain superfamily [SSF57184] (179-332)
  IPR009030 Growth factor receptor cysteine-rich domain superfamily [SSF57184] (499-629)